Protein AF-0000000069873637 (afdb_homodimer)

Solvent-accessible surface area (backbone atoms only — not comparable to full-atom values): 20533 Å² total; per-residue (Å²): 135,78,78,73,71,72,52,74,64,57,49,46,49,50,43,53,52,44,48,54,47,45,51,54,44,47,45,51,62,30,33,38,45,63,72,49,75,40,52,61,58,36,25,50,29,31,30,46,9,25,46,30,20,36,51,9,26,47,40,33,42,54,37,34,55,67,44,35,48,47,62,102,77,61,90,72,54,60,52,54,37,27,16,4,71,36,38,50,57,42,18,47,50,44,16,49,34,11,35,32,19,33,65,33,35,69,46,53,25,49,50,47,49,50,50,47,65,64,52,45,58,59,53,51,50,52,51,49,52,53,44,38,71,75,46,41,64,63,39,51,55,47,57,74,76,29,43,61,50,69,67,37,76,89,48,51,52,80,68,55,79,62,44,61,23,13,51,59,55,33,53,54,48,42,55,64,33,44,46,43,43,40,49,36,17,51,43,44,30,46,52,26,32,40,76,67,65,74,35,69,70,80,44,68,36,102,135,79,78,73,72,73,53,72,64,57,50,45,48,51,43,51,52,43,48,53,46,43,50,55,44,46,45,50,62,31,32,37,43,64,70,50,76,40,51,60,60,36,24,50,29,32,30,47,10,24,47,30,21,37,52,9,27,48,40,33,42,56,36,34,55,69,43,35,48,47,63,101,76,61,88,72,55,59,52,55,37,27,16,3,72,35,38,49,57,41,18,47,49,45,16,49,35,11,36,31,19,33,65,32,34,69,47,53,24,51,49,46,49,49,50,47,64,64,51,47,58,59,52,51,50,54,50,50,51,53,44,38,70,74,45,39,64,62,40,51,54,47,57,74,75,30,42,60,50,69,68,37,77,89,49,51,52,81,67,54,78,62,43,62,23,14,49,59,55,34,53,54,48,42,55,65,32,42,45,45,43,39,49,36,16,51,43,44,29,47,51,26,33,39,75,68,64,76,35,69,69,79,43,69,38,104

Structure (mmCIF, N/CA/C/O backbone):
data_AF-0000000069873637-model_v1
#
loop_
_entity.id
_entity.type
_entity.pdbx_description
1 polymer 'Nickel-cobalt-cadmium resistance protein'
#
loop_
_atom_site.group_PDB
_atom_site.id
_atom_site.type_symbol
_atom_site.label_atom_id
_atom_site.label_alt_id
_atom_site.label_comp_id
_atom_site.label_asym_id
_atom_site.label_entity_id
_atom_site.label_seq_id
_atom_site.pdbx_PDB_ins_code
_atom_site.Cartn_x
_atom_site.Cartn_y
_atom_site.Cartn_z
_atom_site.occupancy
_atom_site.B_iso_or_equiv
_atom_site.auth_seq_id
_atom_site.auth_comp_id
_atom_site.auth_asym_id
_atom_site.auth_atom_id
_atom_site.pdbx_PDB_model_num
ATOM 1 N N . MET A 1 1 ? -0.072 7.797 31.969 1 28.23 1 MET A N 1
ATOM 2 C CA . MET A 1 1 ? -0.727 7.562 30.672 1 28.23 1 MET A CA 1
ATOM 3 C C . MET A 1 1 ? -1.312 6.156 30.609 1 28.23 1 MET A C 1
ATOM 5 O O . MET A 1 1 ? -0.575 5.18 30.484 1 28.23 1 MET A O 1
ATOM 9 N N . GLN A 1 2 ? -2.449 5.875 31.328 1 29.88 2 GLN A N 1
ATOM 10 C CA . GLN A 1 2 ? -3.152 4.637 31.641 1 29.88 2 GLN A CA 1
ATOM 11 C C . GLN A 1 2 ? -3.504 3.861 30.375 1 29.88 2 GLN A C 1
ATOM 13 O O . GLN A 1 2 ? -4.031 4.434 29.422 1 29.88 2 GLN A O 1
ATOM 18 N N . ALA A 1 3 ? -2.744 2.9 29.984 1 38.56 3 ALA A N 1
ATOM 19 C CA . ALA A 1 3 ? -3.064 1.921 28.953 1 38.56 3 ALA A CA 1
ATOM 20 C C . ALA A 1 3 ? -4.562 1.644 28.906 1 38.56 3 ALA A C 1
ATOM 22 O O . ALA A 1 3 ? -5.121 1.049 29.828 1 38.56 3 ALA A O 1
ATOM 23 N N . HIS A 1 4 ? -5.387 2.516 28.484 1 40.53 4 HIS A N 1
ATOM 24 C CA . HIS A 1 4 ? -6.824 2.252 28.453 1 40.53 4 HIS A CA 1
ATOM 25 C C . HIS A 1 4 ? -7.113 0.838 27.953 1 40.53 4 HIS A C 1
ATOM 27 O O . HIS A 1 4 ? -6.582 0.411 26.922 1 40.53 4 HIS A O 1
ATOM 33 N N . ALA A 1 5 ? -7.422 -0.108 28.75 1 41.56 5 ALA A N 1
ATOM 34 C CA . ALA A 1 5 ? -7.934 -1.468 28.609 1 41.56 5 ALA A CA 1
ATOM 35 C C . ALA A 1 5 ? -8.875 -1.573 27.406 1 41.56 5 ALA A C 1
ATOM 37 O O . ALA A 1 5 ? -9.891 -0.878 27.344 1 41.56 5 ALA A O 1
ATOM 38 N N . LYS A 1 6 ? -8.297 -1.95 26.281 1 45.78 6 LYS A N 1
ATOM 39 C CA . LYS A 1 6 ? -9.227 -2.145 25.172 1 45.78 6 LYS A CA 1
ATOM 40 C C . LYS A 1 6 ? -10.57 -2.658 25.672 1 45.78 6 LYS A C 1
ATOM 42 O O . LYS A 1 6 ? -10.633 -3.586 26.469 1 45.78 6 LYS A O 1
ATOM 47 N N . SER A 1 7 ? -11.703 -2.092 25.375 1 49.53 7 SER A N 1
ATOM 48 C CA . SER A 1 7 ? -13.039 -2.559 25.766 1 49.53 7 SER A CA 1
ATOM 49 C C . SER A 1 7 ? -13.266 -3.994 25.312 1 49.53 7 SER A C 1
ATOM 51 O O . SER A 1 7 ? -12.586 -4.484 24.406 1 49.53 7 SER A O 1
ATOM 53 N N . LEU A 1 8 ? -13.938 -4.91 26.094 1 47.78 8 LEU A N 1
ATOM 54 C CA . LEU A 1 8 ? -14.336 -6.289 25.844 1 47.78 8 LEU A CA 1
ATOM 55 C C . LEU A 1 8 ? -14.711 -6.492 24.375 1 47.78 8 LEU A C 1
ATOM 57 O O . LEU A 1 8 ? -14.375 -7.52 23.781 1 47.78 8 LEU A O 1
ATOM 61 N N . ASN A 1 9 ? -15.336 -5.496 23.781 1 48.88 9 ASN A N 1
ATOM 62 C CA . ASN A 1 9 ? -15.781 -5.547 22.391 1 48.88 9 ASN A CA 1
ATOM 63 C C . ASN A 1 9 ? -14.602 -5.453 21.422 1 48.88 9 ASN A C 1
ATOM 65 O O . ASN A 1 9 ? -14.586 -6.133 20.391 1 48.88 9 ASN A O 1
ATOM 69 N N . GLU A 1 10 ? -13.695 -4.594 21.781 1 50.16 10 GLU A N 1
ATOM 70 C CA . GLU A 1 10 ? -12.492 -4.508 20.953 1 50.16 10 GLU A CA 1
ATOM 71 C C . GLU A 1 10 ? -11.688 -5.801 21.016 1 50.16 10 GLU A C 1
ATOM 73 O O . GLU A 1 10 ? -11.141 -6.246 20.016 1 50.16 10 GLU A O 1
ATOM 78 N N . ARG A 1 11 ? -11.633 -6.371 22.172 1 49.88 11 ARG A N 1
ATOM 79 C CA . ARG A 1 11 ? -10.953 -7.652 22.344 1 49.88 11 ARG A CA 1
ATOM 80 C C . ARG A 1 11 ? -11.656 -8.75 21.547 1 49.88 11 ARG A C 1
ATOM 82 O O . ARG A 1 11 ? -11.008 -9.609 20.953 1 49.88 11 ARG A O 1
ATOM 89 N N . PHE A 1 12 ? -12.961 -8.719 21.672 1 48.47 12 PHE A N 1
ATOM 90 C CA . PHE A 1 12 ? -13.766 -9.711 20.969 1 48.47 12 PHE A CA 1
ATOM 91 C C . PHE A 1 12 ? -13.586 -9.57 19.453 1 48.47 12 PHE A C 1
ATOM 93 O O . PHE A 1 12 ? -13.453 -10.578 18.75 1 48.47 12 PHE A O 1
ATOM 100 N N . ARG A 1 13 ? -13.594 -8.43 19.062 1 51 13 ARG A N 1
ATOM 101 C CA . ARG A 1 13 ? -13.391 -8.188 17.641 1 51 13 ARG A CA 1
ATOM 102 C C . ARG A 1 13 ? -12 -8.641 17.203 1 51 13 ARG A C 1
ATOM 104 O O . ARG A 1 13 ? -11.844 -9.234 16.125 1 51 13 ARG A O 1
ATOM 111 N N . THR A 1 14 ? -11.156 -8.32 18.062 1 52.88 14 THR A N 1
ATOM 112 C CA . THR A 1 14 ? -9.812 -8.797 17.766 1 52.88 14 THR A CA 1
ATOM 113 C C . THR A 1 14 ? -9.773 -10.328 17.75 1 52.88 14 THR A C 1
ATOM 115 O O . THR A 1 14 ? -9.141 -10.922 16.875 1 52.88 14 THR A O 1
ATOM 118 N N . LEU A 1 15 ? -10.539 -10.844 18.672 1 49.78 15 LEU A N 1
ATOM 119 C CA . LEU A 1 15 ? -10.562 -12.297 18.766 1 49.78 15 LEU A CA 1
ATOM 120 C C . LEU A 1 15 ? -11.258 -12.906 17.547 1 49.78 15 LEU A C 1
ATOM 122 O O . LEU A 1 15 ? -10.773 -13.891 16.984 1 49.78 15 LEU A O 1
ATOM 126 N N . ILE A 1 16 ? -12.414 -12.422 17.266 1 52.53 16 ILE A N 1
ATOM 127 C CA . ILE A 1 16 ? -13.156 -12.938 16.109 1 52.53 16 ILE A CA 1
ATOM 128 C C . ILE A 1 16 ? -12.328 -12.773 14.844 1 52.53 16 ILE A C 1
ATOM 130 O O . ILE A 1 16 ? -12.266 -13.672 14.008 1 52.53 16 ILE A O 1
ATOM 134 N N . SER A 1 17 ? -11.719 -11.648 14.836 1 54.41 17 SER A N 1
ATOM 135 C CA . SER A 1 17 ? -10.828 -11.438 13.703 1 54.41 17 SER A CA 1
ATOM 136 C C . SER A 1 17 ? -9.68 -12.445 13.703 1 54.41 17 SER A C 1
ATOM 138 O O . SER A 1 17 ? -9.281 -12.938 12.648 1 54.41 17 SER A O 1
ATOM 140 N N . LEU A 1 18 ? -9.352 -12.781 14.906 1 52.91 18 LEU A N 1
ATOM 141 C CA . LEU A 1 18 ? -8.273 -13.758 15.016 1 52.91 18 LEU A CA 1
ATOM 142 C C . LEU A 1 18 ? -8.758 -15.148 14.617 1 52.91 18 LEU A C 1
ATOM 144 O O . LEU A 1 18 ? -8.062 -15.875 13.906 1 52.91 18 LEU A O 1
ATOM 148 N N . ILE A 1 19 ? -9.891 -15.492 15.133 1 54.38 19 ILE A N 1
ATOM 149 C CA . ILE A 1 19 ? -10.43 -16.812 14.852 1 54.38 19 ILE A CA 1
ATOM 150 C C . ILE A 1 19 ? -10.703 -16.953 13.359 1 54.38 19 ILE A C 1
ATOM 152 O O . ILE A 1 19 ? -10.375 -17.984 12.758 1 54.38 19 ILE A O 1
ATOM 156 N N . PHE A 1 20 ? -11.367 -16 12.883 1 57.66 20 PHE A N 1
ATOM 157 C CA . PHE A 1 20 ? -11.617 -16.016 11.445 1 57.66 20 PHE A CA 1
ATOM 158 C C . PHE A 1 20 ? -10.312 -16.094 10.664 1 57.66 20 PHE A C 1
ATOM 160 O O . PHE A 1 20 ? -10.211 -16.828 9.688 1 57.66 20 PHE A O 1
ATOM 167 N N . GLY A 1 21 ? -9.453 -15.383 11.258 1 61.31 21 GLY A N 1
ATOM 168 C CA . GLY A 1 21 ? -8.125 -15.445 10.656 1 61.31 21 GLY A CA 1
ATOM 169 C C . GLY A 1 21 ? -7.496 -16.828 10.727 1 61.31 21 GLY A C 1
ATOM 170 O O . GLY A 1 21 ? -6.922 -17.297 9.75 1 61.31 21 GLY A O 1
ATOM 171 N N . LEU A 1 22 ? -7.695 -17.391 11.836 1 58.5 22 LEU A N 1
ATOM 172 C CA . LEU A 1 22 ? -7.117 -18.719 12.039 1 58.5 22 LEU A CA 1
ATOM 173 C C . LEU A 1 22 ? -7.812 -19.75 11.172 1 58.5 22 LEU A C 1
ATOM 175 O O . LEU A 1 22 ? -7.164 -20.656 10.625 1 58.5 22 LEU A O 1
ATOM 179 N N . ALA A 1 23 ? -9.109 -19.688 11.156 1 60.34 23 ALA A N 1
ATOM 180 C CA . ALA A 1 23 ? -9.859 -20.641 10.344 1 60.34 23 ALA A CA 1
ATOM 181 C C . ALA A 1 23 ? -9.469 -20.547 8.875 1 60.34 23 ALA A C 1
ATOM 183 O O . ALA A 1 23 ? -9.273 -21.562 8.211 1 60.34 23 ALA A O 1
ATOM 184 N N . ILE A 1 24 ? -9.383 -19.422 8.438 1 64.06 24 ILE A N 1
ATOM 185 C CA . ILE A 1 24 ? -8.945 -19.203 7.062 1 64.06 24 ILE A CA 1
ATOM 186 C C . ILE A 1 24 ? -7.512 -19.703 6.891 1 64.06 24 ILE A C 1
ATOM 188 O O . ILE A 1 24 ? -7.195 -20.375 5.898 1 64.06 24 ILE A O 1
ATOM 192 N N . GLY A 1 25 ? -6.832 -19.438 8.008 1 63.53 25 GLY A N 1
ATOM 193 C CA . GLY A 1 25 ? -5.461 -19.922 7.984 1 63.53 25 GLY A CA 1
ATOM 194 C C . GLY A 1 25 ? -5.359 -21.438 7.906 1 63.53 25 GLY A C 1
ATOM 195 O O . GLY A 1 25 ? -4.602 -21.969 7.098 1 63.53 25 GLY A O 1
ATOM 196 N N . CYS A 1 26 ? -6.141 -22.047 8.734 1 60.19 26 CYS A N 1
ATOM 197 C CA . CYS A 1 26 ? -6.141 -23.5 8.742 1 60.19 26 CYS A CA 1
ATOM 198 C C . CYS A 1 26 ? -6.617 -24.062 7.41 1 60.19 26 CYS A C 1
ATOM 200 O O . CYS A 1 26 ? -6.059 -25.031 6.902 1 60.19 26 CYS A O 1
ATOM 202 N N . SER A 1 27 ? -7.648 -23.531 6.945 1 62.03 27 SER A N 1
ATOM 203 C CA . SER A 1 27 ? -8.164 -24 5.668 1 62.03 27 SER A CA 1
ATOM 204 C C . SER A 1 27 ? -7.129 -23.844 4.562 1 62.03 27 SER A C 1
ATOM 206 O O . SER A 1 27 ? -7.023 -24.703 3.68 1 62.03 27 SER A O 1
ATOM 208 N N . LEU A 1 28 ? -6.344 -22.891 4.84 1 64.12 28 LEU A N 1
ATOM 209 C CA . LEU A 1 28 ? -5.316 -22.641 3.834 1 64.12 28 LEU A CA 1
ATOM 210 C C . LEU A 1 28 ? -4.16 -23.625 3.986 1 64.12 28 LEU A C 1
ATOM 212 O O . LEU A 1 28 ? -3.621 -24.109 2.99 1 64.12 28 LEU A O 1
ATOM 216 N N . LEU A 1 29 ? -3.928 -23.891 5.273 1 62.38 29 LEU A N 1
ATOM 217 C CA . LEU A 1 29 ? -2.758 -24.719 5.527 1 62.38 29 LEU A CA 1
ATOM 218 C C . LEU A 1 29 ? -3.041 -26.172 5.18 1 62.38 29 LEU A C 1
ATOM 220 O O . LEU A 1 29 ? -2.156 -26.891 4.695 1 62.38 29 LEU A O 1
ATOM 224 N N . PHE A 1 30 ? -4.316 -26.516 5.328 1 64.06 30 PHE A N 1
ATOM 225 C CA . PHE A 1 30 ? -4.535 -27.953 5.215 1 64.06 30 PHE A CA 1
ATOM 226 C C . PHE A 1 3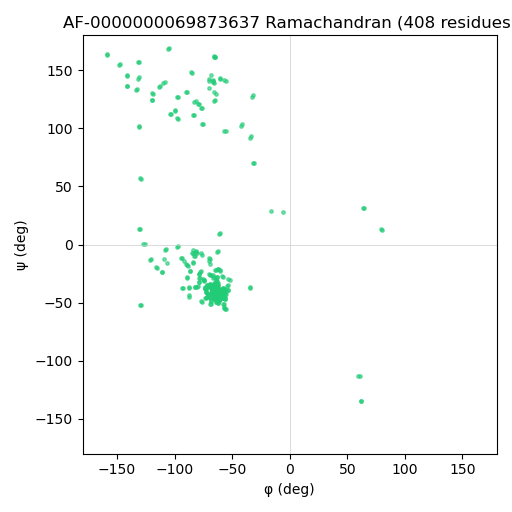0 ? -5.621 -28.266 4.191 1 64.06 30 PHE A C 1
ATOM 228 O O . PHE A 1 30 ? -5.941 -29.422 3.945 1 64.06 30 PHE A O 1
ATOM 235 N N . GLY A 1 31 ? -6.141 -27.188 3.613 1 63.03 31 GLY A N 1
ATOM 236 C CA . GLY A 1 31 ? -7.16 -27.391 2.598 1 63.03 31 GLY A CA 1
ATOM 237 C C . GLY A 1 31 ? -6.676 -27.078 1.193 1 63.03 31 GLY A C 1
ATOM 238 O O . GLY A 1 31 ? -5.727 -26.312 1.014 1 63.03 31 GLY A O 1
ATOM 239 N N . GLU A 1 32 ? -7.121 -27.969 0.164 1 64.5 32 GLU A N 1
ATOM 240 C CA . GLU A 1 32 ? -6.859 -27.688 -1.242 1 64.5 32 GLU A CA 1
ATOM 241 C C . GLU A 1 32 ? -8.156 -27.406 -1.999 1 64.5 32 GLU A C 1
ATOM 243 O O . GLU A 1 32 ? -9.195 -27.984 -1.689 1 64.5 32 GLU A O 1
ATOM 248 N N . SER A 1 33 ? -8.039 -26.328 -2.826 1 62.69 33 SER A N 1
ATOM 249 C CA . SER A 1 33 ? -9.242 -25.984 -3.582 1 62.69 33 SER A CA 1
ATOM 250 C C . SER A 1 33 ? -9.602 -27.078 -4.574 1 62.69 33 SER A C 1
ATOM 252 O O . SER A 1 33 ? -8.734 -27.609 -5.27 1 62.69 33 SER A O 1
ATOM 254 N N . ARG A 1 34 ? -10.875 -27.484 -4.559 1 59.31 34 ARG A N 1
ATOM 255 C CA . ARG A 1 34 ? -11.375 -28.453 -5.535 1 59.31 34 ARG A CA 1
ATOM 256 C C . ARG A 1 34 ? -11.336 -27.859 -6.945 1 59.31 34 ARG A C 1
ATOM 258 O O . ARG A 1 34 ? -11.188 -28.594 -7.922 1 59.31 34 ARG A O 1
ATOM 265 N N . TRP A 1 35 ? -11.57 -26.609 -7.082 1 57.97 35 TRP A N 1
ATOM 266 C CA . TRP A 1 35 ? -11.688 -25.938 -8.375 1 57.97 35 TRP A CA 1
ATOM 267 C C . TRP A 1 35 ? -10.312 -25.625 -8.953 1 57.97 35 TRP A C 1
ATOM 269 O O . TRP A 1 35 ? -10.203 -25.109 -10.07 1 57.97 35 TRP A O 1
ATOM 279 N N . GLU A 1 36 ? -9.227 -25.875 -8.109 1 57.69 36 GLU A N 1
ATOM 280 C CA . GLU A 1 36 ? -7.832 -25.5 -8.328 1 57.69 36 GLU A CA 1
ATOM 281 C C . GLU A 1 36 ? -7.273 -26.156 -9.586 1 57.69 36 GLU A C 1
ATOM 283 O O . GLU A 1 36 ? -6.238 -25.734 -10.102 1 57.69 36 GLU A O 1
ATOM 288 N N . THR A 1 37 ? -8.203 -26.766 -10.32 1 62.91 37 THR A N 1
ATOM 289 C CA . THR A 1 37 ? -7.539 -27.578 -11.328 1 62.91 37 THR A CA 1
ATOM 290 C C . THR A 1 37 ? -7.336 -26.797 -12.617 1 62.91 37 THR A C 1
ATOM 292 O O . THR A 1 37 ? -6.52 -27.172 -13.461 1 62.91 37 THR A O 1
ATOM 295 N N . SER A 1 38 ? -8.031 -25.672 -12.711 1 75.19 38 SER A N 1
ATOM 296 C CA . SER A 1 38 ? -7.785 -24.938 -13.945 1 75.19 38 SER A CA 1
ATOM 297 C C . SER A 1 38 ? -6.801 -23.797 -13.711 1 75.19 38 SER A C 1
ATOM 299 O O . SER A 1 38 ? -7.035 -22.922 -12.867 1 75.19 38 SER A O 1
ATOM 301 N N . PRO A 1 39 ? -5.66 -23.844 -14.312 1 75.06 39 PRO A N 1
ATOM 302 C CA . PRO A 1 39 ? -4.648 -22.797 -14.164 1 75.06 39 PRO A CA 1
ATOM 303 C C . PRO A 1 39 ? -5.195 -21.391 -14.469 1 75.06 39 PRO A C 1
ATOM 305 O O . PRO A 1 39 ? -4.816 -20.422 -13.812 1 75.06 39 PRO A O 1
ATOM 308 N N . LEU A 1 40 ? -6.133 -21.359 -15.32 1 80.75 40 LEU A N 1
ATOM 309 C CA . LEU A 1 40 ? -6.676 -20.062 -15.711 1 80.75 40 LEU A CA 1
ATOM 310 C C . LEU A 1 40 ? -7.508 -19.469 -14.586 1 80.75 40 LEU A C 1
ATOM 312 O O . LEU A 1 40 ? -7.441 -18.25 -14.328 1 80.75 40 LEU A O 1
ATOM 316 N N . ILE A 1 41 ? -8.266 -20.266 -13.977 1 82.94 41 ILE A N 1
ATOM 317 C CA . ILE A 1 41 ? -9.109 -19.781 -12.891 1 82.94 41 ILE A CA 1
ATOM 318 C C . ILE A 1 41 ? -8.242 -19.359 -11.711 1 82.94 41 ILE A C 1
ATOM 320 O O . ILE A 1 41 ? -8.453 -18.281 -11.133 1 82.94 41 ILE A O 1
ATOM 324 N N . GLU A 1 42 ? -7.277 -20.094 -11.406 1 82.5 42 GLU A N 1
ATOM 325 C CA . GLU A 1 42 ? -6.371 -19.812 -10.289 1 82.5 42 GLU A CA 1
ATOM 326 C C . GLU A 1 42 ? -5.648 -18.484 -10.5 1 82.5 42 GLU A C 1
ATOM 328 O O . GLU A 1 42 ? -5.629 -17.641 -9.602 1 82.5 42 GLU A O 1
ATOM 333 N N . GLU A 1 43 ? -5.176 -18.328 -11.711 1 84.19 43 GLU A N 1
ATOM 334 C CA . GLU A 1 43 ? -4.395 -17.125 -11.984 1 84.19 43 GLU A CA 1
ATOM 335 C C . GLU A 1 43 ? -5.293 -15.906 -12.094 1 84.19 43 GLU A C 1
ATOM 337 O O . GLU A 1 43 ? -4.879 -14.797 -11.75 1 84.19 43 GLU A O 1
ATOM 342 N N . SER A 1 44 ? -6.492 -16.109 -12.539 1 90.06 44 SER A N 1
ATOM 343 C CA . SER A 1 44 ? -7.445 -15 -12.594 1 90.06 44 SER A CA 1
ATOM 344 C C . SER A 1 44 ? -7.836 -14.539 -11.195 1 90.06 44 SER A C 1
ATOM 346 O O . SER A 1 44 ? -7.973 -13.344 -10.945 1 90.06 44 SER A O 1
ATOM 348 N N . LEU A 1 45 ? -8.016 -15.484 -10.344 1 90 45 LEU A N 1
ATOM 349 C CA . LEU A 1 45 ? -8.344 -15.156 -8.961 1 90 45 LEU A CA 1
ATOM 350 C C . LEU A 1 45 ? -7.18 -14.438 -8.281 1 90 45 LEU A C 1
ATOM 352 O O . LEU A 1 45 ? -7.387 -13.508 -7.496 1 90 45 LEU A O 1
ATOM 356 N N . MET A 1 46 ? -6.027 -14.883 -8.641 1 88.94 46 MET A N 1
ATOM 357 C CA . MET A 1 46 ? -4.848 -14.219 -8.094 1 88.94 46 MET A CA 1
ATOM 358 C C . MET A 1 46 ? -4.75 -12.781 -8.594 1 88.94 46 MET A C 1
ATOM 360 O O . MET A 1 46 ? -4.438 -11.867 -7.824 1 88.94 46 MET A O 1
ATOM 364 N N . LEU A 1 47 ? -4.984 -12.578 -9.797 1 92.75 47 LEU A N 1
ATOM 365 C CA . LEU A 1 47 ? -4.996 -11.234 -10.367 1 92.75 47 LEU A CA 1
ATOM 366 C C . LEU A 1 47 ? -6.031 -10.359 -9.672 1 92.75 47 LEU A C 1
ATOM 368 O O . LEU A 1 47 ? -5.734 -9.219 -9.297 1 92.75 47 LEU A O 1
ATOM 372 N N . LEU A 1 48 ? -7.152 -10.922 -9.516 1 94.88 48 LEU A N 1
ATOM 373 C CA . LEU A 1 48 ? -8.219 -10.203 -8.82 1 94.88 48 LEU A CA 1
ATOM 374 C C . LEU A 1 48 ? -7.812 -9.883 -7.383 1 94.88 48 LEU A C 1
ATOM 376 O O . LEU A 1 48 ? -8.078 -8.789 -6.891 1 94.88 48 LEU A O 1
ATOM 380 N N . ALA A 1 49 ? -7.188 -10.828 -6.746 1 94.06 49 ALA A N 1
ATOM 381 C CA . ALA A 1 49 ? -6.707 -10.641 -5.379 1 94.06 49 ALA A CA 1
ATOM 382 C C . ALA A 1 49 ? -5.777 -9.438 -5.285 1 94.06 49 ALA A C 1
ATOM 384 O O . ALA A 1 49 ? -5.961 -8.57 -4.43 1 94.06 49 ALA A O 1
ATOM 385 N N . CYS A 1 50 ? -4.844 -9.328 -6.184 1 94.75 50 CYS A N 1
ATOM 386 C CA . CYS A 1 50 ? -3.861 -8.25 -6.16 1 94.75 50 CYS A CA 1
ATOM 387 C C . CYS A 1 50 ? -4.523 -6.906 -6.434 1 94.75 50 CYS A C 1
ATOM 389 O O . CYS A 1 50 ? -4.238 -5.918 -5.754 1 94.75 50 CYS A O 1
ATOM 391 N N . PHE A 1 51 ? -5.418 -6.867 -7.344 1 95.62 51 PHE A N 1
ATOM 392 C CA . PHE A 1 51 ? -6.078 -5.613 -7.691 1 95.62 51 PHE A CA 1
ATOM 393 C C . PHE A 1 51 ? -6.965 -5.133 -6.551 1 95.62 51 PHE A C 1
ATOM 395 O O . PHE A 1 51 ? -6.879 -3.977 -6.133 1 95.62 51 PHE A O 1
ATOM 402 N N . MET A 1 52 ? -7.762 -5.996 -6.043 1 96.69 52 MET A N 1
ATOM 403 C CA . MET A 1 52 ? -8.672 -5.625 -4.969 1 96.69 52 MET A CA 1
ATOM 404 C C . MET A 1 52 ? -7.91 -5.309 -3.688 1 96.69 52 MET A C 1
ATOM 406 O O . MET A 1 52 ? -8.289 -4.398 -2.943 1 96.69 52 MET A O 1
ATOM 410 N N . ALA A 1 53 ? -6.871 -6.047 -3.418 1 93.88 53 ALA A N 1
ATOM 411 C CA . ALA A 1 53 ? -6.035 -5.75 -2.256 1 93.88 53 ALA A CA 1
ATOM 412 C C . ALA A 1 53 ? -5.402 -4.367 -2.375 1 93.88 53 ALA A C 1
ATOM 414 O O . ALA A 1 53 ? -5.324 -3.627 -1.39 1 93.88 53 ALA A O 1
ATOM 415 N N . GLY A 1 54 ? -4.941 -4.051 -3.588 1 95.44 54 GLY A N 1
ATOM 416 C CA . GLY A 1 54 ? -4.398 -2.723 -3.826 1 95.44 54 GLY A CA 1
ATOM 417 C C . GLY A 1 54 ? -5.41 -1.615 -3.602 1 95.44 54 GLY A C 1
ATOM 418 O O . GLY A 1 54 ? -5.094 -0.594 -2.986 1 95.44 54 GLY A O 1
ATOM 419 N N . ILE A 1 55 ? -6.598 -1.837 -4.059 1 96.38 55 ILE A N 1
ATOM 420 C CA . ILE A 1 55 ? -7.668 -0.861 -3.881 1 96.38 55 ILE A CA 1
ATOM 421 C C . ILE A 1 55 ? -8 -0.723 -2.396 1 96.38 55 ILE A C 1
ATOM 423 O O . ILE A 1 55 ? -8.188 0.389 -1.897 1 96.38 55 ILE A O 1
ATOM 427 N N . GLY A 1 56 ? -8.102 -1.828 -1.758 1 96.19 56 GLY A N 1
ATOM 428 C CA . GLY A 1 56 ? -8.352 -1.804 -0.325 1 96.19 56 GLY A CA 1
ATOM 429 C C . GLY A 1 56 ? -7.262 -1.091 0.458 1 96.19 56 GLY A C 1
ATOM 430 O O . GLY A 1 56 ? -7.555 -0.258 1.318 1 96.19 56 GLY A O 1
ATOM 431 N N . ALA A 1 57 ? -6.043 -1.435 0.147 1 94.69 57 ALA A N 1
ATOM 432 C CA . ALA A 1 57 ? -4.918 -0.791 0.824 1 94.69 57 ALA A CA 1
ATOM 433 C C . ALA A 1 57 ? -4.906 0.712 0.556 1 94.69 57 ALA A C 1
ATOM 435 O O . ALA A 1 57 ? -4.766 1.513 1.483 1 94.69 57 ALA A O 1
ATOM 436 N N . PHE A 1 58 ? -5.113 1.046 -0.665 1 96.12 58 PHE A N 1
ATOM 437 C CA . PHE A 1 58 ? -5.18 2.457 -1.027 1 96.12 58 PHE A CA 1
ATOM 438 C C . PHE A 1 58 ? -6.238 3.18 -0.205 1 96.12 58 PHE A C 1
ATOM 440 O O . PHE A 1 58 ? -5.961 4.211 0.41 1 96.12 58 PHE A O 1
ATOM 447 N N . GLY A 1 59 ? -7.387 2.666 -0.285 1 96.88 59 GLY A N 1
ATOM 448 C CA . GLY A 1 59 ? -8.492 3.307 0.4 1 96.88 59 GLY A CA 1
ATOM 449 C C . GLY A 1 59 ? -8.281 3.436 1.896 1 96.88 59 GLY A C 1
ATOM 450 O O . GLY A 1 59 ? -8.578 4.477 2.482 1 96.88 59 GLY A O 1
ATOM 451 N N . ARG A 1 60 ? -7.766 2.42 2.5 1 94.75 60 ARG A N 1
ATOM 452 C CA . ARG A 1 60 ? -7.547 2.453 3.941 1 94.75 60 ARG A CA 1
ATOM 453 C C . ARG A 1 60 ? -6.492 3.49 4.312 1 94.75 60 ARG A C 1
ATOM 455 O O . ARG A 1 60 ? -6.637 4.207 5.301 1 94.75 60 ARG A O 1
ATOM 462 N N . ILE A 1 61 ? -5.477 3.545 3.504 1 96 61 ILE A N 1
ATOM 463 C CA . ILE A 1 61 ? -4.426 4.523 3.762 1 96 61 ILE A CA 1
ATOM 464 C C . ILE A 1 61 ? -4.965 5.934 3.531 1 96 61 ILE A C 1
ATOM 466 O O . ILE A 1 61 ? -4.699 6.844 4.32 1 96 61 ILE A O 1
ATOM 470 N N . TRP A 1 62 ? -5.73 6.047 2.48 1 96.56 62 TRP A N 1
ATOM 471 C CA . TRP A 1 62 ? -6.383 7.32 2.178 1 96.56 62 TRP A CA 1
ATOM 472 C C . TRP A 1 62 ? -7.266 7.766 3.338 1 96.56 62 TRP A C 1
ATOM 474 O O . TRP A 1 62 ? -7.199 8.922 3.768 1 96.56 62 TRP A O 1
ATOM 484 N N . CYS A 1 63 ? -8.008 6.871 3.873 1 95.62 63 CYS A N 1
ATOM 485 C CA . CYS A 1 63 ? -8.859 7.16 5.02 1 95.62 63 CYS A CA 1
ATOM 486 C C . CYS A 1 63 ? -8.031 7.543 6.238 1 95.62 63 CYS A C 1
ATOM 488 O O . CYS A 1 63 ? -8.367 8.492 6.949 1 95.62 63 CYS A O 1
ATOM 490 N N . SER A 1 64 ? -6.988 6.828 6.422 1 94 64 SER A N 1
ATOM 491 C CA . SER A 1 64 ? -6.137 7.043 7.586 1 94 64 SER A CA 1
ATOM 492 C C . SER A 1 64 ? -5.531 8.445 7.578 1 94 64 SER A C 1
ATOM 494 O O . SER A 1 64 ? -5.34 9.055 8.633 1 94 64 SER A O 1
ATOM 496 N N . LEU A 1 65 ? -5.223 8.914 6.414 1 94.81 65 LEU A N 1
ATOM 497 C CA . LEU A 1 65 ? -4.688 10.266 6.305 1 94.81 65 LEU A CA 1
ATOM 498 C C . LEU A 1 65 ? -5.613 11.273 6.977 1 94.81 65 LEU A C 1
ATOM 500 O O . LEU A 1 65 ? -5.148 12.211 7.633 1 94.81 65 LEU A O 1
ATOM 504 N N . TYR A 1 66 ? -6.859 11.062 6.906 1 94.56 66 TYR A N 1
ATOM 505 C CA . TYR A 1 66 ? -7.824 12.078 7.312 1 94.56 66 TYR A CA 1
ATOM 506 C C . TYR A 1 66 ? -8.25 11.875 8.758 1 94.56 66 TYR A C 1
ATOM 508 O O . TYR A 1 66 ? -8.805 12.781 9.383 1 94.56 66 TYR A O 1
ATOM 516 N N . ILE A 1 67 ? -7.906 10.742 9.312 1 92.06 67 ILE A N 1
ATOM 517 C CA . ILE A 1 67 ? -8.406 10.523 10.672 1 92.06 67 ILE A CA 1
ATOM 518 C C . ILE A 1 67 ? -7.234 10.445 11.648 1 92.06 67 ILE A C 1
ATOM 520 O O . ILE A 1 67 ? -7.422 10.516 12.859 1 92.06 67 ILE A O 1
ATOM 524 N N . ALA A 1 68 ? -5.93 10.172 11.219 1 86.62 68 ALA A N 1
ATOM 525 C CA . ALA A 1 68 ? -4.766 9.984 12.078 1 86.62 68 ALA A CA 1
ATOM 526 C C . ALA A 1 68 ? -4.453 11.258 12.859 1 86.62 68 ALA A C 1
ATOM 528 O O . ALA A 1 68 ? -3.791 11.211 13.898 1 86.62 68 ALA A O 1
ATOM 529 N N . GLY A 1 69 ? -5.066 12.344 12.656 1 72.06 69 GLY A N 1
ATOM 530 C CA . GLY A 1 69 ? -4.805 13.578 13.375 1 72.06 69 GLY A CA 1
ATOM 531 C C . GLY A 1 69 ? -5.902 13.938 14.359 1 72.06 69 GLY A C 1
ATOM 532 O O . GLY A 1 69 ? -5.77 14.906 15.117 1 72.06 69 GLY A O 1
ATOM 533 N N . TYR A 1 70 ? -6.805 13.164 14.289 1 66.75 70 TYR A N 1
ATOM 534 C CA . TYR A 1 70 ? -7.977 13.641 15.016 1 66.75 70 TYR A CA 1
ATOM 535 C C . TYR A 1 70 ? -8.531 12.555 15.93 1 66.75 70 TYR A C 1
ATOM 537 O O . TYR A 1 70 ? -8.703 11.414 15.516 1 66.75 70 TYR A O 1
ATOM 545 N N . LYS A 1 71 ? -8.078 12.898 17.156 1 61.97 71 LYS A N 1
ATOM 546 C CA . LYS A 1 71 ? -8.797 12.047 18.109 1 61.97 71 LYS A CA 1
ATOM 547 C C . LYS A 1 71 ? -10.273 12.422 18.172 1 61.97 71 LYS A C 1
ATOM 549 O O . LYS A 1 71 ? -10.688 13.438 17.625 1 61.97 71 LYS A O 1
ATOM 554 N N . ASN A 1 72 ? -11.242 11.492 18.375 1 63.44 72 ASN A N 1
ATOM 555 C CA . ASN A 1 72 ? -12.688 11.625 18.516 1 63.44 72 ASN A CA 1
ATOM 556 C C . ASN A 1 72 ? -13.094 13.062 18.812 1 63.44 72 ASN A C 1
ATOM 558 O O . ASN A 1 72 ? -14.188 13.32 19.297 1 63.44 72 ASN A O 1
ATOM 562 N N . ASN A 1 73 ? -12.25 14.047 18.297 1 79.94 73 ASN A N 1
ATOM 563 C CA . ASN A 1 73 ? -12.586 15.406 18.688 1 79.94 73 ASN A CA 1
ATOM 564 C C . ASN A 1 73 ? -13.148 16.219 17.531 1 79.94 73 ASN A C 1
ATOM 566 O O . ASN A 1 73 ? -13.695 17.297 17.719 1 79.94 73 ASN A O 1
ATOM 570 N N . VAL A 1 74 ? -12.992 15.672 16.375 1 88.56 74 VAL A N 1
ATOM 571 C CA . VAL A 1 74 ? -13.484 16.391 15.203 1 88.56 74 VAL A CA 1
ATOM 572 C C . VAL A 1 74 ? -14.266 15.43 14.305 1 88.56 74 VAL A C 1
ATOM 574 O O . VAL A 1 74 ? -13.859 14.289 14.094 1 88.56 74 VAL A O 1
ATOM 577 N N . LEU A 1 75 ? -15.383 15.906 13.914 1 93.81 75 LEU A N 1
ATOM 578 C CA . LEU A 1 75 ? -16.141 15.148 12.914 1 93.81 75 LEU A CA 1
ATOM 579 C C . LEU A 1 75 ? -15.508 15.297 11.531 1 93.81 75 LEU A C 1
ATOM 581 O O . LEU A 1 75 ? -15.633 16.344 10.898 1 93.81 75 LEU A O 1
ATOM 585 N N . VAL A 1 76 ? -14.844 14.32 11.109 1 93.62 76 VAL A N 1
ATOM 586 C CA . VAL A 1 76 ? -14.141 14.344 9.828 1 93.62 76 VAL A CA 1
ATOM 587 C C . VAL A 1 76 ? -15.133 14.086 8.695 1 93.62 76 VAL A C 1
ATOM 589 O O . VAL A 1 76 ? -15.805 13.047 8.672 1 93.62 76 VAL A O 1
ATOM 592 N N . THR A 1 77 ? -15.242 15.023 7.781 1 95.25 77 THR A N 1
ATOM 593 C CA . THR A 1 77 ? -16.203 14.898 6.688 1 95.25 77 THR A CA 1
ATOM 594 C C . THR A 1 77 ? -15.523 15.164 5.348 1 95.25 77 THR A C 1
ATOM 596 O O . THR A 1 77 ? -16.203 15.359 4.332 1 95.25 77 THR A O 1
ATOM 599 N N . ASP A 1 78 ? -14.18 15.195 5.293 1 94.62 78 ASP A N 1
ATOM 600 C CA . ASP A 1 78 ? -13.414 15.477 4.082 1 94.62 78 ASP A CA 1
ATOM 601 C C . ASP A 1 78 ? -12.805 14.195 3.512 1 94.62 78 ASP A C 1
ATOM 603 O O . ASP A 1 78 ? -12.82 13.148 4.16 1 94.62 78 ASP A O 1
ATOM 607 N N . GLY A 1 79 ? -12.289 14.32 2.295 1 95.81 79 GLY A N 1
ATOM 608 C CA . GLY A 1 79 ? -11.672 13.156 1.68 1 95.81 79 GLY A CA 1
ATOM 609 C C . GLY A 1 79 ? -12.641 12.008 1.474 1 95.81 79 GLY A C 1
ATOM 610 O O . GLY A 1 79 ? -13.773 12.211 1.035 1 95.81 79 GLY A O 1
ATOM 611 N N . PRO A 1 80 ? -12.164 10.836 1.832 1 97.19 80 PRO A N 1
ATOM 612 C CA . PRO A 1 80 ? -13.039 9.672 1.651 1 97.19 80 PRO A CA 1
ATOM 613 C C . PRO A 1 80 ? -14.312 9.758 2.49 1 97.19 80 PRO A C 1
ATOM 615 O O . PRO A 1 80 ? -15.328 9.156 2.139 1 97.19 80 PRO A O 1
ATOM 618 N N . TYR A 1 81 ? -14.273 10.539 3.492 1 97.25 81 TYR A N 1
ATOM 619 C CA . TYR A 1 81 ? -15.414 10.656 4.402 1 97.25 81 TYR A CA 1
ATOM 620 C C . TYR A 1 81 ? -16.469 11.594 3.836 1 97.25 81 TYR A C 1
ATOM 622 O O . TYR A 1 81 ? -17.578 11.695 4.383 1 97.25 81 TYR A O 1
ATOM 630 N N . SER A 1 82 ? -16.156 12.219 2.766 1 97.75 82 SER A N 1
ATOM 631 C CA . SER A 1 82 ? -17.188 12.992 2.059 1 97.75 82 SER A CA 1
ATOM 632 C C . SER A 1 82 ? -18 12.102 1.134 1 97.75 82 SER A C 1
ATOM 634 O O . SER A 1 82 ? -19.094 12.477 0.706 1 97.75 82 SER A O 1
ATOM 636 N N . MET A 1 83 ? -17.5 10.875 0.854 1 98 83 MET A N 1
ATOM 637 C CA . MET A 1 83 ? -18.141 9.977 -0.102 1 98 83 MET A CA 1
ATOM 638 C C . MET A 1 83 ? -19.109 9.023 0.605 1 98 83 MET A C 1
ATOM 640 O O . MET A 1 83 ? -20.094 8.594 0.024 1 98 83 MET A O 1
ATOM 644 N N . CYS A 1 84 ? -18.719 8.609 1.756 1 97.62 84 CYS A N 1
ATOM 645 C CA . CYS A 1 84 ? -19.547 7.773 2.629 1 97.62 84 CYS A CA 1
ATOM 646 C C . CYS A 1 84 ? -19.078 7.883 4.078 1 97.62 84 CYS A C 1
ATOM 648 O O . CYS A 1 84 ? -17.969 8.344 4.344 1 97.62 84 CYS A O 1
ATOM 650 N N . ARG A 1 85 ? -19.922 7.461 4.996 1 97.12 85 ARG A N 1
ATOM 651 C CA . ARG A 1 85 ? -19.688 7.684 6.418 1 97.12 85 ARG A CA 1
ATOM 652 C C . ARG A 1 85 ? -18.672 6.691 6.973 1 97.12 85 ARG A C 1
ATOM 654 O O . ARG A 1 85 ? -18.016 6.969 7.973 1 97.12 85 ARG A O 1
ATOM 661 N N . ASN A 1 86 ? -18.562 5.48 6.289 1 96.38 86 ASN A N 1
ATOM 662 C CA . ASN A 1 86 ? -17.672 4.434 6.777 1 96.38 86 ASN A CA 1
ATOM 663 C C . ASN A 1 86 ? -16.766 3.912 5.672 1 96.38 86 ASN A C 1
ATOM 665 O O . ASN A 1 86 ? -16.688 2.703 5.449 1 96.38 86 ASN A O 1
ATOM 669 N N . PRO A 1 87 ? -16.016 4.82 5.082 1 97.12 87 PRO A N 1
ATOM 670 C CA . PRO A 1 87 ? -15.164 4.402 3.969 1 97.12 87 PRO A CA 1
ATOM 671 C C . PRO A 1 87 ? -14.07 3.428 4.398 1 97.12 87 PRO A C 1
ATOM 673 O O . PRO A 1 87 ? -13.672 2.561 3.617 1 97.12 87 PRO A O 1
ATOM 676 N N . LEU A 1 88 ? -13.594 3.598 5.602 1 94.06 88 LEU A N 1
ATOM 677 C CA . LEU A 1 88 ? -12.562 2.686 6.094 1 94.06 88 LEU A CA 1
ATOM 678 C C . LEU A 1 88 ? -13.047 1.239 6.031 1 94.06 88 LEU A C 1
ATOM 680 O O . LEU A 1 88 ? -12.305 0.357 5.582 1 94.06 88 LEU A O 1
ATOM 684 N N . TYR A 1 89 ? -14.258 1.05 6.398 1 94.12 89 TYR A N 1
ATOM 685 C CA . TYR A 1 89 ? -14.812 -0.299 6.391 1 94.12 89 TYR A CA 1
ATOM 686 C C . TYR A 1 89 ? -15.094 -0.767 4.969 1 94.12 89 TYR A C 1
ATOM 688 O O . TYR A 1 89 ? -14.953 -1.952 4.66 1 94.12 89 TYR A O 1
ATOM 696 N N . PHE A 1 90 ? -15.531 0.126 4.176 1 95.81 90 PHE A N 1
ATOM 697 C CA . PHE A 1 90 ? -15.75 -0.22 2.777 1 95.81 90 PHE A CA 1
ATOM 698 C C . PHE A 1 90 ? -14.469 -0.738 2.141 1 95.81 90 PHE A C 1
ATOM 700 O O . PHE A 1 90 ? -14.461 -1.807 1.525 1 95.81 90 PHE A O 1
ATOM 707 N N . PHE A 1 91 ? -13.414 0.012 2.293 1 96.12 91 PHE A N 1
ATOM 708 C CA . PHE A 1 91 ? -12.148 -0.371 1.671 1 96.12 91 PHE A CA 1
ATOM 709 C C . PHE A 1 91 ? -11.57 -1.609 2.344 1 96.12 91 PHE A C 1
ATOM 711 O O . PHE A 1 91 ? -10.922 -2.432 1.691 1 96.12 91 PHE A O 1
ATOM 718 N N . SER A 1 92 ? -11.789 -1.737 3.637 1 93.56 92 SER A N 1
ATOM 719 C CA . SER A 1 92 ? -11.398 -2.973 4.309 1 93.56 92 SER A CA 1
ATOM 720 C C . SER A 1 92 ? -12.133 -4.176 3.721 1 93.56 92 SER A C 1
ATOM 722 O O . SER A 1 92 ? -11.547 -5.246 3.557 1 93.56 92 SER A O 1
ATOM 724 N N . PHE A 1 93 ? -13.383 -3.943 3.434 1 93.5 93 PHE A N 1
ATOM 725 C CA . PHE A 1 93 ? -14.195 -4.98 2.811 1 93.5 93 PHE A CA 1
ATOM 726 C C . PHE A 1 93 ? -13.633 -5.367 1.448 1 93.5 93 PHE A C 1
ATOM 728 O O . PHE A 1 93 ? -13.422 -6.551 1.172 1 93.5 93 PHE A O 1
ATOM 735 N N . VAL A 1 94 ? -13.352 -4.398 0.64 1 96 94 VAL A N 1
ATOM 736 C CA . VAL A 1 94 ? -12.82 -4.625 -0.699 1 96 94 VAL A CA 1
ATOM 737 C C . VAL A 1 94 ? -11.484 -5.355 -0.604 1 96 94 VAL A C 1
ATOM 739 O O . VAL A 1 94 ? -11.266 -6.363 -1.28 1 96 94 VAL A O 1
ATOM 742 N N . GLY A 1 95 ? -10.625 -4.887 0.258 1 94.12 95 GLY A N 1
ATOM 743 C CA . GLY A 1 95 ? -9.32 -5.512 0.442 1 94.12 95 GLY A CA 1
ATOM 744 C C . GLY A 1 95 ? -9.414 -6.922 1 1 94.12 95 GLY A C 1
ATOM 745 O O . GLY A 1 95 ? -8.695 -7.816 0.553 1 94.12 95 GLY A O 1
ATOM 746 N N . GLY A 1 96 ? -10.273 -7.062 1.949 1 90.75 96 GLY A N 1
ATOM 747 C CA . GLY A 1 96 ? -10.453 -8.375 2.553 1 90.75 96 GLY A CA 1
ATOM 748 C C . GLY A 1 96 ? -10.93 -9.422 1.566 1 90.75 96 GLY A C 1
ATOM 749 O O . GLY A 1 96 ? -10.398 -10.539 1.534 1 90.75 96 GLY A O 1
ATOM 750 N N . ILE A 1 97 ? -11.883 -9.062 0.806 1 93.56 97 ILE A N 1
ATOM 751 C CA . ILE A 1 97 ? -12.359 -9.977 -0.223 1 93.56 97 ILE A CA 1
ATOM 752 C C . ILE A 1 97 ? -11.242 -10.266 -1.223 1 93.56 97 ILE A C 1
ATOM 754 O O . ILE A 1 97 ? -11.062 -11.414 -1.642 1 93.56 97 ILE A O 1
ATOM 758 N N . GLY A 1 98 ? -10.547 -9.258 -1.571 1 93.38 98 GLY A N 1
ATOM 759 C CA . GLY A 1 98 ? -9.43 -9.438 -2.484 1 93.38 98 GLY A CA 1
ATOM 760 C C . GLY A 1 98 ? -8.406 -10.438 -1.981 1 93.38 98 GLY A C 1
ATOM 761 O O . GLY A 1 98 ? -8.062 -11.398 -2.68 1 93.38 98 GLY A O 1
ATOM 762 N N . VAL A 1 99 ? -7.938 -10.219 -0.824 1 90.25 99 VAL A N 1
ATOM 763 C CA . VAL A 1 99 ? -6.934 -11.094 -0.235 1 90.25 99 VAL A CA 1
ATOM 764 C C . VAL A 1 99 ? -7.469 -12.523 -0.175 1 90.25 99 VAL A C 1
ATOM 766 O O . VAL A 1 99 ? -6.723 -13.477 -0.405 1 90.25 99 VAL A O 1
ATOM 769 N N . SER A 1 100 ? -8.742 -12.703 0.105 1 89.81 100 SER A N 1
ATOM 770 C CA . SER A 1 100 ? -9.336 -14.031 0.185 1 89.81 100 SER A CA 1
ATOM 771 C C . SER A 1 100 ? -9.344 -14.711 -1.178 1 89.81 100 SER A C 1
ATOM 773 O O . SER A 1 100 ? -9.289 -15.945 -1.26 1 89.81 100 SER A O 1
ATOM 775 N N . CYS A 1 101 ? -9.406 -13.977 -2.221 1 90 101 CYS A N 1
ATOM 776 C CA . CYS A 1 101 ? -9.344 -14.539 -3.564 1 90 101 CYS A CA 1
ATOM 777 C C . CYS A 1 101 ? -7.996 -15.195 -3.822 1 90 101 CYS A C 1
ATOM 779 O O . CYS A 1 101 ? -7.875 -16.047 -4.699 1 90 101 CYS A O 1
ATOM 781 N N . ALA A 1 102 ? -6.992 -14.828 -3.09 1 86.75 102 ALA A N 1
ATOM 782 C CA . ALA A 1 102 ? -5.656 -15.391 -3.258 1 86.75 102 ALA A CA 1
ATOM 783 C C . ALA A 1 102 ? -5.613 -16.844 -2.797 1 86.75 102 ALA A C 1
ATOM 785 O O . ALA A 1 102 ? -4.656 -17.562 -3.08 1 86.75 102 ALA A O 1
ATOM 786 N N . THR A 1 103 ? -6.625 -17.297 -2.143 1 82.94 103 THR A N 1
ATOM 787 C CA . THR A 1 103 ? -6.707 -18.703 -1.768 1 82.94 103 THR A CA 1
ATOM 788 C C . THR A 1 103 ? -7.109 -19.562 -2.965 1 82.94 103 THR A C 1
ATOM 790 O O . THR A 1 103 ? -7.164 -20.797 -2.865 1 82.94 103 THR A O 1
ATOM 793 N N . GLU A 1 104 ? -7.445 -18.875 -4.02 1 82.31 104 GLU A N 1
ATOM 794 C CA . GLU A 1 104 ? -7.762 -19.531 -5.293 1 82.31 104 GLU A CA 1
ATOM 795 C C . GLU A 1 104 ? -8.992 -20.422 -5.168 1 82.31 104 GLU A C 1
ATOM 797 O O . GLU A 1 104 ? -9.008 -21.531 -5.699 1 82.31 104 GLU A O 1
ATOM 802 N N . THR A 1 105 ? -9.875 -20.031 -4.32 1 81.75 105 THR A N 1
ATOM 803 C CA . THR A 1 105 ? -11.188 -20.641 -4.172 1 81.75 105 THR A CA 1
ATOM 804 C C . THR A 1 105 ? -12.281 -19.578 -4.152 1 81.75 105 THR A C 1
ATOM 806 O O . THR A 1 105 ? -12.023 -18.422 -3.838 1 81.75 105 THR A O 1
ATOM 809 N N . PHE A 1 106 ? -13.469 -20.016 -4.492 1 85.38 106 PHE A N 1
ATOM 810 C CA . PHE A 1 106 ? -14.609 -19.109 -4.41 1 85.38 106 PHE A CA 1
ATOM 811 C C . PHE A 1 106 ? -15.242 -19.156 -3.025 1 85.38 106 PHE A C 1
ATOM 813 O O . PHE A 1 106 ? -15.961 -18.234 -2.633 1 85.38 106 PHE A O 1
ATOM 820 N N . THR A 1 107 ? -14.953 -20.188 -2.332 1 86.19 107 THR A N 1
ATOM 821 C CA . THR A 1 107 ? -15.602 -20.422 -1.048 1 86.19 107 THR A CA 1
ATOM 822 C C . THR A 1 107 ? -15.125 -19.406 -0.006 1 86.19 107 THR A C 1
ATOM 824 O O . THR A 1 107 ? -15.945 -18.812 0.692 1 86.19 107 THR A O 1
ATOM 827 N N . ILE A 1 108 ? -13.844 -19.156 0.037 1 86.38 108 ILE A N 1
ATOM 828 C CA . ILE A 1 108 ? -13.289 -18.328 1.103 1 86.38 108 ILE A CA 1
ATOM 829 C C . ILE A 1 108 ? -13.688 -16.875 0.881 1 86.38 108 ILE A C 1
ATOM 831 O O . ILE A 1 108 ? -14.109 -16.188 1.816 1 86.38 108 ILE A O 1
ATOM 835 N N . PRO A 1 109 ? -13.586 -16.359 -0.336 1 90.31 109 PRO A N 1
ATOM 836 C CA . PRO A 1 109 ? -14.094 -15 -0.559 1 90.31 109 PRO A CA 1
ATOM 837 C C . PRO A 1 109 ? -15.57 -14.859 -0.196 1 90.31 109 PRO A C 1
ATOM 839 O O . PRO A 1 109 ? -15.977 -13.844 0.371 1 90.31 109 PRO A O 1
ATOM 842 N N . LEU A 1 110 ? -16.312 -15.828 -0.497 1 91.25 110 LEU A N 1
ATOM 843 C CA . LEU A 1 110 ? -17.734 -15.781 -0.161 1 91.25 110 LEU A CA 1
ATOM 844 C C . LEU A 1 110 ? -17.938 -15.766 1.351 1 91.25 110 LEU A C 1
ATOM 846 O O . LEU A 1 110 ? -18.75 -14.992 1.867 1 91.25 110 LEU A O 1
ATOM 850 N N . LEU A 1 111 ? -17.25 -16.609 1.989 1 87.69 111 LEU A N 1
ATOM 851 C CA . LEU A 1 111 ? -17.328 -16.656 3.445 1 87.69 111 LEU A CA 1
ATOM 852 C C . LEU A 1 111 ? -16.859 -15.344 4.062 1 87.69 111 LEU A C 1
ATOM 854 O O . LEU A 1 111 ? -17.422 -14.891 5.062 1 87.69 111 LEU A O 1
ATOM 858 N N . THR A 1 112 ? -15.805 -14.797 3.486 1 89.5 112 THR A N 1
ATOM 859 C CA . THR A 1 112 ? -15.312 -13.508 3.951 1 89.5 112 THR A CA 1
ATOM 860 C C . THR A 1 112 ? -16.375 -12.43 3.779 1 89.5 112 THR A C 1
ATOM 862 O O . THR A 1 112 ? -16.609 -11.633 4.691 1 89.5 112 THR A O 1
ATOM 865 N N . ALA A 1 113 ? -17 -12.43 2.676 1 93.06 113 ALA A N 1
ATOM 866 C CA . ALA A 1 113 ? -18.062 -11.461 2.416 1 93.06 113 ALA A CA 1
ATOM 867 C C . ALA A 1 113 ? -19.203 -11.617 3.422 1 93.06 113 ALA A C 1
ATOM 869 O O . ALA A 1 113 ? -19.703 -10.625 3.959 1 93.06 113 ALA A O 1
ATOM 870 N N . LEU A 1 114 ? -19.547 -12.812 3.68 1 92.44 114 LEU A N 1
ATOM 871 C CA . LEU A 1 114 ? -20.625 -13.094 4.629 1 92.44 114 LEU A CA 1
ATOM 872 C C . LEU A 1 114 ? -20.234 -12.656 6.035 1 92.44 114 LEU A C 1
ATOM 874 O O . LEU A 1 114 ? -21.031 -12.055 6.75 1 92.44 114 LEU A O 1
ATOM 878 N N . ALA A 1 115 ? -19.047 -12.969 6.359 1 88.19 115 ALA A N 1
ATOM 879 C CA . ALA A 1 115 ? -18.547 -12.578 7.68 1 88.19 115 ALA A CA 1
ATOM 880 C C . ALA A 1 115 ? -18.594 -11.062 7.852 1 88.19 115 ALA A C 1
ATOM 882 O O . ALA A 1 115 ? -18.984 -10.562 8.906 1 88.19 115 ALA A O 1
ATOM 883 N N . PHE A 1 116 ? -18.172 -10.359 6.832 1 90.31 116 PHE A N 1
ATOM 884 C CA . PHE A 1 116 ? -18.219 -8.898 6.867 1 90.31 116 PHE A CA 1
ATOM 885 C C . PHE A 1 116 ? -19.656 -8.406 6.984 1 90.31 116 PHE A C 1
ATOM 887 O O . PHE A 1 116 ? -19.938 -7.484 7.754 1 90.31 116 PHE A O 1
ATOM 894 N N . GLY A 1 117 ? -20.547 -9.016 6.258 1 91.69 117 GLY A N 1
ATOM 895 C CA . GLY A 1 117 ? -21.953 -8.633 6.281 1 91.69 117 GLY A CA 1
ATOM 896 C C . GLY A 1 117 ? -22.609 -8.836 7.633 1 91.69 117 GLY A C 1
ATOM 897 O O . GLY A 1 117 ? -23.547 -8.109 7.992 1 91.69 117 GLY A O 1
ATOM 898 N N . ILE A 1 118 ? -22.125 -9.734 8.336 1 90.44 118 ILE A N 1
ATOM 899 C CA . ILE A 1 118 ? -22.688 -10.047 9.641 1 90.44 118 ILE A CA 1
ATOM 900 C C . ILE A 1 118 ? -22.047 -9.156 10.703 1 90.44 118 ILE A C 1
ATOM 902 O O . ILE A 1 118 ? -22.734 -8.648 11.594 1 90.44 118 ILE A O 1
ATOM 906 N N . TYR A 1 119 ? -20.812 -8.875 10.594 1 86.5 119 TYR A N 1
ATOM 907 C CA . TYR A 1 119 ? -20.031 -8.227 11.633 1 86.5 119 TYR A CA 1
ATOM 908 C C . TYR A 1 119 ? -20.125 -6.711 11.531 1 86.5 119 TYR A C 1
ATOM 910 O O . TYR A 1 119 ? -20.375 -6.035 12.539 1 86.5 119 TYR A O 1
ATOM 918 N N . TYR A 1 120 ? -20.047 -6.113 10.43 1 89.06 120 TYR A N 1
ATOM 919 C CA . TYR A 1 120 ? -19.781 -4.688 10.281 1 89.06 120 TYR A CA 1
ATOM 920 C C . TYR A 1 120 ? -21.047 -3.865 10.547 1 89.06 120 TYR A C 1
ATOM 922 O O . TYR A 1 120 ? -20.953 -2.732 11.023 1 89.06 120 TYR A O 1
ATOM 930 N N . PRO A 1 121 ? -22.234 -4.441 10.273 1 92.25 121 PRO A N 1
ATOM 931 C CA . PRO A 1 121 ? -23.406 -3.639 10.594 1 92.25 121 PRO A CA 1
ATOM 932 C C . PRO A 1 121 ? -23.484 -3.26 12.07 1 92.25 121 PRO A C 1
ATOM 934 O O . PRO A 1 121 ? -23.828 -2.123 12.406 1 92.25 121 PRO A O 1
ATOM 937 N N . SER A 1 122 ? -23.203 -4.148 12.922 1 91.38 122 SER A N 1
ATOM 938 C CA . SER A 1 122 ? -23.219 -3.855 14.352 1 91.38 122 SER A CA 1
ATOM 939 C C . SER A 1 122 ? -22.125 -2.855 14.727 1 91.38 122 SER A C 1
ATOM 941 O O . SER A 1 122 ? -22.344 -1.957 15.539 1 91.38 122 SER A O 1
ATOM 943 N N . VAL A 1 123 ? -20.984 -2.98 14.141 1 88.5 123 VAL A N 1
ATOM 944 C CA . VAL A 1 123 ? -19.859 -2.08 14.391 1 88.5 123 VAL A CA 1
ATOM 945 C C . VAL A 1 123 ? -20.203 -0.672 13.922 1 88.5 123 VAL A C 1
ATOM 947 O O . VAL A 1 123 ? -19.984 0.304 14.641 1 88.5 123 VAL A O 1
ATOM 950 N N . ILE A 1 124 ? -20.734 -0.592 12.758 1 92.44 124 ILE A N 1
ATOM 951 C CA . ILE A 1 124 ? -21.094 0.687 12.164 1 92.44 124 ILE A CA 1
ATOM 952 C C . ILE A 1 124 ? -22.156 1.369 13.016 1 92.44 124 ILE A C 1
ATOM 954 O O . ILE A 1 124 ? -22.078 2.572 13.273 1 92.44 124 ILE A O 1
ATOM 958 N N . ARG A 1 125 ? -23.125 0.609 13.492 1 93.75 125 ARG A N 1
ATOM 959 C CA . ARG A 1 125 ? -24.203 1.153 14.32 1 93.75 125 ARG A CA 1
ATOM 960 C C . ARG A 1 125 ? -23.641 1.725 15.625 1 93.75 125 ARG A C 1
ATOM 962 O O . ARG A 1 125 ? -24.016 2.824 16.031 1 93.75 125 ARG A O 1
ATOM 969 N N . LYS A 1 126 ? -22.797 0.994 16.25 1 93.19 126 LYS A N 1
ATOM 970 C CA . LYS A 1 126 ? -22.188 1.458 17.5 1 93.19 126 LYS A CA 1
ATOM 971 C C . LYS A 1 126 ? -21.391 2.738 17.266 1 93.19 126 LYS A C 1
ATOM 973 O O . LYS A 1 126 ? -21.422 3.652 18.094 1 93.19 126 LYS A O 1
ATOM 978 N N . GLU A 1 127 ? -20.703 2.795 16.156 1 90.94 127 GLU A N 1
ATOM 979 C CA . GLU A 1 127 ? -19.922 3.984 15.812 1 90.94 127 GLU A CA 1
ATOM 980 C C . GLU A 1 127 ? -20.828 5.184 15.562 1 90.94 127 GLU A C 1
ATOM 982 O O . GLU A 1 127 ? -20.531 6.301 15.984 1 90.94 127 GLU A O 1
ATOM 987 N N . GLN A 1 128 ? -21.906 4.883 14.922 1 93.88 128 GLN A N 1
ATOM 988 C CA . GLN A 1 128 ? -22.859 5.945 14.648 1 93.88 128 GLN A CA 1
ATOM 989 C C . GLN A 1 128 ? -23.453 6.508 15.938 1 93.88 128 GLN A C 1
ATOM 991 O O . GLN A 1 128 ? -23.609 7.723 16.078 1 93.88 128 GLN A O 1
ATOM 996 N N . GLU A 1 129 ? -23.75 5.664 16.859 1 95.12 129 GLU A N 1
ATOM 997 C CA . GLU A 1 129 ? -24.297 6.094 18.141 1 95.12 129 GLU A CA 1
ATOM 998 C C . GLU A 1 129 ? -23.281 6.949 18.906 1 95.12 129 GLU A C 1
ATOM 1000 O O . GLU A 1 129 ? -23.656 7.977 19.484 1 95.12 129 GLU A O 1
ATOM 1005 N N . ARG A 1 130 ? -22.125 6.512 18.938 1 92.62 130 ARG A N 1
ATOM 1006 C CA . ARG A 1 130 ? -21.062 7.262 19.594 1 92.62 130 ARG A CA 1
ATOM 1007 C C . ARG A 1 130 ? -20.875 8.641 18.969 1 92.62 130 ARG A C 1
ATOM 1009 O O . ARG A 1 130 ? -20.781 9.641 19.688 1 92.62 130 ARG A O 1
ATOM 1016 N N . LEU A 1 131 ? -20.891 8.688 17.609 1 94.75 131 LEU A N 1
ATOM 1017 C CA . LEU A 1 131 ? -20.672 9.945 16.906 1 94.75 131 LEU A CA 1
ATOM 1018 C C . LEU A 1 131 ? -21.875 10.875 17.094 1 94.75 131 LEU A C 1
ATOM 1020 O O . LEU A 1 131 ? -21.719 12.094 17.172 1 94.75 131 LEU A O 1
ATOM 1024 N N . LEU A 1 132 ? -23.047 10.273 17.156 1 95.81 132 LEU A N 1
ATOM 1025 C CA . LEU A 1 132 ? -24.234 11.07 17.422 1 95.81 132 LEU A CA 1
ATOM 1026 C C . LEU A 1 132 ? -24.172 11.711 18.797 1 95.81 132 LEU A C 1
ATOM 1028 O O . LEU A 1 132 ? -24.562 12.867 18.969 1 95.81 132 LEU A O 1
ATOM 1032 N N . THR A 1 133 ? -23.688 10.93 19.719 1 95.69 133 THR A N 1
ATOM 1033 C CA . THR A 1 133 ? -23.547 11.43 21.078 1 95.69 133 THR A CA 1
ATOM 1034 C C . THR A 1 133 ? -22.516 12.547 21.156 1 95.69 133 THR A C 1
ATOM 1036 O O . THR A 1 133 ? -22.703 13.539 21.859 1 95.69 133 THR A O 1
ATOM 1039 N N . LEU A 1 134 ? -21.5 12.484 20.406 1 93.5 134 LEU A N 1
ATOM 1040 C CA . LEU A 1 134 ? -20.375 13.422 20.469 1 93.5 134 LEU A CA 1
ATOM 1041 C C . LEU A 1 134 ? -20.688 14.695 19.703 1 93.5 134 LEU A C 1
ATOM 1043 O O . LEU A 1 134 ? -20.328 15.789 20.125 1 93.5 134 LEU A O 1
ATOM 1047 N N . PHE A 1 135 ? -21.438 14.516 18.547 1 96.19 135 PHE A N 1
ATOM 1048 C CA . PHE A 1 135 ? -21.484 15.656 17.641 1 96.19 135 PHE A CA 1
ATOM 1049 C C . PHE A 1 135 ? -22.922 16.109 17.422 1 96.19 135 PHE A C 1
ATOM 1051 O O . PHE A 1 135 ? -23.156 17.141 16.781 1 96.19 135 PHE A O 1
ATOM 1058 N N . GLY A 1 136 ? -23.875 15.383 17.781 1 96.19 136 GLY A N 1
ATOM 1059 C CA . GLY A 1 136 ? -25.266 15.789 17.781 1 96.19 136 GLY A CA 1
ATOM 1060 C C . GLY A 1 136 ? -25.781 16.156 16.406 1 96.19 136 GLY A C 1
ATOM 1061 O O . GLY A 1 136 ? -25.719 15.352 15.477 1 96.19 136 GLY A O 1
ATOM 1062 N N . ASP A 1 137 ? -26.078 17.406 16.25 1 96.81 137 ASP A N 1
ATOM 1063 C CA . ASP A 1 137 ? -26.734 17.891 15.031 1 96.81 137 ASP A CA 1
ATOM 1064 C C . ASP A 1 137 ? -25.781 17.859 13.844 1 96.81 137 ASP A C 1
ATOM 1066 O O . ASP A 1 137 ? -26.188 17.594 12.711 1 96.81 137 ASP A O 1
ATOM 1070 N N . ALA A 1 138 ? -24.594 18.141 14.141 1 96.25 138 ALA A N 1
ATOM 1071 C CA . ALA A 1 138 ? -23.609 18.109 13.062 1 96.25 138 ALA A CA 1
ATOM 1072 C C . ALA A 1 138 ? -23.547 16.734 12.422 1 96.25 138 ALA A C 1
ATOM 1074 O O . ALA A 1 138 ? -23.484 16.609 11.195 1 96.25 138 ALA A O 1
ATOM 1075 N N . TYR A 1 139 ? -23.594 15.773 13.266 1 97 139 TYR A N 1
ATOM 1076 C CA . TYR A 1 139 ? -23.531 14.406 12.758 1 97 139 TYR A CA 1
ATOM 1077 C C . TYR A 1 139 ? -24.844 14.023 12.086 1 97 139 TYR A C 1
ATOM 1079 O O . TYR A 1 139 ? -24.844 13.312 11.078 1 97 139 TYR A O 1
ATOM 1087 N N . ARG A 1 140 ? -25.906 14.453 12.617 1 97.25 140 ARG A N 1
ATOM 1088 C CA . ARG A 1 140 ? -27.203 14.188 11.992 1 97.25 140 ARG A CA 1
ATOM 1089 C C . ARG A 1 140 ? -27.266 14.75 10.578 1 97.25 140 ARG A C 1
ATOM 1091 O O . ARG A 1 140 ? -27.75 14.094 9.656 1 97.25 140 ARG A O 1
ATOM 1098 N N . ASN A 1 141 ? -26.797 15.961 10.43 1 97.25 141 ASN A N 1
ATOM 1099 C CA . ASN A 1 141 ? -26.75 16.578 9.102 1 97.25 141 ASN A CA 1
ATOM 1100 C C . ASN A 1 141 ? -25.828 15.797 8.164 1 97.25 141 ASN A C 1
ATOM 1102 O O . ASN A 1 141 ? -26.141 15.609 6.988 1 97.25 141 ASN A O 1
ATOM 1106 N N . TYR A 1 142 ? -24.734 15.414 8.75 1 97 142 TYR A N 1
ATOM 1107 C CA . TYR A 1 142 ? -23.812 14.578 8 1 97 142 TYR A CA 1
ATOM 1108 C C . TYR A 1 142 ? -24.484 13.312 7.496 1 97 142 TYR A C 1
ATOM 1110 O O . TYR A 1 142 ? -24.344 12.945 6.328 1 97 142 TYR A O 1
ATOM 1118 N N . CYS A 1 143 ? -25.297 12.703 8.352 1 96.81 143 CYS A N 1
ATOM 1119 C CA . CYS A 1 143 ? -25.969 11.453 8.039 1 96.81 143 CYS A CA 1
ATOM 1120 C C . CYS A 1 143 ? -27.031 11.664 6.957 1 96.81 143 CYS A C 1
ATOM 1122 O O . CYS A 1 143 ? -27.297 10.766 6.16 1 96.81 143 CYS A O 1
ATOM 1124 N N . ARG A 1 144 ? -27.531 12.797 6.848 1 95.62 144 ARG A N 1
ATOM 1125 C CA . ARG A 1 144 ? -28.594 13.109 5.883 1 95.62 144 ARG A CA 1
ATOM 1126 C C . ARG A 1 144 ? -28.016 13.266 4.48 1 95.62 144 ARG A C 1
ATOM 1128 O O . ARG A 1 144 ? -28.703 12.992 3.49 1 95.62 144 ARG A O 1
ATOM 1135 N N . ASN A 1 145 ? -26.781 13.57 4.352 1 95.75 145 ASN A N 1
ATOM 1136 C CA . ASN A 1 145 ? -26.219 13.977 3.068 1 95.75 145 ASN A CA 1
ATOM 1137 C C . ASN A 1 145 ? -25.266 12.93 2.514 1 95.75 145 ASN A C 1
ATOM 1139 O O . ASN A 1 145 ? -24.969 12.922 1.316 1 95.75 145 ASN A O 1
ATOM 1143 N N . VAL A 1 146 ? -24.734 12.125 3.402 1 97.44 146 VAL A N 1
ATOM 1144 C CA . VAL A 1 146 ? -23.688 11.203 2.996 1 97.44 146 VAL A CA 1
ATOM 1145 C C . VAL A 1 146 ? -24.125 9.766 3.229 1 97.44 146 VAL A C 1
ATOM 1147 O O . VAL A 1 146 ? -24.625 9.43 4.309 1 97.44 146 VAL A O 1
ATOM 1150 N N . PRO A 1 147 ? -23.984 8.953 2.242 1 97.56 147 PRO A N 1
ATOM 1151 C CA . PRO A 1 147 ? -24.391 7.562 2.426 1 97.56 147 PRO A CA 1
ATOM 1152 C C . PRO A 1 147 ? -23.547 6.832 3.467 1 97.56 147 PRO A C 1
ATOM 1154 O O . PRO A 1 147 ? -22.438 7.262 3.781 1 97.56 147 PRO A O 1
ATOM 1157 N N . THR A 1 148 ? -24.094 5.727 3.939 1 95.75 148 THR A N 1
ATOM 1158 C CA . THR A 1 148 ? -23.469 5.027 5.059 1 95.75 148 THR A CA 1
ATOM 1159 C C . THR A 1 148 ? -22.234 4.25 4.59 1 95.75 148 THR A C 1
ATOM 1161 O O . THR A 1 148 ? -21.141 4.449 5.102 1 95.75 148 THR A O 1
ATOM 1164 N N . PHE A 1 149 ? -22.359 3.451 3.508 1 95.44 149 PHE A N 1
ATOM 1165 C CA . PHE A 1 149 ? -21.328 2.455 3.242 1 95.44 149 PHE A CA 1
ATOM 1166 C C . PHE A 1 149 ? -20.844 2.553 1.803 1 95.44 149 PHE A C 1
ATOM 1168 O O . PHE A 1 149 ? -19.641 2.682 1.559 1 95.44 149 PHE A O 1
ATOM 1175 N N . ILE A 1 150 ? -21.672 2.545 0.816 1 96.06 150 ILE A N 1
ATOM 1176 C CA . ILE A 1 150 ? -21.281 2.596 -0.586 1 96.06 150 ILE A CA 1
ATOM 1177 C C . ILE A 1 150 ? -20.875 4.023 -0.96 1 96.06 150 ILE A C 1
ATOM 1179 O O . ILE A 1 150 ? -21.719 4.934 -0.918 1 96.06 150 ILE A O 1
ATOM 1183 N N . PRO A 1 151 ? -19.641 4.129 -1.322 1 97.88 151 PRO A N 1
ATOM 1184 C CA . PRO A 1 151 ? -19.188 5.484 -1.615 1 97.88 151 PRO A CA 1
ATOM 1185 C C . PRO A 1 151 ? -19.859 6.094 -2.838 1 97.88 151 PRO A C 1
ATOM 1187 O O . PRO A 1 151 ? -20.125 5.387 -3.816 1 97.88 151 PRO A O 1
ATOM 1190 N N . SER A 1 152 ? -20.172 7.355 -2.711 1 97.5 152 SER A N 1
ATOM 1191 C CA . SER A 1 152 ? -20.641 8.156 -3.832 1 97.5 152 SER A CA 1
ATOM 1192 C C . SER A 1 152 ? -19.547 9.086 -4.352 1 97.5 152 SER A C 1
ATOM 1194 O O . SER A 1 152 ? -19.219 10.086 -3.711 1 97.5 152 SER A O 1
ATOM 1196 N N . LEU A 1 153 ? -19.078 8.844 -5.527 1 95.44 153 LEU A N 1
ATOM 1197 C CA . LEU A 1 153 ? -17.953 9.578 -6.086 1 95.44 153 LEU A CA 1
ATOM 1198 C C . LEU A 1 153 ? -18.344 11.023 -6.395 1 95.44 153 LEU A C 1
ATOM 1200 O O . LEU A 1 153 ? -17.484 11.914 -6.383 1 95.44 153 LEU A O 1
ATOM 1204 N N . SER A 1 154 ? -19.531 11.227 -6.621 1 95.62 154 SER A N 1
ATOM 1205 C CA . SER A 1 154 ? -20 12.57 -6.957 1 95.62 154 SER A CA 1
ATOM 1206 C C . SER A 1 154 ? -19.922 13.5 -5.758 1 95.62 154 SER A C 1
ATOM 1208 O O . SER A 1 154 ? -19.938 14.727 -5.914 1 95.62 154 SER A O 1
ATOM 1210 N N . ARG A 1 155 ? -19.75 12.984 -4.59 1 96.56 155 ARG A N 1
ATOM 1211 C CA . ARG A 1 155 ? -19.75 13.773 -3.367 1 96.56 155 ARG A CA 1
ATOM 1212 C C . ARG A 1 155 ? -18.328 14.086 -2.92 1 96.56 155 ARG A C 1
ATOM 1214 O O . ARG A 1 155 ? -18.125 14.812 -1.945 1 96.56 155 ARG A O 1
ATOM 1221 N N . LEU A 1 156 ? -17.375 13.602 -3.625 1 96.81 156 LEU A N 1
ATOM 1222 C CA . LEU A 1 156 ? -15.992 13.789 -3.221 1 96.81 156 LEU A CA 1
ATOM 1223 C C . LEU A 1 156 ? -15.609 15.266 -3.271 1 96.81 156 LEU A C 1
ATOM 1225 O O . LEU A 1 156 ? -15.719 15.906 -4.32 1 96.81 156 LEU A O 1
ATOM 1229 N N . LYS A 1 157 ? -15.148 15.773 -2.189 1 95.75 157 LYS A N 1
ATOM 1230 C CA . LYS A 1 157 ? -14.711 17.156 -2.092 1 95.75 157 LYS A CA 1
ATOM 1231 C C . LYS A 1 157 ? -13.258 17.312 -2.535 1 95.75 157 LYS A C 1
ATOM 1233 O O . LYS A 1 157 ? -12.461 16.391 -2.377 1 95.75 157 LYS A O 1
ATOM 1238 N N . PRO A 1 158 ? -12.945 18.469 -3.104 1 95 158 PRO A N 1
ATOM 1239 C CA . PRO A 1 158 ? -11.531 18.703 -3.408 1 95 158 PRO A CA 1
ATOM 1240 C C . PRO A 1 158 ? -10.648 18.672 -2.164 1 95 158 PRO A C 1
ATOM 1242 O O . PRO A 1 158 ? -11.062 19.109 -1.091 1 95 158 PRO A O 1
ATOM 1245 N N . PRO A 1 159 ? -9.484 18.141 -2.357 1 94.25 159 PRO A N 1
ATOM 1246 C CA . PRO A 1 159 ? -8.594 18.062 -1.199 1 94.25 159 PRO A CA 1
ATOM 1247 C C . PRO A 1 159 ? -8.141 19.438 -0.717 1 94.25 159 PRO A C 1
ATOM 1249 O O . PRO A 1 159 ? -7.91 20.328 -1.53 1 94.25 159 PRO A O 1
ATOM 1252 N N . PRO A 1 160 ? -8.078 19.531 0.576 1 92.69 160 PRO A N 1
ATOM 1253 C CA . PRO A 1 160 ? -7.512 20.781 1.103 1 92.69 160 PRO A CA 1
ATOM 1254 C C . PRO A 1 160 ? -6.031 20.938 0.759 1 92.69 160 PRO A C 1
ATOM 1256 O O . PRO A 1 160 ? -5.371 19.969 0.38 1 92.69 160 PRO A O 1
ATOM 1259 N N . ALA A 1 161 ? -5.555 22.156 0.85 1 90.81 161 ALA A N 1
ATOM 1260 C CA . ALA A 1 161 ? -4.16 22.438 0.534 1 90.81 161 ALA A CA 1
ATOM 1261 C C . ALA A 1 161 ? -3.223 21.812 1.557 1 90.81 161 ALA A C 1
ATOM 1263 O O . ALA A 1 161 ? -2.117 21.375 1.214 1 90.81 161 ALA A O 1
ATOM 1264 N N . ALA A 1 162 ? -3.68 21.812 2.795 1 91.81 162 ALA A N 1
ATOM 1265 C CA . ALA A 1 162 ? -2.904 21.219 3.887 1 91.81 162 ALA A CA 1
ATOM 1266 C C . ALA A 1 162 ? -3.809 20.484 4.871 1 91.81 162 ALA A C 1
ATOM 1268 O O . ALA A 1 162 ? -4.961 20.875 5.07 1 91.81 162 ALA A O 1
ATOM 1269 N N . TYR A 1 163 ? -3.312 19.469 5.379 1 92.19 163 TYR A N 1
ATOM 1270 C CA . TYR A 1 163 ? -4.023 18.672 6.371 1 92.19 163 TYR A CA 1
ATOM 1271 C C . TYR A 1 163 ? -3.072 18.172 7.457 1 92.19 163 TYR A C 1
ATOM 1273 O O . TYR A 1 163 ? -1.953 17.75 7.16 1 92.19 163 TYR A O 1
ATOM 1281 N N . SER A 1 164 ? -3.498 18.25 8.703 1 91.69 164 SER A N 1
ATOM 1282 C CA . SER A 1 164 ? -2.656 17.844 9.828 1 91.69 164 SER A CA 1
ATOM 1283 C C . SER A 1 164 ? -2.848 16.375 10.172 1 91.69 164 SER A C 1
ATOM 1285 O O . SER A 1 164 ? -3.98 15.898 10.281 1 91.69 164 SER A O 1
ATOM 1287 N N . VAL A 1 165 ? -1.732 15.711 10.297 1 93 165 VAL A N 1
ATOM 1288 C CA . VAL A 1 165 ? -1.776 14.273 10.57 1 93 165 VAL A CA 1
ATOM 1289 C C . VAL A 1 165 ? -0.847 13.945 11.734 1 93 165 VAL A C 1
ATOM 1291 O O . VAL A 1 165 ? 0.165 14.617 11.945 1 93 165 VAL A O 1
ATOM 1294 N N . ASN A 1 166 ? -1.253 13.016 12.539 1 94.31 166 ASN A N 1
ATOM 1295 C CA . ASN A 1 166 ? -0.34 12.414 13.5 1 94.31 166 ASN A CA 1
ATOM 1296 C C . ASN A 1 166 ? 0.473 11.281 12.875 1 94.31 166 ASN A C 1
ATOM 1298 O O . ASN A 1 166 ? -0.061 10.211 12.594 1 94.31 166 ASN A O 1
ATOM 1302 N N . PRO A 1 167 ? 1.761 11.492 12.711 1 94.69 167 PRO A N 1
ATOM 1303 C CA . PRO A 1 167 ? 2.553 10.531 11.938 1 94.69 167 PRO A CA 1
ATOM 1304 C C . PRO A 1 167 ? 2.635 9.164 12.617 1 94.69 167 PRO A C 1
ATOM 1306 O O . PRO A 1 167 ? 2.676 8.133 11.938 1 94.69 167 PRO A O 1
ATOM 1309 N N . ALA A 1 168 ? 2.648 9.125 13.883 1 93.19 168 ALA A N 1
ATOM 1310 C CA . ALA A 1 168 ? 2.736 7.848 14.578 1 93.19 168 ALA A CA 1
ATOM 1311 C C . ALA A 1 168 ? 1.507 6.984 14.305 1 93.19 168 ALA A C 1
ATOM 1313 O O . ALA A 1 168 ? 1.629 5.816 13.93 1 93.19 168 ALA A O 1
ATOM 1314 N N . THR A 1 169 ? 0.358 7.562 14.461 1 91.75 169 THR A N 1
ATOM 1315 C CA . THR A 1 169 ? -0.898 6.867 14.203 1 91.75 169 THR A CA 1
ATOM 1316 C C . THR A 1 169 ? -1.001 6.469 12.734 1 91.75 169 THR A C 1
ATOM 1318 O O . THR A 1 169 ? -1.394 5.344 12.414 1 91.75 169 THR A O 1
ATOM 1321 N N . PHE A 1 170 ? -0.622 7.391 11.922 1 94.38 170 PHE A N 1
ATOM 1322 C CA . PHE A 1 170 ? -0.691 7.156 10.484 1 94.38 170 PHE A CA 1
ATOM 1323 C C . PHE A 1 170 ? 0.198 5.988 10.078 1 94.38 170 PHE A C 1
ATOM 1325 O O . PHE A 1 170 ? -0.232 5.098 9.344 1 94.38 170 PHE A O 1
ATOM 1332 N N . THR A 1 171 ? 1.431 5.938 10.562 1 92.56 171 THR A N 1
ATOM 1333 C CA . THR A 1 171 ? 2.381 4.879 10.227 1 92.56 171 THR A CA 1
ATOM 1334 C C . THR A 1 171 ? 1.844 3.516 10.656 1 92.56 171 THR A C 1
ATOM 1336 O O . THR A 1 171 ? 1.968 2.537 9.914 1 92.56 171 THR A O 1
ATOM 1339 N N . HIS A 1 172 ? 1.264 3.471 11.75 1 89.44 172 HIS A N 1
ATOM 1340 C CA . HIS A 1 172 ? 0.659 2.225 12.203 1 89.44 172 HIS A CA 1
ATOM 1341 C C . HIS A 1 172 ? -0.451 1.774 11.258 1 89.44 172 HIS A C 1
ATOM 1343 O O . HIS A 1 172 ? -0.551 0.589 10.93 1 89.44 172 HIS A O 1
ATOM 1349 N N . ASN A 1 173 ? -1.241 2.664 10.805 1 89.94 173 ASN A N 1
ATOM 1350 C CA . ASN A 1 173 ? -2.344 2.357 9.898 1 89.94 173 ASN A CA 1
ATOM 1351 C C . ASN A 1 173 ? -1.837 1.864 8.547 1 89.94 173 ASN A C 1
ATOM 1353 O O . ASN A 1 173 ? -2.461 1.004 7.922 1 89.94 173 ASN A O 1
ATOM 1357 N N . ILE A 1 174 ? -0.738 2.41 8.117 1 91.75 174 ILE A N 1
ATOM 1358 C CA . ILE A 1 174 ? -0.149 1.964 6.855 1 91.75 174 ILE A CA 1
ATOM 1359 C C . ILE A 1 174 ? 0.232 0.488 6.961 1 91.75 174 ILE A C 1
ATOM 1361 O O . ILE A 1 174 ? -0.068 -0.302 6.062 1 91.75 174 ILE A O 1
ATOM 1365 N N . VAL A 1 175 ? 0.899 0.164 8.055 1 87.38 175 VAL A N 1
ATOM 1366 C CA . VAL A 1 175 ? 1.346 -1.212 8.242 1 87.38 175 VAL A CA 1
ATOM 1367 C C . VAL A 1 175 ? 0.142 -2.152 8.234 1 87.38 175 VAL A C 1
ATOM 1369 O O . VAL A 1 175 ? 0.168 -3.197 7.582 1 87.38 175 VAL A O 1
ATOM 1372 N N . ASP A 1 176 ? -0.899 -1.717 8.812 1 85.5 176 ASP A N 1
ATOM 1373 C CA . ASP A 1 176 ? -2.119 -2.516 8.867 1 85.5 176 ASP A CA 1
ATOM 1374 C C . ASP A 1 176 ? -2.688 -2.746 7.473 1 85.5 176 ASP A C 1
ATOM 1376 O O . ASP A 1 176 ? -3.209 -3.824 7.18 1 85.5 176 ASP A O 1
ATOM 1380 N N . ALA A 1 177 ? -2.576 -1.775 6.648 1 89.25 177 ALA A N 1
ATOM 1381 C CA . ALA A 1 177 ? -3.148 -1.848 5.309 1 89.25 177 ALA A CA 1
ATOM 1382 C C . ALA A 1 177 ? -2.27 -2.68 4.379 1 89.25 177 ALA A C 1
ATOM 1384 O O . ALA A 1 177 ? -2.775 -3.432 3.545 1 89.25 177 ALA A O 1
ATOM 1385 N N . LEU A 1 178 ? -0.995 -2.623 4.609 1 88.81 178 LEU A N 1
ATOM 1386 C CA . LEU A 1 178 ? -0.068 -3.258 3.682 1 88.81 178 LEU A CA 1
ATOM 1387 C C . LEU A 1 178 ? 0.056 -4.75 3.973 1 88.81 178 LEU A C 1
ATOM 1389 O O . LEU A 1 178 ? 0.565 -5.508 3.143 1 88.81 178 LEU A O 1
ATOM 1393 N N . TRP A 1 179 ? -0.471 -5.195 5.047 1 83.88 179 TRP A N 1
ATOM 1394 C CA . TRP A 1 179 ? -0.475 -6.621 5.363 1 83.88 179 TRP A CA 1
ATOM 1395 C C . TRP A 1 179 ? -1.232 -7.414 4.301 1 83.88 179 TRP A C 1
ATOM 1397 O O . TRP A 1 179 ? -1.013 -8.617 4.141 1 83.88 179 TRP A O 1
ATOM 1407 N N . PHE A 1 180 ? -2.109 -6.723 3.576 1 84.56 180 PHE A N 1
ATOM 1408 C CA . PHE A 1 180 ? -2.83 -7.371 2.486 1 84.56 180 PHE A CA 1
ATOM 1409 C C . PHE A 1 180 ? -1.862 -8.031 1.513 1 84.56 180 PHE A C 1
ATOM 1411 O O . PHE A 1 180 ? -2.082 -9.164 1.083 1 84.56 180 PHE A O 1
ATOM 1418 N N . ILE A 1 181 ? -0.777 -7.367 1.271 1 87.94 181 ILE A N 1
ATOM 1419 C CA . ILE A 1 181 ? 0.192 -7.832 0.284 1 87.94 181 ILE A CA 1
ATOM 1420 C C . ILE A 1 181 ? 0.942 -9.047 0.827 1 87.94 181 ILE A C 1
ATOM 1422 O O . ILE A 1 181 ? 1.161 -10.023 0.104 1 87.94 181 ILE A O 1
ATOM 1426 N N . TRP A 1 182 ? 1.243 -9.047 2.033 1 89 182 TRP A N 1
ATOM 1427 C CA . TRP A 1 182 ? 2.014 -10.125 2.641 1 89 182 TRP A CA 1
ATOM 1428 C C . TRP A 1 182 ? 1.175 -11.391 2.762 1 89 182 TRP A C 1
ATOM 1430 O O . TRP A 1 182 ? 1.678 -12.5 2.555 1 89 182 TRP A O 1
ATOM 1440 N N . PHE A 1 183 ? -0.049 -11.211 3.002 1 86.06 183 PHE A N 1
ATOM 1441 C CA . PHE A 1 183 ? -0.929 -12.367 3.084 1 86.06 183 PHE A CA 1
ATOM 1442 C C . PHE A 1 183 ? -1.067 -13.039 1.722 1 86.06 183 PHE A C 1
ATOM 1444 O O . PHE A 1 183 ? -1.105 -14.273 1.631 1 86.06 183 PHE A O 1
ATOM 1451 N N . ILE A 1 184 ? -1.161 -12.258 0.73 1 88 184 ILE A N 1
ATOM 1452 C CA . ILE A 1 184 ? -1.229 -12.82 -0.616 1 88 184 ILE A CA 1
ATOM 1453 C C . ILE A 1 184 ? -0.005 -13.695 -0.872 1 88 184 ILE A C 1
ATOM 1455 O O . ILE A 1 184 ? -0.132 -14.82 -1.354 1 88 184 ILE A O 1
ATOM 1459 N N . GLY A 1 185 ? 1.16 -13.203 -0.518 1 87.75 185 GLY A N 1
ATOM 1460 C CA . GLY A 1 185 ? 2.383 -13.969 -0.683 1 87.75 185 GLY A CA 1
ATOM 1461 C C . GLY A 1 185 ? 2.396 -15.25 0.134 1 87.75 185 GLY A C 1
ATOM 1462 O O . GLY A 1 185 ? 2.826 -16.297 -0.352 1 87.75 185 GLY A O 1
ATOM 1463 N N . ILE A 1 186 ? 1.965 -15.148 1.336 1 86.12 186 ILE A N 1
ATOM 1464 C CA . ILE A 1 186 ? 1.944 -16.297 2.234 1 86.12 186 ILE A CA 1
ATOM 1465 C C . ILE A 1 186 ? 1.001 -17.359 1.685 1 86.12 186 ILE A C 1
ATOM 1467 O O . ILE A 1 186 ? 1.341 -18.547 1.658 1 86.12 186 ILE A O 1
ATOM 1471 N N . PHE A 1 187 ? -0.167 -16.984 1.201 1 83.69 187 PHE A N 1
ATOM 1472 C CA . PHE A 1 187 ? -1.127 -17.922 0.645 1 83.69 187 PHE A CA 1
ATOM 1473 C C . PHE A 1 187 ? -0.547 -18.625 -0.576 1 83.69 187 PHE A C 1
ATOM 1475 O O . PHE A 1 187 ? -0.69 -19.844 -0.723 1 83.69 187 PHE A O 1
ATOM 1482 N N . GLU A 1 188 ? 0.081 -17.875 -1.368 1 82.75 188 GLU A N 1
ATOM 1483 C CA . GLU A 1 188 ? 0.683 -18.469 -2.561 1 82.75 188 GLU A CA 1
ATOM 1484 C C . GLU A 1 188 ? 1.788 -19.453 -2.193 1 82.75 188 GLU A C 1
ATOM 1486 O O . GLU A 1 188 ? 1.923 -20.5 -2.822 1 82.75 188 GLU A O 1
ATOM 1491 N N . PHE A 1 189 ? 2.508 -19.094 -1.25 1 84 189 PHE A N 1
ATOM 1492 C CA . PHE A 1 189 ? 3.594 -19.953 -0.815 1 84 189 PHE A CA 1
ATOM 1493 C C . PHE A 1 189 ? 3.049 -21.266 -0.268 1 84 189 PHE A C 1
ATOM 1495 O O . PHE A 1 189 ? 3.58 -22.344 -0.567 1 84 189 PHE A O 1
ATOM 1502 N N . ILE A 1 190 ? 2.047 -21.203 0.519 1 82.25 190 ILE A N 1
ATOM 1503 C CA . ILE A 1 190 ? 1.413 -22.391 1.076 1 82.25 190 ILE A CA 1
ATOM 1504 C C . ILE A 1 190 ? 0.894 -23.281 -0.055 1 82.25 190 ILE A C 1
ATOM 1506 O O . ILE A 1 190 ? 1.051 -24.5 -0.018 1 82.25 190 ILE A O 1
ATOM 1510 N N . SER A 1 191 ? 0.283 -22.672 -1.023 1 78.06 191 SER A N 1
ATOM 1511 C CA . SER A 1 191 ? -0.188 -23.422 -2.186 1 78.06 191 SER A CA 1
ATOM 1512 C C . SER A 1 191 ? 0.96 -24.141 -2.879 1 78.06 191 SER A C 1
ATOM 1514 O O . SER A 1 191 ? 0.81 -25.281 -3.305 1 78.06 191 SER A O 1
ATOM 1516 N N . GLY A 1 192 ? 2.064 -23.5 -2.979 1 77.38 192 GLY A N 1
ATOM 1517 C CA . GLY A 1 192 ? 3.236 -24.125 -3.57 1 77.38 192 GLY A CA 1
ATOM 1518 C C . GLY A 1 192 ? 3.762 -25.297 -2.76 1 77.38 192 GLY A C 1
ATOM 1519 O O . GLY A 1 192 ? 4.211 -26.297 -3.324 1 77.38 192 GLY A O 1
ATOM 1520 N N . LEU A 1 193 ? 3.686 -25.125 -1.444 1 81 193 LEU A N 1
ATOM 1521 C CA . LEU A 1 193 ? 4.113 -26.219 -0.578 1 81 193 LEU A CA 1
ATOM 1522 C C . LEU A 1 193 ? 3.227 -27.453 -0.769 1 81 193 LEU A C 1
ATOM 1524 O O . LEU A 1 193 ? 3.709 -28.578 -0.726 1 81 193 LEU A O 1
ATOM 1528 N N . HIS A 1 194 ? 1.998 -27.234 -1.014 1 79.31 194 HIS A N 1
ATOM 1529 C CA . HIS A 1 194 ? 1.081 -28.328 -1.304 1 79.31 194 HIS A CA 1
ATOM 1530 C C . HIS A 1 194 ? 1.433 -29 -2.625 1 79.31 194 HIS A C 1
ATOM 1532 O O . HIS A 1 194 ? 1.478 -30.234 -2.705 1 79.31 194 HIS A O 1
ATOM 1538 N N . GLU A 1 195 ? 1.661 -28.219 -3.594 1 75.56 195 GLU A N 1
ATOM 1539 C CA . GLU A 1 195 ? 1.979 -28.75 -4.918 1 75.56 195 GLU A CA 1
ATOM 1540 C C . GLU A 1 195 ? 3.287 -29.531 -4.898 1 75.56 195 GLU A C 1
ATOM 1542 O O . GLU A 1 195 ? 3.439 -30.516 -5.629 1 75.56 195 GLU A O 1
ATOM 1547 N N . ALA A 1 196 ? 4.16 -29.094 -3.998 1 79 196 ALA A N 1
ATOM 1548 C CA . ALA A 1 196 ? 5.457 -29.766 -3.893 1 79 196 ALA A CA 1
ATOM 1549 C C . ALA A 1 196 ? 5.371 -31 -3 1 79 196 ALA A C 1
ATOM 1551 O O . ALA A 1 196 ? 6.344 -31.734 -2.865 1 79 196 ALA A O 1
ATOM 1552 N N . GLY A 1 197 ? 4.18 -31.203 -2.33 1 79.06 197 GLY A N 1
ATOM 1553 C CA . GLY A 1 197 ? 3.969 -32.344 -1.464 1 79.06 197 GLY A CA 1
ATOM 1554 C C . GLY A 1 197 ? 4.586 -32.188 -0.088 1 79.06 197 GLY A C 1
ATOM 1555 O O . GLY A 1 197 ? 4.719 -33.156 0.662 1 79.06 197 GLY A O 1
ATOM 1556 N N . MET A 1 198 ? 4.961 -31.031 0.205 1 79.94 198 MET A N 1
ATOM 1557 C CA . MET A 1 198 ? 5.625 -30.766 1.479 1 79.94 198 MET A CA 1
ATOM 1558 C C . MET A 1 198 ? 4.605 -30.5 2.582 1 79.94 198 MET A C 1
ATOM 1560 O O . MET A 1 198 ? 4.926 -30.594 3.768 1 79.94 198 MET A O 1
ATOM 1564 N N . LEU A 1 199 ? 3.439 -30.094 2.156 1 77.31 199 LEU A N 1
ATOM 1565 C CA . LEU A 1 199 ? 2.328 -29.875 3.078 1 77.31 199 LEU A CA 1
ATOM 1566 C C . LEU A 1 199 ? 1.15 -30.781 2.725 1 77.31 199 LEU A C 1
ATOM 1568 O O . LEU A 1 199 ? 0.696 -30.797 1.578 1 77.31 199 LEU A O 1
ATOM 1572 N N . PRO A 1 200 ? 0.709 -31.594 3.752 1 75.12 200 PRO A N 1
ATOM 1573 C CA . PRO A 1 200 ? -0.397 -32.5 3.438 1 75.12 200 PRO A CA 1
ATOM 1574 C C . PRO A 1 200 ? -1.721 -31.766 3.23 1 75.12 200 PRO A C 1
ATOM 1576 O O . PRO A 1 200 ? -1.909 -30.672 3.754 1 75.12 200 PRO A O 1
ATOM 1579 N N . VAL A 1 201 ? -2.557 -32.219 2.268 1 69.38 201 VAL A N 1
ATOM 1580 C CA . VAL A 1 201 ? -3.922 -31.75 2.049 1 69.38 201 VAL A CA 1
ATOM 1581 C C . VAL A 1 201 ? -4.91 -32.688 2.711 1 69.38 201 VAL A C 1
ATOM 1583 O O . VAL A 1 201 ? -5.031 -33.875 2.303 1 69.38 201 VAL A O 1
ATOM 1586 N N . TRP A 1 202 ? -5.465 -32.094 3.809 1 69.06 202 TRP A N 1
ATOM 1587 C CA . TRP A 1 202 ? -6.336 -32.969 4.578 1 69.06 202 TRP A CA 1
ATOM 1588 C C . TRP A 1 202 ? -7.773 -32.906 4.07 1 69.06 202 TRP A C 1
ATOM 1590 O O . TRP A 1 202 ? -8.539 -33.875 4.215 1 69.06 202 TRP A O 1
ATOM 1600 N N . PHE A 1 203 ? -8.211 -31.734 3.482 1 67.44 203 PHE A N 1
ATOM 1601 C CA . PHE A 1 203 ? -9.57 -31.609 2.963 1 67.44 203 PHE A CA 1
ATOM 1602 C C . PHE A 1 203 ? -9.602 -30.688 1.758 1 67.44 203 PHE A C 1
ATOM 1604 O O . PHE A 1 203 ? -8.672 -29.906 1.539 1 67.44 203 PHE A O 1
ATOM 1611 N N . LEU A 1 204 ? -10.688 -31 0.992 1 67.88 204 LEU A N 1
ATOM 1612 C CA . LEU A 1 204 ? -10.891 -30.203 -0.204 1 67.88 204 LEU A CA 1
ATOM 1613 C C . LEU A 1 204 ? -11.914 -29.094 0.053 1 67.88 204 LEU A C 1
ATOM 1615 O O . LEU A 1 204 ? -12.961 -29.344 0.656 1 67.88 204 LEU A O 1
ATOM 1619 N N . ILE A 1 205 ? -11.516 -28.031 -0.241 1 65.5 205 ILE A N 1
ATOM 1620 C CA . ILE A 1 205 ? -12.43 -26.891 -0.143 1 65.5 205 ILE A CA 1
ATOM 1621 C C . ILE A 1 205 ? -13.281 -26.812 -1.405 1 65.5 205 ILE A C 1
ATOM 1623 O O . ILE A 1 205 ? -12.758 -26.797 -2.521 1 65.5 205 ILE A O 1
ATOM 1627 N N . PRO A 1 206 ? -14.586 -26.859 -1.182 1 65.31 206 PRO A N 1
ATOM 1628 C CA . PRO A 1 206 ? -15.445 -26.828 -2.367 1 65.31 206 PRO A CA 1
ATOM 1629 C C . PRO A 1 206 ? -15.344 -25.5 -3.123 1 65.31 206 PRO A C 1
ATOM 1631 O O . PRO A 1 206 ? -15.031 -24.469 -2.525 1 65.31 206 PRO A O 1
ATOM 1634 N N . MET B 1 1 ? -1.615 29.312 -14.586 1 27.83 1 MET B N 1
ATOM 1635 C CA . MET B 1 1 ? -0.897 28.266 -13.875 1 27.83 1 MET B CA 1
ATOM 1636 C C . MET B 1 1 ? -0.19 27.328 -14.852 1 27.83 1 MET B C 1
ATOM 1638 O O . MET B 1 1 ? -0.834 26.516 -15.516 1 27.83 1 MET B O 1
ATOM 1642 N N . GLN B 1 2 ? 0.942 27.766 -15.5 1 29.55 2 GLN B N 1
ATOM 1643 C CA . GLN B 1 2 ? 1.736 27.266 -16.609 1 29.55 2 GLN B CA 1
ATOM 1644 C C . GLN B 1 2 ? 2.229 25.844 -16.328 1 29.55 2 GLN B C 1
ATOM 1646 O O . GLN B 1 2 ? 2.781 25.578 -15.266 1 29.55 2 GLN B O 1
ATOM 1651 N N . ALA B 1 3 ? 1.585 24.844 -16.812 1 38.91 3 ALA B N 1
ATOM 1652 C CA . ALA B 1 3 ? 2.049 23.469 -16.844 1 38.91 3 ALA B CA 1
ATOM 1653 C C . ALA B 1 3 ? 3.566 23.391 -16.984 1 38.91 3 ALA B C 1
ATOM 1655 O O . ALA B 1 3 ? 4.113 23.734 -18.031 1 38.91 3 ALA B O 1
ATOM 1656 N N . HIS B 1 4 ? 4.363 23.734 -16.031 1 41.22 4 HIS B N 1
ATOM 1657 C CA . HIS B 1 4 ? 5.812 23.688 -16.156 1 41.22 4 HIS B CA 1
ATOM 1658 C C . HIS B 1 4 ? 6.262 22.422 -16.875 1 41.22 4 HIS B C 1
ATOM 1660 O O . HIS B 1 4 ? 5.82 21.328 -16.531 1 41.22 4 HIS B O 1
ATOM 1666 N N . ALA B 1 5 ? 6.645 22.438 -18.094 1 41.47 5 ALA B N 1
ATOM 1667 C CA . ALA B 1 5 ? 7.285 21.484 -19 1 41.47 5 ALA B CA 1
ATOM 1668 C C . ALA B 1 5 ? 8.273 20.594 -18.25 1 41.47 5 ALA B C 1
ATOM 1670 O O . ALA B 1 5 ? 9.234 21.094 -17.656 1 41.47 5 ALA B O 1
ATOM 1671 N N . LYS B 1 6 ? 7.785 19.453 -17.781 1 46.09 6 LYS B N 1
ATOM 1672 C CA . LYS B 1 6 ? 8.766 18.562 -17.172 1 46.09 6 LYS B CA 1
ATOM 1673 C C . LYS B 1 6 ? 10.133 18.703 -17.844 1 46.09 6 LYS B C 1
ATOM 1675 O O . LYS B 1 6 ? 10.227 18.703 -19.078 1 46.09 6 LYS B O 1
ATOM 1680 N N . SER B 1 7 ? 11.242 18.906 -17.188 1 49.41 7 SER B N 1
ATOM 1681 C CA . SER B 1 7 ? 12.586 19 -17.75 1 49.41 7 SER B CA 1
ATOM 1682 C C . SER B 1 7 ? 12.945 17.734 -18.531 1 49.41 7 SER B C 1
ATOM 1684 O O . SER B 1 7 ? 12.344 16.688 -18.328 1 49.41 7 SER B O 1
ATOM 1686 N N . LEU B 1 8 ? 13.656 17.781 -19.703 1 47.75 8 LEU B N 1
ATOM 1687 C CA . LEU B 1 8 ? 14.18 16.734 -20.578 1 47.75 8 LEU B CA 1
ATOM 1688 C C . LEU B 1 8 ? 14.625 15.523 -19.766 1 47.75 8 LEU B C 1
ATOM 1690 O O . LEU B 1 8 ? 14.406 14.383 -20.156 1 47.75 8 LEU B O 1
ATOM 1694 N N . ASN B 1 9 ? 15.203 15.773 -18.594 1 48.47 9 ASN B N 1
ATOM 1695 C CA . ASN B 1 9 ? 15.711 14.734 -17.719 1 48.47 9 ASN B CA 1
ATOM 1696 C C . ASN B 1 9 ? 14.586 13.953 -17.047 1 48.47 9 ASN B C 1
ATOM 1698 O O . ASN B 1 9 ? 14.664 12.734 -16.891 1 48.47 9 ASN B O 1
ATOM 1702 N N . GLU B 1 10 ? 13.602 14.703 -16.641 1 50.12 10 GLU B N 1
ATOM 1703 C CA . GLU B 1 10 ? 12.438 14.031 -16.078 1 50.12 10 GLU B CA 1
ATOM 1704 C C . GLU B 1 10 ? 11.727 13.172 -17.109 1 50.12 10 GLU B C 1
ATOM 1706 O O . GLU B 1 10 ? 11.266 12.07 -16.812 1 50.12 10 GLU B O 1
ATOM 1711 N N . ARG B 1 11 ? 11.656 13.672 -18.297 1 49.41 11 ARG B N 1
ATOM 1712 C CA . ARG B 1 11 ? 11.07 12.914 -19.391 1 49.41 11 ARG B CA 1
ATOM 1713 C C . ARG B 1 11 ? 11.898 11.672 -19.703 1 49.41 11 ARG B C 1
ATOM 1715 O O . ARG B 1 11 ? 11.344 10.602 -19.969 1 49.41 11 ARG B O 1
ATOM 1722 N N . PHE B 1 12 ? 13.18 11.898 -19.719 1 48.12 12 PHE B N 1
ATOM 1723 C CA . PHE B 1 12 ? 14.094 10.789 -19.984 1 48.12 12 PHE B CA 1
ATOM 1724 C C . PHE B 1 12 ? 13.977 9.719 -18.922 1 48.12 12 PHE B C 1
ATOM 1726 O O . PHE B 1 12 ? 13.961 8.523 -19.219 1 48.12 12 PHE B O 1
ATOM 1733 N N . ARG B 1 13 ? 13.93 10.148 -17.797 1 50.69 13 ARG B N 1
ATOM 1734 C CA . ARG B 1 13 ? 13.781 9.211 -16.688 1 50.69 13 ARG B CA 1
ATOM 1735 C C . ARG B 1 13 ? 12.453 8.461 -16.781 1 50.69 13 ARG B C 1
ATOM 1737 O O . ARG B 1 13 ? 12.398 7.254 -16.547 1 50.69 13 ARG B O 1
ATOM 1744 N N . THR B 1 14 ? 11.539 9.242 -17.109 1 52.25 14 THR B N 1
ATOM 1745 C CA . THR B 1 14 ? 10.25 8.586 -17.312 1 52.25 14 THR B CA 1
ATOM 1746 C C . THR B 1 14 ? 10.328 7.582 -18.453 1 52.25 14 THR B C 1
ATOM 1748 O O . THR B 1 14 ? 9.789 6.48 -18.359 1 52.25 14 THR B O 1
ATOM 1751 N N . LEU B 1 15 ? 11.078 8.023 -19.438 1 48.97 15 LEU B N 1
ATOM 1752 C CA . LEU B 1 15 ? 11.211 7.156 -20.609 1 48.97 15 LEU B CA 1
ATOM 1753 C C . LEU B 1 15 ? 12.008 5.902 -20.266 1 48.97 15 LEU B C 1
ATOM 1755 O O . LEU B 1 15 ? 11.633 4.797 -20.656 1 48.97 15 LEU B O 1
ATOM 1759 N N . ILE B 1 16 ? 13.141 6.105 -19.688 1 52.22 16 ILE B N 1
ATOM 1760 C CA . ILE B 1 16 ? 13.977 4.969 -19.312 1 52.22 16 ILE B CA 1
ATOM 1761 C C . ILE B 1 16 ? 13.203 4.035 -18.391 1 52.22 16 ILE B C 1
ATOM 1763 O O . ILE B 1 16 ? 13.258 2.812 -18.531 1 52.22 16 ILE B O 1
ATOM 1767 N N . SER B 1 17 ? 12.523 4.688 -17.531 1 53.69 17 SER B N 1
ATOM 1768 C CA . SER B 1 17 ? 11.672 3.883 -16.656 1 53.69 17 SER B CA 1
ATOM 1769 C C . SER B 1 17 ? 10.609 3.135 -17.469 1 53.69 17 SER B C 1
ATOM 1771 O O . SER B 1 17 ? 10.297 1.979 -17.156 1 53.69 17 SER B O 1
ATOM 1773 N N . LEU B 1 18 ? 10.234 3.801 -18.484 1 52.5 18 LEU B N 1
ATOM 1774 C CA . LEU B 1 18 ? 9.234 3.158 -19.328 1 52.5 18 LEU B CA 1
ATOM 1775 C C . LEU B 1 18 ? 9.852 2.008 -20.125 1 52.5 18 LEU B C 1
ATOM 1777 O O . LEU B 1 18 ? 9.25 0.935 -20.234 1 52.5 18 LEU B O 1
ATOM 1781 N N . ILE B 1 19 ? 10.977 2.277 -20.703 1 53.59 19 ILE B N 1
ATOM 1782 C CA . ILE B 1 19 ? 11.633 1.264 -21.516 1 53.59 19 ILE B CA 1
ATOM 1783 C C . ILE B 1 19 ? 11.992 0.059 -20.656 1 53.59 19 ILE B C 1
ATOM 1785 O O . ILE B 1 19 ? 11.773 -1.088 -21.047 1 53.59 19 ILE B O 1
ATOM 1789 N N . PHE B 1 20 ? 12.609 0.368 -19.609 1 56.41 20 PHE B N 1
ATOM 1790 C CA . PHE B 1 20 ? 12.938 -0.708 -18.672 1 56.41 20 PHE B CA 1
ATOM 1791 C C . PHE B 1 20 ? 11.68 -1.47 -18.266 1 56.41 20 PHE B C 1
ATOM 1793 O O . PHE B 1 20 ? 11.688 -2.701 -18.219 1 56.41 20 PHE B O 1
ATOM 1800 N N . GLY B 1 21 ? 10.734 -0.646 -18.109 1 60.53 21 GLY B N 1
ATOM 1801 C CA . GLY B 1 21 ? 9.453 -1.264 -17.812 1 60.53 21 GLY B CA 1
ATOM 1802 C C . GLY B 1 21 ? 8.938 -2.146 -18.938 1 60.53 21 GLY B C 1
ATOM 1803 O O . GLY B 1 21 ? 8.453 -3.254 -18.688 1 60.53 21 GLY B O 1
ATOM 1804 N N . LEU B 1 22 ? 9.125 -1.631 -20.078 1 57.03 22 LEU B N 1
ATOM 1805 C CA . LEU B 1 22 ? 8.641 -2.369 -21.25 1 57.03 22 LEU B CA 1
ATOM 1806 C C . LEU B 1 22 ? 9.469 -3.637 -21.453 1 57.03 22 LEU B C 1
ATOM 1808 O O . LEU B 1 22 ? 8.922 -4.684 -21.812 1 57.03 22 LEU B O 1
ATOM 1812 N N . ALA B 1 23 ? 10.75 -3.484 -21.359 1 59.03 23 ALA B N 1
ATOM 1813 C CA . ALA B 1 23 ? 11.617 -4.645 -21.562 1 59.03 23 ALA B CA 1
ATOM 1814 C C . ALA B 1 23 ? 11.297 -5.746 -20.547 1 59.03 23 ALA B C 1
ATOM 1816 O O . ALA B 1 23 ? 11.227 -6.922 -20.922 1 59.03 23 ALA B O 1
ATOM 1817 N N . ILE B 1 24 ? 11.156 -5.363 -19.406 1 63.19 24 ILE B N 1
ATOM 1818 C CA . ILE B 1 24 ? 10.781 -6.32 -18.375 1 63.19 24 ILE B CA 1
ATOM 1819 C C . ILE B 1 24 ? 9.406 -6.906 -18.703 1 63.19 24 ILE B C 1
ATOM 1821 O O . ILE B 1 24 ? 9.195 -8.117 -18.578 1 63.19 24 ILE B O 1
ATOM 1825 N N . GLY B 1 25 ? 8.641 -5.945 -19.219 1 62.41 25 GLY B N 1
ATOM 1826 C CA . GLY B 1 25 ? 7.316 -6.395 -19.609 1 62.41 25 GLY B CA 1
ATOM 1827 C C . GLY B 1 25 ? 7.344 -7.426 -20.734 1 62.41 25 GLY B C 1
ATOM 1828 O O . GLY B 1 25 ? 6.676 -8.453 -20.641 1 62.41 25 GLY B O 1
ATOM 1829 N N . CYS B 1 26 ? 8.117 -7.094 -21.719 1 58.75 26 CYS B N 1
ATOM 1830 C CA . CYS B 1 26 ? 8.242 -8.008 -22.844 1 58.75 26 CYS B CA 1
ATOM 1831 C C . CYS B 1 26 ? 8.836 -9.344 -22.422 1 58.75 26 CYS B C 1
ATOM 1833 O O . CYS B 1 26 ? 8.391 -10.398 -22.859 1 58.75 26 CYS B O 1
ATOM 1835 N N . SER B 1 27 ? 9.844 -9.266 -21.688 1 60.91 27 SER B N 1
ATOM 1836 C CA . SER B 1 27 ? 10.469 -10.5 -21.219 1 60.91 27 SER B CA 1
ATOM 1837 C C . SER B 1 27 ? 9.477 -11.359 -20.438 1 60.91 27 SER B C 1
ATOM 1839 O O . SER B 1 27 ? 9.492 -12.586 -20.531 1 60.91 27 SER B O 1
ATOM 1841 N N . LEU B 1 28 ? 8.602 -10.609 -19.891 1 63.06 28 LEU B N 1
ATOM 1842 C CA . LEU B 1 28 ? 7.617 -11.32 -19.094 1 63.06 28 LEU B CA 1
ATOM 1843 C C . LEU B 1 28 ? 6.539 -11.938 -19.984 1 63.06 28 LEU B C 1
ATOM 1845 O O . LEU B 1 28 ? 6.09 -13.055 -19.734 1 63.06 28 LEU B O 1
ATOM 1849 N N . LEU B 1 29 ? 6.273 -11.141 -21.016 1 60.91 29 LEU B N 1
ATOM 1850 C CA . LEU B 1 29 ? 5.168 -11.578 -21.859 1 60.91 29 LEU B CA 1
ATOM 1851 C C . LEU B 1 29 ? 5.59 -12.758 -22.734 1 60.91 29 LEU B C 1
ATOM 1853 O O . LEU B 1 29 ? 4.793 -13.656 -23 1 60.91 29 LEU B O 1
ATOM 1857 N N . PHE B 1 30 ? 6.879 -12.727 -23.062 1 61.44 30 PHE B N 1
ATOM 1858 C CA . PHE B 1 30 ? 7.227 -13.711 -24.078 1 61.44 30 PHE B CA 1
ATOM 1859 C C . PHE B 1 30 ? 8.375 -14.594 -23.594 1 61.44 30 PHE B C 1
ATOM 1861 O O . PHE B 1 30 ? 8.805 -15.508 -24.312 1 61.44 30 PHE B O 1
ATOM 1868 N N . GLY B 1 31 ? 8.812 -14.305 -22.375 1 61.5 31 GLY B N 1
ATOM 1869 C CA . GLY B 1 31 ? 9.883 -15.133 -21.844 1 61.5 31 GLY B CA 1
ATOM 1870 C C . GLY B 1 31 ? 9.43 -16.031 -20.719 1 61.5 31 GLY B C 1
ATOM 1871 O O . GLY B 1 31 ? 8.438 -15.75 -20.047 1 61.5 31 GLY B O 1
ATOM 1872 N N . GLU B 1 32 ? 9.953 -17.359 -20.719 1 63.72 32 GLU B N 1
ATOM 1873 C CA . GLU B 1 32 ? 9.727 -18.25 -19.594 1 63.72 32 GLU B CA 1
ATOM 1874 C C . GLU B 1 32 ? 11.023 -18.547 -18.844 1 63.72 32 GLU B C 1
ATOM 1876 O O . GLU B 1 32 ? 12.094 -18.594 -19.438 1 63.72 32 GLU B O 1
ATOM 1881 N N . SER B 1 33 ? 10.852 -18.484 -17.469 1 61.94 33 SER B N 1
ATOM 1882 C CA . SER B 1 33 ? 12.047 -18.734 -16.672 1 61.94 33 SER B CA 1
ATOM 1883 C C . SER B 1 33 ? 12.547 -20.156 -16.875 1 61.94 33 SER B C 1
ATOM 1885 O O . SER B 1 33 ? 11.758 -21.109 -16.859 1 61.94 33 SER B O 1
ATOM 1887 N N . ARG B 1 34 ? 13.82 -20.297 -17.172 1 58.78 34 ARG B N 1
ATOM 1888 C CA . ARG B 1 34 ? 14.445 -21.609 -17.25 1 58.78 34 ARG B CA 1
ATOM 1889 C C . AR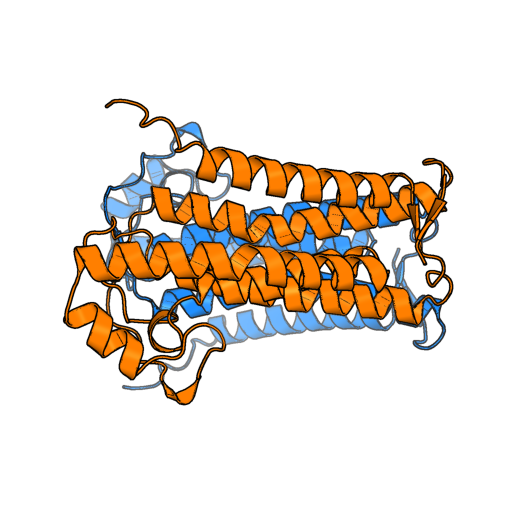G B 1 34 ? 14.422 -22.328 -15.906 1 58.78 34 ARG B C 1
ATOM 1891 O O . ARG B 1 34 ? 14.398 -23.562 -15.852 1 58.78 34 ARG B O 1
ATOM 1898 N N . TRP B 1 35 ? 14.516 -21.609 -14.852 1 57.19 35 TRP B N 1
ATOM 1899 C CA . TRP B 1 35 ? 14.641 -22.172 -13.516 1 57.19 35 TRP B CA 1
ATOM 1900 C C . TRP B 1 35 ? 13.266 -22.531 -12.953 1 57.19 35 TRP B C 1
ATOM 1902 O O . TRP B 1 35 ? 13.164 -23.016 -11.82 1 57.19 35 TRP B O 1
ATOM 1912 N N . GLU B 1 36 ? 12.219 -22.172 -13.742 1 57.62 36 GLU B N 1
ATOM 1913 C CA . GLU B 1 36 ? 10.812 -22.281 -13.367 1 57.62 36 GLU B CA 1
ATOM 1914 C C . GLU B 1 36 ? 10.422 -23.719 -13.07 1 57.62 36 GLU B C 1
ATOM 1916 O O . GLU B 1 36 ? 9.375 -23.969 -12.469 1 57.62 36 GLU B O 1
ATOM 1921 N N . THR B 1 37 ? 11.438 -24.578 -13 1 62.53 37 THR B N 1
ATOM 1922 C CA . THR B 1 37 ? 10.914 -25.938 -12.984 1 62.53 37 THR B CA 1
ATOM 1923 C C . THR B 1 37 ? 10.656 -26.391 -11.547 1 62.53 37 THR B C 1
ATOM 1925 O O . THR B 1 37 ? 9.875 -27.328 -11.32 1 62.53 37 THR B O 1
ATOM 1928 N N . SER B 1 38 ? 11.242 -25.688 -10.578 1 74.5 38 SER B N 1
ATOM 1929 C CA . SER B 1 38 ? 10.953 -26.156 -9.227 1 74.5 38 SER B CA 1
ATOM 1930 C C . SER B 1 38 ? 9.867 -25.312 -8.562 1 74.5 38 SER B C 1
ATOM 1932 O O . SER B 1 38 ? 10.008 -24.094 -8.453 1 74.5 38 SER B O 1
ATOM 1934 N N . PRO B 1 39 ? 8.75 -25.891 -8.273 1 74.94 39 PRO B N 1
ATOM 1935 C CA . PRO B 1 39 ? 7.645 -25.188 -7.617 1 74.94 39 PRO B CA 1
ATOM 1936 C C . PRO B 1 39 ? 8.086 -24.469 -6.344 1 74.94 39 PRO B C 1
ATOM 1938 O O . PRO B 1 39 ? 7.598 -23.375 -6.051 1 74.94 39 PRO B O 1
ATOM 1941 N N . LEU B 1 40 ? 9.039 -25.016 -5.73 1 80.69 40 LEU B N 1
ATOM 1942 C CA . LEU B 1 40 ? 9.484 -24.422 -4.473 1 80.69 40 LEU B CA 1
ATOM 1943 C C . LEU B 1 40 ? 10.219 -23.109 -4.711 1 80.69 40 LEU B C 1
ATOM 1945 O O . LEU B 1 40 ? 10.039 -22.141 -3.963 1 80.69 40 LEU B O 1
ATOM 1949 N N . ILE B 1 41 ? 11.031 -23.109 -5.695 1 82.81 41 ILE B N 1
ATOM 1950 C CA . ILE B 1 41 ? 11.797 -21.906 -5.992 1 82.81 41 ILE B CA 1
ATOM 1951 C C . ILE B 1 41 ? 10.852 -20.797 -6.473 1 82.81 41 ILE B C 1
ATOM 1953 O O . ILE B 1 41 ? 10.953 -19.656 -6.031 1 82.81 41 ILE B O 1
ATOM 1957 N N . GLU B 1 42 ? 9.938 -21.109 -7.27 1 82.31 42 GLU B N 1
ATOM 1958 C CA . GLU B 1 42 ? 8.969 -20.156 -7.812 1 82.31 42 GLU B CA 1
ATOM 1959 C C . GLU B 1 42 ? 8.141 -19.516 -6.699 1 82.31 42 GLU B C 1
ATOM 1961 O O . GLU B 1 42 ? 8.023 -18.297 -6.633 1 82.31 42 GLU B O 1
ATOM 1966 N N . GLU B 1 43 ? 7.703 -20.391 -5.828 1 84.12 43 GLU B N 1
ATOM 1967 C CA . GLU B 1 43 ? 6.832 -19.891 -4.766 1 84.12 43 GLU B CA 1
ATOM 1968 C C . GLU B 1 43 ? 7.625 -19.109 -3.727 1 84.12 43 GLU B C 1
ATOM 1970 O O . GLU B 1 43 ? 7.105 -18.172 -3.125 1 84.12 43 GLU B O 1
ATOM 1975 N N . SER B 1 44 ? 8.859 -19.484 -3.545 1 90.06 44 SER B N 1
ATOM 1976 C CA . SER B 1 44 ? 9.719 -18.734 -2.631 1 90.06 44 SER B CA 1
ATOM 1977 C C . SER B 1 44 ? 10.016 -17.344 -3.17 1 90.06 44 SER B C 1
ATOM 1979 O O . SER B 1 44 ? 10.031 -16.359 -2.412 1 90.06 44 SER B O 1
ATOM 1981 N N . LEU B 1 45 ? 10.242 -17.281 -4.434 1 89.75 45 LEU B N 1
ATOM 1982 C CA . LEU B 1 45 ? 10.484 -15.984 -5.062 1 89.75 45 LEU B CA 1
ATOM 1983 C C . LEU B 1 45 ? 9.234 -15.102 -5 1 89.75 45 LEU B C 1
ATOM 1985 O O . LEU B 1 45 ? 9.336 -13.891 -4.793 1 89.75 45 LEU B O 1
ATOM 1989 N N . MET B 1 46 ? 8.141 -15.758 -5.152 1 88.69 46 MET B N 1
ATOM 1990 C CA . MET B 1 46 ? 6.891 -15.016 -5.047 1 88.69 46 MET B CA 1
ATOM 1991 C C . MET B 1 46 ? 6.688 -14.484 -3.633 1 88.69 46 MET B C 1
ATOM 1993 O O . MET B 1 46 ? 6.266 -13.344 -3.449 1 88.69 46 MET B O 1
ATOM 1997 N N . LEU B 1 47 ? 6.953 -15.25 -2.697 1 92.81 47 LEU B N 1
ATOM 1998 C CA . LEU B 1 47 ? 6.871 -14.828 -1.305 1 92.81 47 LEU B CA 1
ATOM 1999 C C . LEU B 1 47 ? 7.797 -13.641 -1.042 1 92.81 47 LEU B C 1
ATOM 2001 O O . LEU B 1 47 ? 7.391 -12.656 -0.426 1 92.81 47 LEU B O 1
ATOM 2005 N N . LEU B 1 48 ? 8.961 -13.789 -1.527 1 94.75 48 LEU B N 1
ATOM 2006 C CA . LEU B 1 48 ? 9.93 -12.711 -1.388 1 94.75 48 LEU B CA 1
ATOM 2007 C C . LEU B 1 48 ? 9.445 -11.445 -2.084 1 94.75 48 LEU B C 1
ATOM 2009 O O . LEU B 1 48 ? 9.594 -10.344 -1.554 1 94.75 48 LEU B O 1
ATOM 2013 N N . ALA B 1 49 ? 8.875 -11.617 -3.242 1 93.88 49 ALA B N 1
ATOM 2014 C CA . ALA B 1 49 ? 8.328 -10.5 -4 1 93.88 49 ALA B CA 1
ATOM 2015 C C . ALA B 1 49 ? 7.297 -9.734 -3.182 1 93.88 49 ALA B C 1
ATOM 2017 O O . ALA B 1 49 ? 7.371 -8.508 -3.061 1 93.88 49 ALA B O 1
ATOM 2018 N N . CYS B 1 50 ? 6.387 -10.43 -2.557 1 94.69 50 CYS B N 1
ATOM 2019 C CA . CYS B 1 50 ? 5.316 -9.812 -1.785 1 94.69 50 CYS B CA 1
ATOM 2020 C C . CYS B 1 50 ? 5.871 -9.094 -0.557 1 94.69 50 CYS B C 1
ATOM 2022 O O . CYS B 1 50 ? 5.473 -7.973 -0.254 1 94.69 50 CYS B O 1
ATOM 2024 N N . PHE B 1 51 ? 6.801 -9.688 0.095 1 95.69 51 PHE B N 1
ATOM 2025 C CA . PHE B 1 51 ? 7.359 -9.094 1.304 1 95.69 51 PHE B CA 1
ATOM 2026 C C . PHE B 1 51 ? 8.156 -7.84 0.971 1 95.69 51 PHE B C 1
ATOM 2028 O O . PHE B 1 51 ? 7.949 -6.789 1.583 1 95.69 51 PHE B O 1
ATOM 2035 N N . MET B 1 52 ? 9 -7.93 0.019 1 96.62 52 MET B N 1
ATOM 2036 C CA . MET B 1 52 ? 9.836 -6.789 -0.353 1 96.62 52 MET B CA 1
ATOM 2037 C C . MET B 1 52 ? 8.992 -5.676 -0.969 1 96.62 52 MET B C 1
ATOM 2039 O O . MET B 1 52 ? 9.258 -4.496 -0.743 1 96.62 52 MET B O 1
ATOM 2043 N N . ALA B 1 53 ? 8.016 -6.039 -1.752 1 93.69 53 ALA B N 1
ATOM 2044 C CA . ALA B 1 53 ? 7.113 -5.039 -2.311 1 93.69 53 ALA B CA 1
ATOM 2045 C C . ALA B 1 53 ? 6.367 -4.297 -1.206 1 93.69 53 ALA B C 1
ATOM 2047 O O . ALA B 1 53 ? 6.188 -3.078 -1.28 1 93.69 53 ALA B O 1
ATOM 2048 N N . GLY B 1 54 ? 5.926 -5.059 -0.198 1 95.38 54 GLY B N 1
ATOM 2049 C CA . GLY B 1 54 ? 5.277 -4.434 0.946 1 95.38 54 GLY B CA 1
ATOM 2050 C C . GLY B 1 54 ? 6.18 -3.467 1.688 1 95.38 54 GLY B C 1
ATOM 2051 O O . GLY B 1 54 ? 5.75 -2.369 2.055 1 95.38 54 GLY B O 1
ATOM 2052 N N . ILE B 1 55 ? 7.395 -3.854 1.867 1 96.38 55 ILE B N 1
ATOM 2053 C CA . ILE B 1 55 ? 8.367 -3 2.539 1 96.38 55 ILE B CA 1
ATOM 2054 C C . ILE B 1 55 ? 8.625 -1.751 1.7 1 96.38 55 ILE B C 1
ATOM 2056 O O . ILE B 1 55 ? 8.695 -0.641 2.232 1 96.38 55 ILE B O 1
ATOM 2060 N N . GLY B 1 56 ? 8.797 -1.961 0.444 1 96.12 56 GLY B N 1
ATOM 2061 C CA . GLY B 1 56 ? 8.992 -0.833 -0.453 1 96.12 56 GLY B CA 1
ATOM 2062 C C . GLY B 1 56 ? 7.816 0.128 -0.462 1 96.12 56 GLY B C 1
ATOM 2063 O O . GLY B 1 56 ? 8 1.344 -0.371 1 96.12 56 GLY B O 1
ATOM 2064 N N . ALA B 1 57 ? 6.641 -0.434 -0.572 1 94.56 57 ALA B N 1
ATOM 2065 C CA . ALA B 1 57 ? 5.438 0.396 -0.563 1 94.56 57 ALA B CA 1
ATOM 2066 C C . ALA B 1 57 ? 5.305 1.153 0.755 1 94.56 57 ALA B C 1
ATOM 2068 O O . ALA B 1 57 ? 5.059 2.361 0.761 1 94.56 57 ALA B O 1
ATOM 2069 N N . PHE B 1 58 ? 5.523 0.448 1.812 1 96.12 58 PHE B N 1
ATOM 2070 C CA . PHE B 1 58 ? 5.48 1.081 3.125 1 96.12 58 PHE B CA 1
ATOM 2071 C C . PHE B 1 58 ? 6.441 2.26 3.189 1 96.12 58 PHE B C 1
ATOM 2073 O O . PHE B 1 58 ? 6.051 3.367 3.568 1 96.12 58 PHE B O 1
ATOM 2080 N N . GLY B 1 59 ? 7.633 1.975 2.895 1 96.88 59 GLY B N 1
ATOM 2081 C CA . GLY B 1 59 ? 8.656 3.002 2.986 1 96.88 59 GLY B CA 1
ATOM 2082 C C . GLY B 1 59 ? 8.375 4.207 2.109 1 96.88 59 GLY B C 1
ATOM 2083 O O . GLY B 1 59 ? 8.562 5.348 2.537 1 96.88 59 GLY B O 1
ATOM 2084 N N . ARG B 1 60 ? 7.938 3.969 0.921 1 94.75 60 ARG B N 1
ATOM 2085 C CA . ARG B 1 60 ? 7.66 5.07 0.005 1 94.75 60 ARG B CA 1
ATOM 2086 C C . ARG B 1 60 ? 6.504 5.926 0.511 1 94.75 60 ARG B C 1
ATOM 2088 O O . ARG B 1 60 ? 6.551 7.156 0.423 1 94.75 60 ARG B O 1
ATOM 2095 N N . ILE B 1 61 ? 5.512 5.266 1.035 1 96 61 ILE B N 1
ATOM 2096 C CA . ILE B 1 61 ? 4.371 6 1.569 1 96 61 ILE B CA 1
ATOM 2097 C C . ILE B 1 61 ? 4.797 6.777 2.814 1 96 61 ILE B C 1
ATOM 2099 O O . ILE B 1 61 ? 4.422 7.941 2.986 1 96 61 ILE B O 1
ATOM 2103 N N . TRP B 1 62 ? 5.594 6.113 3.615 1 96.56 62 TRP B N 1
ATOM 2104 C CA . TRP B 1 62 ? 6.137 6.754 4.805 1 96.56 62 TRP B CA 1
ATOM 2105 C C . TRP B 1 62 ? 6.938 8 4.438 1 96.56 62 TRP B C 1
ATOM 2107 O O . TRP B 1 62 ? 6.758 9.062 5.039 1 96.56 62 TRP B O 1
ATOM 2117 N N . CYS B 1 63 ? 7.734 7.895 3.443 1 95.62 63 CYS B N 1
ATOM 2118 C CA . CYS B 1 63 ? 8.516 9.023 2.957 1 95.62 63 CYS B CA 1
ATOM 2119 C C . CYS B 1 63 ? 7.609 10.125 2.424 1 95.62 63 CYS B C 1
ATOM 2121 O O . CYS B 1 63 ? 7.832 11.305 2.701 1 95.62 63 CYS B O 1
ATOM 2123 N N . SER B 1 64 ? 6.629 9.719 1.71 1 93.94 64 SER B N 1
ATOM 2124 C CA . SER B 1 64 ? 5.719 10.68 1.082 1 93.94 64 SER B CA 1
ATOM 2125 C C . SER B 1 64 ? 4.988 11.516 2.127 1 93.94 64 SER B C 1
ATOM 2127 O O . SER B 1 64 ? 4.707 12.695 1.9 1 93.94 64 SER B O 1
ATOM 2129 N N . LEU B 1 65 ? 4.684 10.898 3.225 1 94.75 65 LEU B N 1
ATOM 2130 C CA . LEU B 1 65 ? 4.035 11.641 4.301 1 94.75 65 LEU B CA 1
ATOM 2131 C C . LEU B 1 65 ? 4.84 12.875 4.676 1 94.75 65 LEU B C 1
ATOM 2133 O O . LEU B 1 65 ? 4.27 13.938 4.934 1 94.75 65 LEU B O 1
ATOM 2137 N N . TYR B 1 66 ? 6.102 12.789 4.625 1 94.62 66 TYR B N 1
ATOM 2138 C CA . TYR B 1 66 ? 6.957 13.836 5.18 1 94.62 66 TYR B CA 1
ATOM 2139 C C . TYR B 1 66 ? 7.344 14.844 4.109 1 94.62 66 TYR B C 1
ATOM 2141 O O . TYR B 1 66 ? 7.793 15.953 4.426 1 94.62 66 TYR B O 1
ATOM 2149 N N . ILE B 1 67 ? 7.086 14.516 2.871 1 92.06 67 ILE B N 1
ATOM 2150 C CA . ILE B 1 67 ? 7.551 15.453 1.857 1 92.06 67 ILE B CA 1
ATOM 2151 C C . ILE B 1 67 ? 6.352 16.047 1.122 1 92.06 67 ILE B C 1
ATOM 2153 O O . ILE B 1 67 ? 6.492 17.031 0.395 1 92.06 67 ILE B O 1
ATOM 2157 N N . ALA B 1 68 ? 5.082 15.43 1.117 1 86.31 68 ALA B N 1
ATOM 2158 C CA . ALA B 1 68 ? 3.904 15.867 0.372 1 86.31 68 ALA B CA 1
ATOM 2159 C C . ALA B 1 68 ? 3.457 17.25 0.821 1 86.31 68 ALA B C 1
ATOM 2161 O O . ALA B 1 68 ? 2.793 17.969 0.071 1 86.31 68 ALA B O 1
ATOM 2162 N N . GLY B 1 69 ? 3.996 17.859 1.793 1 71.94 69 GLY B N 1
ATOM 2163 C CA . GLY B 1 69 ? 3.607 19.188 2.266 1 71.94 69 GLY B CA 1
ATOM 2164 C C . GLY B 1 69 ? 4.633 20.25 1.946 1 71.94 69 GLY B C 1
ATOM 2165 O O . GLY B 1 69 ? 4.383 21.438 2.16 1 71.94 69 GLY B O 1
ATOM 2166 N N . TYR B 1 70 ? 5.598 19.781 1.452 1 66.56 70 TYR B N 1
ATOM 2167 C CA . TYR B 1 70 ? 6.691 20.75 1.406 1 66.56 70 TYR B CA 1
ATOM 2168 C C . TYR B 1 70 ? 7.305 20.812 0.013 1 66.56 70 TYR B C 1
ATOM 2170 O O . TYR B 1 70 ? 7.586 19.766 -0.594 1 66.56 70 TYR B O 1
ATOM 2178 N N . LYS B 1 71 ? 6.789 21.938 -0.535 1 61.12 71 LYS B N 1
ATOM 2179 C CA . LYS B 1 71 ? 7.516 22.219 -1.77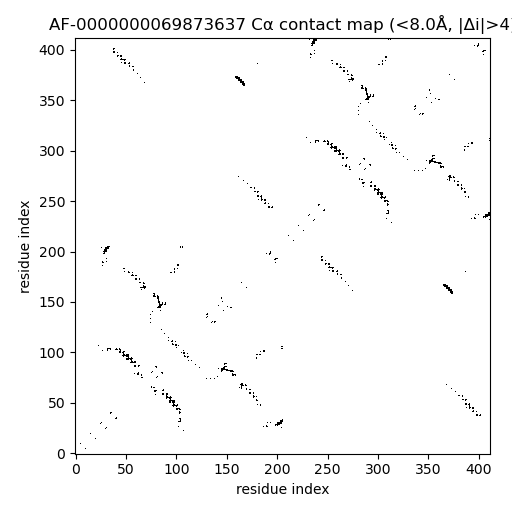1 1 61.12 71 LYS B CA 1
ATOM 2180 C C . LYS B 1 71 ? 8.945 22.672 -1.48 1 61.12 71 LYS B C 1
ATOM 2182 O O . LYS B 1 71 ? 9.258 23.062 -0.354 1 61.12 71 LYS B O 1
ATOM 2187 N N . ASN B 1 72 ? 10 22.156 -2.18 1 63.91 72 ASN B N 1
ATOM 2188 C CA . ASN B 1 72 ? 11.422 22.5 -2.105 1 63.91 72 ASN B CA 1
ATOM 2189 C C . ASN B 1 72 ? 11.656 23.688 -1.187 1 63.91 72 ASN B C 1
ATOM 2191 O O . ASN B 1 72 ? 12.695 24.344 -1.276 1 63.91 72 ASN B O 1
ATOM 2195 N N . ASN B 1 73 ? 10.758 23.875 -0.179 1 80.12 73 ASN B N 1
ATOM 2196 C CA . ASN B 1 73 ? 10.914 25.078 0.63 1 80.12 73 ASN B CA 1
ATOM 2197 C C . ASN B 1 73 ? 11.477 24.75 2.014 1 80.12 73 ASN B C 1
ATOM 2199 O O . ASN B 1 73 ? 11.953 25.641 2.719 1 80.12 73 ASN B O 1
ATOM 2203 N N . VAL B 1 74 ? 11.406 23.5 2.328 1 88.44 74 VAL B N 1
ATOM 2204 C CA . VAL B 1 74 ? 11.883 23.094 3.65 1 88.44 74 VAL B CA 1
ATOM 2205 C C . VAL B 1 74 ? 12.789 21.875 3.527 1 88.44 74 VAL B C 1
ATOM 2207 O O . VAL B 1 74 ? 12.484 20.953 2.771 1 88.44 74 VAL B O 1
ATOM 2210 N N . LEU B 1 75 ? 13.875 21.969 4.199 1 93.75 75 LEU B N 1
ATOM 2211 C CA . LEU B 1 75 ? 14.727 20.781 4.289 1 93.75 75 LEU B CA 1
ATOM 2212 C C . LEU B 1 75 ? 14.148 19.766 5.266 1 93.75 75 LEU B C 1
ATOM 2214 O O . LEU B 1 75 ? 14.211 19.953 6.48 1 93.75 75 LEU B O 1
ATOM 2218 N N . VAL B 1 76 ? 13.586 18.766 4.766 1 93.69 76 VAL B N 1
ATOM 2219 C CA . VAL B 1 76 ? 12.945 17.734 5.574 1 93.69 76 VAL B CA 1
ATOM 2220 C C . VAL B 1 76 ? 14 16.797 6.148 1 93.69 76 VAL B C 1
ATOM 2222 O O . VAL B 1 76 ? 14.758 16.172 5.406 1 93.69 76 VAL B O 1
ATOM 2225 N N . THR B 1 77 ? 14.047 16.703 7.461 1 95.25 77 THR B N 1
ATOM 2226 C CA . THR B 1 77 ? 15.055 15.883 8.109 1 95.25 77 THR B CA 1
ATOM 2227 C C . THR B 1 77 ? 14.422 14.969 9.156 1 95.25 77 THR B C 1
ATOM 2229 O O . THR B 1 77 ? 15.117 14.383 9.984 1 95.25 77 THR B O 1
ATOM 2232 N N . ASP B 1 78 ? 13.086 14.828 9.141 1 94.69 78 ASP B N 1
ATOM 2233 C CA . ASP B 1 78 ? 12.344 14.023 10.109 1 94.69 78 ASP B CA 1
ATOM 2234 C C . ASP B 1 78 ? 11.867 12.719 9.477 1 94.69 78 ASP B C 1
ATOM 2236 O O . ASP B 1 78 ? 11.953 12.539 8.258 1 94.69 78 ASP B O 1
ATOM 2240 N N . GLY B 1 79 ? 11.398 11.836 10.336 1 95.81 79 GLY B N 1
ATOM 2241 C CA . GLY B 1 79 ? 10.906 10.57 9.82 1 95.81 79 GLY B CA 1
ATOM 2242 C C . GLY B 1 79 ? 11.977 9.75 9.117 1 95.81 79 GLY B C 1
ATOM 2243 O O . GLY B 1 79 ? 13.102 9.648 9.609 1 95.81 79 GLY B O 1
ATOM 2244 N N . PRO B 1 80 ? 11.586 9.227 7.969 1 97.12 80 PRO B N 1
ATOM 2245 C CA . PRO B 1 80 ? 12.57 8.422 7.238 1 97.12 80 PRO B CA 1
ATOM 2246 C C . PRO B 1 80 ? 13.797 9.227 6.816 1 97.12 80 PRO B C 1
ATOM 2248 O O . PRO B 1 80 ? 14.875 8.656 6.625 1 97.12 80 PRO B O 1
ATOM 2251 N N . TYR B 1 81 ? 13.648 10.492 6.766 1 97.19 81 TYR B N 1
ATOM 2252 C CA . TYR B 1 81 ? 14.734 11.359 6.312 1 97.19 81 TYR B CA 1
ATOM 2253 C C . TYR B 1 81 ? 15.727 11.625 7.438 1 97.19 81 TYR B C 1
ATOM 2255 O O . TYR B 1 81 ? 16.797 12.203 7.207 1 97.19 81 TYR B O 1
ATOM 2263 N N . SER B 1 82 ? 15.414 11.172 8.586 1 97.75 82 SER B N 1
ATOM 2264 C CA . SER B 1 82 ? 16.391 11.219 9.672 1 97.75 82 SER B CA 1
ATOM 2265 C C . SER B 1 82 ? 17.328 10.023 9.617 1 97.75 82 SER B C 1
ATOM 2267 O O . SER B 1 82 ? 18.406 10.039 10.227 1 97.75 82 SER B O 1
ATOM 2269 N N . MET B 1 83 ? 16.953 8.977 8.852 1 98 83 MET B N 1
ATOM 2270 C CA . MET B 1 83 ? 17.703 7.73 8.812 1 98 83 MET B CA 1
ATOM 2271 C C . MET B 1 83 ? 18.719 7.742 7.668 1 98 83 MET B C 1
ATOM 2273 O O . MET B 1 83 ? 19.766 7.109 7.754 1 98 83 MET B O 1
ATOM 2277 N N . CYS B 1 84 ? 18.328 8.32 6.598 1 97.56 84 CYS B N 1
ATOM 2278 C CA . CYS B 1 84 ? 19.172 8.523 5.43 1 97.56 84 CYS B CA 1
ATOM 2279 C C . CYS B 1 84 ? 18.641 9.656 4.559 1 97.56 84 CYS B C 1
ATOM 2281 O O . CYS B 1 84 ? 17.484 10.055 4.691 1 97.56 84 CYS B O 1
ATOM 2283 N N . ARG B 1 85 ? 19.484 10.156 3.686 1 97.06 85 ARG B N 1
ATOM 2284 C CA . ARG B 1 85 ? 19.172 11.359 2.93 1 97.06 85 ARG B CA 1
ATOM 2285 C C . ARG B 1 85 ? 18.234 11.062 1.771 1 97.06 85 ARG B C 1
ATOM 2287 O O . ARG B 1 85 ? 17.5 11.945 1.305 1 97.06 85 ARG B O 1
ATOM 2294 N N . ASN B 1 86 ? 18.266 9.766 1.277 1 96.31 86 ASN B N 1
ATOM 2295 C CA . ASN B 1 86 ? 17.453 9.391 0.125 1 96.31 86 ASN B CA 1
ATOM 2296 C C . ASN B 1 86 ? 16.625 8.133 0.402 1 96.31 86 ASN B C 1
ATOM 2298 O O . ASN B 1 86 ? 16.672 7.18 -0.378 1 96.31 86 ASN B O 1
ATOM 2302 N N . PRO B 1 87 ? 15.836 8.195 1.441 1 97.12 87 PRO B N 1
ATOM 2303 C CA . PRO B 1 87 ? 15.062 7.004 1.804 1 97.12 87 PRO B CA 1
ATOM 2304 C C . PRO B 1 87 ? 14.047 6.613 0.735 1 97.12 87 PRO B C 1
ATOM 2306 O O . PRO B 1 87 ? 13.75 5.426 0.559 1 97.12 87 PRO B O 1
ATOM 2309 N N . LEU B 1 88 ? 13.5 7.598 0.083 1 94.06 88 LEU B N 1
ATOM 2310 C CA . LEU B 1 88 ? 12.539 7.305 -0.975 1 94.06 88 LEU B CA 1
ATOM 2311 C C . LEU B 1 88 ? 13.148 6.371 -2.018 1 94.06 88 LEU B C 1
ATOM 2313 O O . LEU B 1 88 ? 12.516 5.398 -2.434 1 94.06 88 LEU B O 1
ATOM 2317 N N . TYR B 1 89 ? 14.359 6.645 -2.357 1 94.19 89 TYR B N 1
ATOM 2318 C CA . TYR B 1 89 ? 15.031 5.824 -3.357 1 94.19 89 TYR B CA 1
ATOM 2319 C C . TYR B 1 89 ? 15.406 4.461 -2.785 1 94.19 89 TYR B C 1
ATOM 2321 O O . TYR B 1 89 ? 15.383 3.455 -3.496 1 94.19 89 TYR B O 1
ATOM 2329 N N . PHE B 1 90 ? 15.797 4.469 -1.577 1 95.88 90 PHE B N 1
ATOM 2330 C CA . PHE B 1 90 ? 16.109 3.197 -0.93 1 95.88 90 PHE B CA 1
ATOM 2331 C C . PHE B 1 90 ? 14.898 2.268 -0.968 1 95.88 90 PHE B C 1
ATOM 2333 O O . PHE B 1 90 ? 15.008 1.114 -1.387 1 95.88 90 PHE B O 1
ATOM 2340 N N . PHE B 1 91 ? 13.781 2.764 -0.547 1 96.06 91 PHE B N 1
ATOM 2341 C CA . PHE B 1 91 ? 12.578 1.932 -0.491 1 96.06 91 PHE B CA 1
ATOM 2342 C C . PHE B 1 91 ? 12.086 1.603 -1.895 1 96.06 91 PHE B C 1
ATOM 2344 O O . PHE B 1 91 ? 11.539 0.521 -2.129 1 96.06 91 PHE B O 1
ATOM 2351 N N . SER B 1 92 ? 12.258 2.527 -2.816 1 93.44 92 SER B N 1
ATOM 2352 C CA . SER B 1 92 ? 11.953 2.217 -4.211 1 93.44 92 SER B CA 1
ATOM 2353 C C . SER B 1 92 ? 12.812 1.061 -4.715 1 93.44 92 SER B C 1
ATOM 2355 O O . SER B 1 92 ? 12.328 0.198 -5.449 1 93.44 92 SER B O 1
ATOM 2357 N N . PHE B 1 93 ? 14.047 1.1 -4.297 1 93.56 93 PHE B N 1
ATOM 2358 C CA . PHE B 1 93 ? 14.977 0.033 -4.652 1 93.56 93 PHE B CA 1
ATOM 2359 C C . PHE B 1 93 ? 14.508 -1.304 -4.094 1 93.56 93 PHE B C 1
ATOM 2361 O O . PHE B 1 93 ? 14.406 -2.289 -4.824 1 93.56 93 PHE B O 1
ATOM 2368 N N . VAL B 1 94 ? 14.172 -1.322 -2.84 1 96.06 94 VAL B N 1
ATOM 2369 C CA . VAL B 1 94 ? 13.719 -2.537 -2.174 1 96.06 94 VAL B CA 1
ATOM 2370 C C . VAL B 1 94 ? 12.445 -3.049 -2.846 1 96.06 94 VAL B C 1
ATOM 2372 O O . VAL B 1 94 ? 12.352 -4.23 -3.189 1 96.06 94 VAL B O 1
ATOM 2375 N N . GLY B 1 95 ? 11.516 -2.17 -3.08 1 94.06 95 GLY B N 1
ATOM 2376 C CA . GLY B 1 95 ? 10.266 -2.543 -3.729 1 94.06 95 GLY B CA 1
ATOM 2377 C C . GLY B 1 95 ? 10.453 -3.014 -5.16 1 94.06 95 GLY B C 1
ATOM 2378 O O . GLY B 1 95 ? 9.836 -3.994 -5.582 1 94.06 95 GLY B O 1
ATOM 2379 N N . GLY B 1 96 ? 11.281 -2.303 -5.848 1 90.69 96 GLY B N 1
ATOM 2380 C CA . GLY B 1 96 ? 11.547 -2.668 -7.227 1 90.69 96 GLY B CA 1
ATOM 2381 C C . GLY B 1 96 ? 12.148 -4.051 -7.375 1 90.69 96 GLY B C 1
ATOM 2382 O O . GLY B 1 96 ? 11.719 -4.836 -8.219 1 90.69 96 GLY B O 1
ATOM 2383 N N . ILE B 1 97 ? 13.109 -4.316 -6.574 1 93.44 97 ILE B N 1
ATOM 2384 C CA . ILE B 1 97 ? 13.711 -5.645 -6.59 1 93.44 97 ILE B CA 1
ATOM 2385 C C . ILE B 1 97 ? 12.664 -6.691 -6.207 1 93.44 97 ILE B C 1
ATOM 2387 O O . ILE B 1 97 ? 12.602 -7.758 -6.82 1 93.44 97 ILE B O 1
ATOM 2391 N N . GLY B 1 98 ? 11.898 -6.375 -5.246 1 93.25 98 GLY B N 1
ATOM 2392 C CA . GLY B 1 98 ? 10.844 -7.285 -4.836 1 93.25 98 GLY B CA 1
ATOM 2393 C C . GLY B 1 98 ? 9.883 -7.633 -5.957 1 93.25 98 GLY B C 1
ATOM 2394 O O . GLY B 1 98 ? 9.664 -8.805 -6.25 1 93.25 98 GLY B O 1
ATOM 2395 N N . VAL B 1 99 ? 9.359 -6.652 -6.555 1 90 99 VAL B N 1
ATOM 2396 C CA . VAL B 1 99 ? 8.406 -6.852 -7.641 1 90 99 VAL B CA 1
ATOM 2397 C C . VAL B 1 99 ? 9.055 -7.676 -8.75 1 90 99 VAL B C 1
ATOM 2399 O O . VAL B 1 99 ? 8.398 -8.523 -9.367 1 90 99 VAL B O 1
ATOM 2402 N N . SER B 1 100 ? 10.32 -7.453 -9.016 1 89.5 100 SER B N 1
ATOM 2403 C CA . SER B 1 100 ? 11.023 -8.195 -10.055 1 89.5 100 SER B CA 1
ATOM 2404 C C . SER B 1 100 ? 11.148 -9.672 -9.703 1 89.5 100 SER B C 1
ATOM 2406 O O . SER B 1 100 ? 11.203 -10.523 -10.586 1 89.5 100 SER B O 1
ATOM 2408 N N . CYS B 1 101 ? 11.18 -9.984 -8.461 1 89.69 101 CYS B N 1
ATOM 2409 C CA . CYS B 1 101 ? 11.227 -11.383 -8.023 1 89.69 101 CYS B CA 1
ATOM 2410 C C . CYS B 1 101 ? 9.953 -12.117 -8.414 1 89.69 101 CYS B C 1
ATOM 2412 O O . CYS B 1 101 ? 9.938 -13.344 -8.5 1 89.69 101 CYS B O 1
ATOM 2414 N N . ALA B 1 102 ? 8.891 -11.414 -8.641 1 86.44 102 ALA B N 1
ATOM 2415 C CA . ALA B 1 102 ? 7.613 -12.016 -9.023 1 86.44 102 ALA B CA 1
ATOM 2416 C C . ALA B 1 102 ? 7.68 -12.609 -10.43 1 86.44 102 ALA B C 1
ATOM 2418 O O . ALA B 1 102 ? 6.801 -13.367 -10.828 1 86.44 102 ALA B O 1
ATOM 2419 N N . THR B 1 103 ? 8.695 -12.305 -11.164 1 82.62 103 THR B N 1
ATOM 2420 C CA . THR B 1 103 ? 8.891 -12.914 -12.477 1 82.62 103 THR B CA 1
ATOM 2421 C C . THR B 1 103 ? 9.406 -14.344 -12.336 1 82.62 103 THR B C 1
ATOM 2423 O O . THR B 1 103 ? 9.562 -15.055 -13.328 1 82.62 103 THR B O 1
ATOM 2426 N N . GLU B 1 104 ? 9.734 -14.672 -11.117 1 82.12 104 GLU B N 1
ATOM 2427 C CA . GLU B 1 104 ? 10.156 -16.031 -10.773 1 82.12 104 GLU B CA 1
ATOM 2428 C C . GLU B 1 104 ? 11.453 -16.391 -11.477 1 82.12 104 GLU B C 1
ATOM 2430 O O . GLU B 1 104 ? 11.602 -17.516 -11.969 1 82.12 104 GLU B O 1
ATOM 2435 N N . THR B 1 105 ? 12.258 -15.422 -11.695 1 81.56 105 THR B N 1
ATOM 2436 C CA . THR B 1 105 ? 13.617 -15.586 -12.211 1 81.56 105 THR B CA 1
ATOM 2437 C C . THR B 1 105 ? 14.609 -14.797 -11.367 1 81.56 105 THR B C 1
ATOM 2439 O O . THR B 1 105 ? 14.234 -13.828 -10.703 1 81.56 105 THR B O 1
ATOM 2442 N N . PHE B 1 106 ? 15.844 -15.242 -11.445 1 85 106 PHE B N 1
ATOM 2443 C CA . PHE B 1 106 ? 16.891 -14.492 -10.758 1 85 106 PHE B CA 1
ATOM 2444 C C . PHE B 1 106 ? 17.469 -13.414 -11.664 1 85 106 PHE B C 1
ATOM 2446 O O . PHE B 1 106 ? 18.078 -12.461 -11.18 1 85 106 PHE B O 1
ATOM 2453 N N . THR B 1 107 ? 17.234 -13.562 -12.898 1 85.94 107 THR B N 1
ATOM 2454 C CA . THR B 1 107 ? 17.859 -12.688 -13.883 1 85.94 107 THR B CA 1
ATOM 2455 C C . THR B 1 107 ? 17.25 -11.281 -13.805 1 85.94 107 THR B C 1
ATOM 2457 O O . THR B 1 107 ? 17.984 -10.289 -13.758 1 85.94 107 THR B O 1
ATOM 2460 N N . ILE B 1 108 ? 15.961 -11.195 -13.688 1 86.19 108 ILE B N 1
ATOM 2461 C CA . ILE B 1 108 ? 15.289 -9.898 -13.758 1 86.19 108 ILE B CA 1
ATOM 2462 C C . ILE B 1 108 ? 15.57 -9.102 -12.492 1 86.19 108 ILE B C 1
ATOM 2464 O O . ILE B 1 108 ? 15.891 -7.91 -12.555 1 86.19 108 ILE B O 1
ATOM 2468 N N . PRO B 1 109 ? 15.477 -9.711 -11.312 1 90.12 109 PRO B N 1
ATOM 2469 C CA . PRO B 1 109 ? 15.875 -8.969 -10.117 1 90.12 109 PRO B CA 1
ATOM 2470 C C . PRO B 1 109 ? 17.328 -8.477 -10.188 1 90.12 109 PRO B C 1
ATOM 2472 O O . PRO B 1 109 ? 17.609 -7.352 -9.758 1 90.12 109 PRO B O 1
ATOM 2475 N N . LEU B 1 110 ? 18.156 -9.25 -10.703 1 91.06 110 LEU B N 1
ATOM 2476 C CA . LEU B 1 110 ? 19.547 -8.844 -10.828 1 91.06 110 LEU B CA 1
ATOM 2477 C C . LEU B 1 110 ? 19.688 -7.664 -11.789 1 91.06 110 LEU B C 1
ATOM 2479 O O . LEU B 1 110 ? 20.406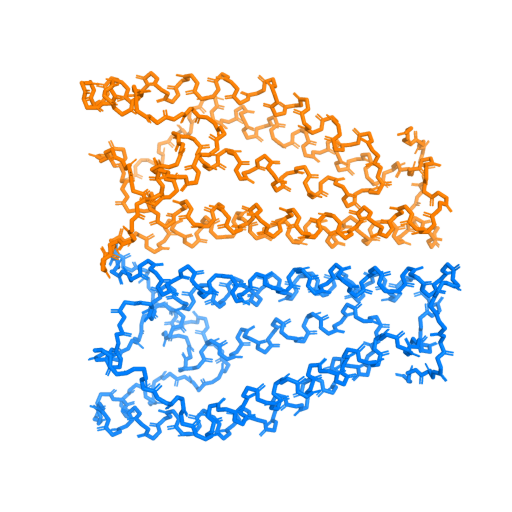 -6.703 -11.5 1 91.06 110 LEU B O 1
ATOM 2483 N N . LEU B 1 111 ? 19.047 -7.773 -12.867 1 87.62 111 LEU B N 1
ATOM 2484 C CA . LEU B 1 111 ? 19.078 -6.691 -13.844 1 87.62 111 LEU B CA 1
ATOM 2485 C C . LEU B 1 111 ? 18.469 -5.418 -13.258 1 87.62 111 LEU B C 1
ATOM 2487 O O . LEU B 1 111 ? 18.953 -4.316 -13.531 1 87.62 111 LEU B O 1
ATOM 2491 N N . THR B 1 112 ? 17.391 -5.598 -12.5 1 89.44 112 THR B N 1
ATOM 2492 C CA . THR B 1 112 ? 16.766 -4.461 -11.836 1 89.44 112 THR B CA 1
ATOM 2493 C C . THR B 1 112 ? 17.734 -3.805 -10.859 1 89.44 112 THR B C 1
ATOM 2495 O O . THR B 1 112 ? 17.875 -2.578 -10.828 1 89.44 112 THR B O 1
ATOM 2498 N N . ALA B 1 113 ? 18.406 -4.598 -10.133 1 92.88 113 ALA B N 1
ATOM 2499 C CA . ALA B 1 113 ? 19.391 -4.086 -9.188 1 92.88 113 ALA B CA 1
ATOM 2500 C C . ALA B 1 113 ? 20.5 -3.314 -9.906 1 92.88 113 ALA B C 1
ATOM 2502 O O . ALA B 1 113 ? 20.891 -2.229 -9.477 1 92.88 113 ALA B O 1
ATOM 2503 N N . LEU B 1 114 ? 20.938 -3.85 -10.969 1 92.44 114 LEU B N 1
ATOM 2504 C CA . LEU B 1 114 ? 21.984 -3.213 -11.758 1 92.44 114 LEU B CA 1
ATOM 2505 C C . LEU B 1 114 ? 21.5 -1.894 -12.344 1 92.44 114 LEU B C 1
ATOM 2507 O O . LEU B 1 114 ? 22.219 -0.893 -12.312 1 92.44 114 LEU B O 1
ATOM 2511 N N . ALA B 1 115 ? 20.328 -1.941 -12.836 1 88.25 115 ALA B N 1
ATOM 2512 C CA . ALA B 1 115 ? 19.75 -0.727 -13.406 1 88.25 115 ALA B CA 1
ATOM 2513 C C . ALA B 1 115 ? 19.656 0.378 -12.359 1 88.25 115 ALA B C 1
ATOM 2515 O O . ALA B 1 115 ? 19.969 1.537 -12.633 1 88.25 115 ALA B O 1
ATOM 2516 N N . PHE B 1 116 ? 19.234 0.007 -11.18 1 90.12 116 PHE B N 1
ATOM 2517 C CA . PHE B 1 116 ? 19.141 0.966 -10.086 1 90.12 116 PHE B CA 1
ATOM 2518 C C . PHE B 1 116 ? 20.531 1.503 -9.734 1 90.12 116 PHE B C 1
ATOM 2520 O O . PHE B 1 116 ? 20.688 2.705 -9.516 1 90.12 116 PHE B O 1
ATOM 2527 N N . GLY B 1 117 ? 21.5 0.642 -9.695 1 91.62 117 GLY B N 1
ATOM 2528 C CA . GLY B 1 117 ? 22.875 1.026 -9.367 1 91.62 117 GLY B CA 1
ATOM 2529 C C . GLY B 1 117 ? 23.484 1.986 -10.375 1 91.62 117 GLY B C 1
ATOM 2530 O O . GLY B 1 117 ? 24.328 2.809 -10.016 1 91.62 117 GLY B O 1
ATOM 2531 N N . ILE B 1 118 ? 23.047 1.907 -11.531 1 90.38 118 ILE B N 1
ATOM 2532 C CA . ILE B 1 118 ? 23.578 2.756 -12.594 1 90.38 118 ILE B CA 1
ATOM 2533 C C . ILE B 1 118 ? 22.812 4.078 -12.625 1 90.38 118 ILE B C 1
ATOM 2535 O O . ILE B 1 118 ? 23.406 5.145 -12.781 1 90.38 118 ILE B O 1
ATOM 2539 N N . TYR B 1 119 ? 21.578 4.062 -12.375 1 86.56 119 TYR B N 1
ATOM 2540 C CA . TYR B 1 119 ? 20.688 5.203 -12.578 1 86.56 119 TYR B CA 1
ATOM 2541 C C . TYR B 1 119 ? 20.672 6.105 -11.352 1 86.56 119 TYR B C 1
ATOM 2543 O O . TYR B 1 119 ? 20.797 7.328 -11.469 1 86.56 119 TYR B O 1
ATOM 2551 N N . TYR B 1 120 ? 20.578 5.629 -10.18 1 89.25 120 TYR B N 1
ATOM 2552 C CA . TYR B 1 120 ? 20.203 6.398 -9.008 1 89.25 120 TYR B CA 1
ATOM 2553 C C . TYR B 1 120 ? 21.359 7.238 -8.5 1 89.25 120 TYR B C 1
ATOM 2555 O O . TYR B 1 120 ? 21.172 8.32 -7.945 1 89.25 120 TYR B O 1
ATOM 2563 N N . PRO B 1 121 ? 22.609 6.773 -8.727 1 92.19 121 PRO B N 1
ATOM 2564 C CA . PRO B 1 121 ? 23.703 7.641 -8.266 1 92.19 121 PRO B CA 1
ATOM 2565 C C . PRO B 1 121 ? 23.672 9.016 -8.922 1 92.19 121 PRO B C 1
ATOM 2567 O O . PRO B 1 121 ? 23.906 10.031 -8.258 1 92.19 121 PRO B O 1
ATOM 2570 N N . SER B 1 122 ? 23.422 9.07 -10.156 1 91.38 122 SER B N 1
ATOM 2571 C CA . SER B 1 122 ? 23.359 10.359 -10.852 1 91.38 122 SER B CA 1
ATOM 2572 C C . SER B 1 122 ? 22.172 11.18 -10.375 1 91.38 122 SER B C 1
ATOM 2574 O O . SER B 1 122 ? 22.281 12.398 -10.195 1 91.38 122 SER B O 1
ATOM 2576 N N . VAL B 1 123 ? 21.062 10.547 -10.141 1 88.56 123 VAL B N 1
ATOM 2577 C CA . VAL B 1 123 ? 19.859 11.211 -9.664 1 88.56 123 VAL B CA 1
ATOM 2578 C C . VAL B 1 123 ? 20.109 11.781 -8.266 1 88.56 123 VAL B C 1
ATOM 2580 O O . VAL B 1 123 ? 19.766 12.938 -7.992 1 88.56 123 VAL B O 1
ATOM 2583 N N . ILE B 1 124 ? 20.672 11 -7.438 1 92.5 124 ILE B N 1
ATOM 2584 C CA . ILE B 1 124 ? 20.953 11.398 -6.062 1 92.5 124 ILE B CA 1
ATOM 2585 C C . ILE B 1 124 ? 21.922 12.578 -6.051 1 92.5 124 ILE B C 1
ATOM 2587 O O . ILE B 1 124 ? 21.719 13.539 -5.301 1 92.5 124 ILE B O 1
ATOM 2591 N N . ARG B 1 125 ? 22.922 12.531 -6.906 1 93.75 125 ARG B N 1
ATOM 2592 C CA . ARG B 1 125 ? 23.906 13.609 -6.984 1 93.75 125 ARG B CA 1
ATOM 2593 C C . ARG B 1 125 ? 23.25 14.922 -7.406 1 93.75 125 ARG B C 1
ATOM 2595 O O . ARG B 1 125 ? 23.5 15.969 -6.812 1 93.75 125 ARG B O 1
ATOM 2602 N N . LYS B 1 126 ? 22.438 14.859 -8.391 1 93.12 126 LYS B N 1
ATOM 2603 C CA . LYS B 1 126 ? 21.75 16.047 -8.859 1 93.12 126 LYS B CA 1
ATOM 2604 C C . LYS B 1 126 ? 20.844 16.625 -7.766 1 93.12 126 LYS B C 1
ATOM 2606 O O . LYS B 1 126 ? 20.766 17.844 -7.598 1 93.12 126 LYS B O 1
ATOM 2611 N N . GLU B 1 127 ? 20.203 15.758 -7.035 1 90.94 127 GLU B N 1
ATOM 2612 C CA . GLU B 1 127 ? 19.344 16.188 -5.941 1 90.94 127 GLU B CA 1
ATOM 2613 C C . GLU B 1 127 ? 20.156 16.844 -4.824 1 90.94 127 GLU B C 1
ATOM 2615 O O . GLU B 1 127 ? 19.75 17.859 -4.262 1 90.94 127 GLU B O 1
ATOM 2620 N N . GLN B 1 128 ? 21.266 16.266 -4.602 1 93.75 128 GLN B N 1
ATOM 2621 C CA . GLN B 1 128 ? 22.156 16.812 -3.572 1 93.75 128 GLN B CA 1
ATOM 2622 C C . GLN B 1 128 ? 22.641 18.203 -3.957 1 93.75 128 GLN B C 1
ATOM 2624 O O . GLN B 1 128 ? 22.688 19.109 -3.115 1 93.75 128 GLN B O 1
ATOM 2629 N N . GLU B 1 129 ? 22.969 18.391 -5.184 1 95.06 129 GLU B N 1
ATOM 2630 C CA . GLU B 1 129 ? 23.406 19.703 -5.668 1 95.06 129 GLU B CA 1
ATOM 2631 C C . GLU B 1 129 ? 22.312 20.75 -5.547 1 95.06 129 GLU B C 1
ATOM 2633 O O . GLU B 1 129 ? 22.562 21.875 -5.117 1 95.06 129 GLU B O 1
ATOM 2638 N N . ARG B 1 130 ? 21.188 20.375 -5.93 1 92.69 130 ARG B N 1
ATOM 2639 C CA . ARG B 1 130 ? 20.047 21.281 -5.836 1 92.69 130 ARG B CA 1
ATOM 2640 C C . ARG B 1 130 ? 19.781 21.672 -4.387 1 92.69 130 ARG B C 1
ATOM 2642 O O . ARG B 1 130 ? 19.562 22.844 -4.086 1 92.69 130 ARG B O 1
ATOM 2649 N N . LEU B 1 131 ? 19.828 20.656 -3.479 1 94.81 131 LEU B N 1
ATOM 2650 C CA . LEU B 1 131 ? 19.547 20.922 -2.07 1 94.81 131 LEU B CA 1
ATOM 2651 C C . LEU B 1 131 ? 20.641 21.75 -1.434 1 94.81 131 LEU B C 1
ATOM 2653 O O . LEU B 1 131 ? 20.375 22.578 -0.555 1 94.81 131 LEU B O 1
ATOM 2657 N N . LEU B 1 132 ? 21.859 21.516 -1.88 1 95.75 132 LEU B N 1
ATOM 2658 C CA . LEU B 1 132 ? 22.969 22.328 -1.393 1 95.75 132 LEU B CA 1
ATOM 2659 C C . LEU B 1 132 ? 22.781 23.797 -1.798 1 95.75 132 LEU B C 1
ATOM 2661 O O . LEU B 1 132 ? 23.078 24.688 -1.011 1 95.75 132 LEU B O 1
ATOM 2665 N N . THR B 1 133 ? 22.328 23.953 -3.008 1 95.69 133 THR B N 1
ATOM 2666 C CA . THR B 1 133 ? 22.094 25.297 -3.512 1 95.69 133 THR B CA 1
ATOM 2667 C C . THR B 1 133 ? 20.953 25.984 -2.744 1 95.69 133 THR B C 1
ATOM 2669 O O . THR B 1 133 ? 21.031 27.172 -2.434 1 95.69 133 THR B O 1
ATOM 2672 N N . LEU B 1 134 ? 20 25.281 -2.355 1 93.62 134 LEU B N 1
ATOM 2673 C CA . LEU B 1 134 ? 18.797 25.828 -1.729 1 93.62 134 LEU B CA 1
ATOM 2674 C C . LEU B 1 134 ? 19.031 26.078 -0.243 1 93.62 134 LEU B C 1
ATOM 2676 O O . LEU B 1 134 ? 18.562 27.078 0.301 1 93.62 134 LEU B O 1
ATOM 2680 N N . PHE B 1 135 ? 19.828 25.141 0.39 1 96.31 135 PHE B N 1
ATOM 2681 C CA . PHE B 1 135 ? 19.797 25.188 1.848 1 96.31 135 PHE B CA 1
ATOM 2682 C C . PHE B 1 135 ? 21.203 25.438 2.4 1 96.31 135 PHE B C 1
ATOM 2684 O O . PHE B 1 135 ? 21.375 25.625 3.605 1 96.31 135 PHE B O 1
ATOM 2691 N N . GLY B 1 136 ? 22.203 25.328 1.631 1 96.25 136 GLY B N 1
ATOM 2692 C CA . GLY B 1 136 ? 23.562 25.703 2.006 1 96.25 136 GLY B CA 1
ATOM 2693 C C . GLY B 1 136 ? 24.078 24.938 3.203 1 96.25 136 GLY B C 1
ATOM 2694 O O . GLY B 1 136 ? 24.141 23.703 3.182 1 96.25 136 GLY B O 1
ATOM 2695 N N . ASP B 1 137 ? 24.281 25.656 4.266 1 96.81 137 ASP B N 1
ATOM 2696 C CA . ASP B 1 137 ? 24.938 25.094 5.438 1 96.81 137 ASP B CA 1
ATOM 2697 C C . ASP B 1 137 ? 24.031 24.078 6.145 1 96.81 137 ASP B C 1
ATOM 2699 O O . ASP B 1 137 ? 24.516 23.094 6.691 1 96.81 137 ASP B O 1
ATOM 2703 N N . ALA B 1 138 ? 22.844 24.391 6.133 1 96.25 138 ALA B N 1
ATOM 2704 C CA . ALA B 1 138 ? 21.906 23.453 6.758 1 96.25 138 ALA B CA 1
ATOM 2705 C C . ALA B 1 138 ? 21.984 22.078 6.113 1 96.25 138 ALA B C 1
ATOM 2707 O O . ALA B 1 138 ? 21.984 21.062 6.809 1 96.25 138 ALA B O 1
ATOM 2708 N N . TYR B 1 139 ? 22.078 22.109 4.836 1 97 139 TYR B N 1
ATOM 2709 C CA . TYR B 1 139 ? 22.156 20.844 4.117 1 97 139 TYR B CA 1
ATOM 2710 C C . TYR B 1 139 ? 23.516 20.203 4.309 1 97 139 TYR B C 1
ATOM 2712 O O . TYR B 1 139 ? 23.625 18.969 4.422 1 97 139 TYR B O 1
ATOM 2720 N N . ARG B 1 140 ? 24.531 20.953 4.359 1 97.25 140 ARG B N 1
ATOM 2721 C CA . ARG B 1 140 ? 25.859 20.422 4.605 1 97.25 140 ARG B CA 1
ATOM 2722 C C . ARG B 1 140 ? 25.922 19.703 5.953 1 97.25 140 ARG B C 1
ATOM 2724 O O . ARG B 1 140 ? 26.516 18.625 6.062 1 97.25 140 ARG B O 1
ATOM 2731 N N . ASN B 1 141 ? 25.359 20.328 6.969 1 97.19 141 ASN B N 1
ATOM 2732 C CA . ASN B 1 141 ? 25.297 19.719 8.289 1 97.19 141 ASN B CA 1
ATOM 2733 C C . ASN B 1 141 ? 24.5 18.422 8.266 1 97.19 141 ASN B C 1
ATOM 2735 O O . ASN B 1 141 ? 24.875 17.438 8.906 1 97.19 141 ASN B O 1
ATOM 2739 N N . TYR B 1 142 ? 23.422 18.516 7.574 1 97.06 142 TYR B N 1
ATOM 2740 C CA . TYR B 1 142 ? 22.594 17.328 7.383 1 97.06 142 TYR B CA 1
ATOM 2741 C C . TYR B 1 142 ? 23.406 16.203 6.77 1 97.06 142 TYR B C 1
ATOM 2743 O O . TYR B 1 142 ? 23.359 15.062 7.242 1 97.06 142 TYR B O 1
ATOM 2751 N N . CYS B 1 143 ? 24.219 16.531 5.75 1 96.69 143 CYS B N 1
ATOM 2752 C CA . CYS B 1 143 ? 25.016 15.547 5.027 1 96.69 143 CYS B CA 1
ATOM 2753 C C . CYS B 1 143 ? 26.094 14.953 5.926 1 96.69 143 CYS B C 1
ATOM 2755 O O . CYS B 1 143 ? 26.469 13.789 5.762 1 96.69 143 CYS B O 1
ATOM 2757 N N . ARG B 1 144 ? 26.516 15.648 6.891 1 95.5 144 ARG B N 1
ATOM 2758 C CA . ARG B 1 144 ? 27.578 15.203 7.793 1 95.5 144 ARG B CA 1
ATOM 2759 C C . ARG B 1 144 ? 27.047 14.18 8.797 1 95.5 144 ARG B C 1
ATOM 2761 O O . ARG B 1 144 ? 27.797 13.312 9.258 1 95.5 144 ARG B O 1
ATOM 2768 N N . ASN B 1 145 ? 25.797 14.172 9.039 1 95.69 145 ASN B N 1
ATOM 2769 C CA . ASN B 1 145 ? 25.25 13.406 10.148 1 95.69 145 ASN B CA 1
ATOM 2770 C C . ASN B 1 145 ? 24.422 12.227 9.664 1 95.69 145 ASN B C 1
ATOM 2772 O O . ASN B 1 145 ? 24.172 11.281 10.422 1 95.69 145 ASN B O 1
ATOM 2776 N N . VAL B 1 146 ? 23.938 12.344 8.461 1 97.38 146 VAL B N 1
ATOM 2777 C CA . VAL B 1 146 ? 22.984 11.352 7.98 1 97.38 146 VAL B CA 1
ATOM 2778 C C . VAL B 1 146 ? 23.547 10.648 6.746 1 97.38 146 VAL B C 1
ATOM 2780 O O . VAL B 1 146 ? 24.016 11.305 5.812 1 97.38 146 VAL B O 1
ATOM 2783 N N . PRO B 1 147 ? 23.5 9.367 6.758 1 97.5 147 PRO B N 1
ATOM 2784 C CA . PRO B 1 147 ? 24.031 8.656 5.594 1 97.5 147 PRO B CA 1
ATOM 2785 C C . PRO B 1 147 ? 23.219 8.906 4.328 1 97.5 147 PRO B C 1
ATOM 2787 O O . PRO B 1 147 ? 22.062 9.32 4.41 1 97.5 147 PRO B O 1
ATOM 2790 N N . THR B 1 148 ? 23.828 8.609 3.199 1 95.62 148 THR B N 1
ATOM 2791 C CA . THR B 1 148 ? 23.219 8.961 1.92 1 95.62 148 THR B CA 1
ATOM 2792 C C . THR B 1 148 ? 22.094 7.996 1.58 1 95.62 148 THR B C 1
ATOM 2794 O O . THR B 1 148 ? 20.953 8.422 1.354 1 95.62 148 THR B O 1
ATOM 2797 N N . PHE B 1 149 ? 22.328 6.672 1.688 1 95.38 149 PHE B N 1
ATOM 2798 C CA . PHE B 1 149 ? 21.406 5.738 1.057 1 95.38 149 PHE B CA 1
ATOM 2799 C C . PHE B 1 149 ? 20.969 4.66 2.041 1 95.38 149 PHE B C 1
ATOM 2801 O O . PHE B 1 149 ? 19.766 4.449 2.246 1 95.38 149 PHE B O 1
ATOM 2808 N N . ILE B 1 150 ? 21.828 3.979 2.699 1 96.06 150 ILE B N 1
ATOM 2809 C CA . ILE B 1 150 ? 21.484 2.906 3.627 1 96.06 150 ILE B CA 1
ATOM 2810 C C . ILE B 1 150 ? 20.984 3.5 4.941 1 96.06 150 ILE B C 1
ATOM 2812 O O . ILE B 1 150 ? 21.734 4.188 5.641 1 96.06 150 ILE B O 1
ATOM 2816 N N . PRO B 1 151 ? 19.75 3.178 5.207 1 97.81 151 PRO B N 1
ATOM 2817 C CA . PRO B 1 151 ? 19.188 3.783 6.414 1 97.81 151 PRO B CA 1
ATOM 2818 C C . PRO B 1 151 ? 19.859 3.299 7.695 1 97.81 151 PRO B C 1
ATOM 2820 O O . PRO B 1 151 ? 20.219 2.123 7.801 1 97.81 151 PRO B O 1
ATOM 2823 N N . SER B 1 152 ? 20.062 4.238 8.586 1 97.5 152 SER B N 1
ATOM 2824 C CA . SER B 1 152 ? 20.5 3.938 9.945 1 97.5 152 SER B CA 1
ATOM 2825 C C . SER B 1 152 ? 19.359 4.039 10.938 1 97.5 152 SER B C 1
ATOM 2827 O O . SER B 1 152 ? 18.906 5.141 11.273 1 97.5 152 SER B O 1
ATOM 2829 N N . LEU B 1 153 ? 18.953 2.953 11.5 1 95.44 153 LEU B N 1
ATOM 2830 C CA . LEU B 1 153 ? 17.781 2.893 12.367 1 95.44 153 LEU B CA 1
ATOM 2831 C C . LEU B 1 153 ? 18.047 3.613 13.688 1 95.44 153 LEU B C 1
ATOM 2833 O O . LEU B 1 153 ? 17.125 4.113 14.32 1 95.44 153 LEU B O 1
ATOM 2837 N N . SER B 1 154 ? 19.234 3.68 14.031 1 95.62 154 SER B N 1
ATOM 2838 C CA . SER B 1 154 ? 19.609 4.324 15.289 1 95.62 154 SER B CA 1
ATOM 2839 C C . SER B 1 154 ? 19.375 5.832 15.227 1 95.62 154 SER B C 1
ATOM 2841 O O . SER B 1 154 ? 19.297 6.496 16.266 1 95.62 154 SER B O 1
ATOM 2843 N N . ARG B 1 155 ? 19.219 6.371 14.07 1 96.56 155 ARG B N 1
ATOM 2844 C CA . ARG B 1 155 ? 19.094 7.812 13.891 1 96.56 155 ARG B CA 1
ATOM 2845 C C . ARG B 1 155 ? 17.625 8.227 13.781 1 96.56 155 ARG B C 1
ATOM 2847 O O . ARG B 1 155 ? 17.312 9.414 13.695 1 96.56 155 ARG B O 1
ATOM 2854 N N . LEU B 1 156 ? 16.75 7.297 13.836 1 96.75 156 LEU B N 1
ATOM 2855 C CA . LEU B 1 156 ? 15.336 7.605 13.664 1 96.75 156 LEU B CA 1
ATOM 2856 C C . LEU B 1 156 ? 14.828 8.477 14.805 1 96.75 156 LEU B C 1
ATOM 2858 O O . LEU B 1 156 ? 14.93 8.102 15.969 1 96.75 156 LEU B O 1
ATOM 2862 N N . LYS B 1 157 ? 14.289 9.594 14.469 1 95.81 157 LYS B N 1
ATOM 2863 C CA . LYS B 1 157 ? 13.727 10.523 15.438 1 95.81 157 LYS B CA 1
ATOM 2864 C C . LYS B 1 157 ? 12.281 10.156 15.781 1 95.81 157 LYS B C 1
ATOM 2866 O O . LYS B 1 157 ? 11.562 9.609 14.945 1 95.81 157 LYS B O 1
ATOM 2871 N N . PRO B 1 158 ? 11.898 10.438 17.016 1 95.06 158 PRO B N 1
ATOM 2872 C CA . PRO B 1 158 ? 10.484 10.234 17.328 1 95.06 158 PRO B CA 1
ATOM 2873 C C . PRO B 1 158 ? 9.562 11.086 16.469 1 95.06 158 PRO B C 1
ATOM 2875 O O . PRO B 1 158 ? 9.898 12.219 16.125 1 95.06 158 PRO B O 1
ATOM 2878 N N . PRO B 1 159 ? 8.461 10.492 16.125 1 94.31 159 PRO B N 1
ATOM 2879 C CA . PRO B 1 159 ? 7.531 11.258 15.281 1 94.31 159 PRO B CA 1
ATOM 2880 C C . PRO B 1 159 ? 6.934 12.461 16 1 94.31 159 PRO B C 1
ATOM 2882 O O . PRO B 1 159 ? 6.66 12.398 17.203 1 94.31 159 PRO B O 1
ATOM 2885 N N . PRO B 1 160 ? 6.82 13.508 15.234 1 92.75 160 PRO B N 1
ATOM 2886 C CA . PRO B 1 160 ? 6.121 14.656 15.82 1 92.75 160 PRO B CA 1
ATOM 2887 C C . PRO B 1 160 ? 4.652 14.367 16.109 1 92.75 160 PRO B C 1
ATOM 2889 O O . PRO B 1 160 ? 4.094 13.398 15.586 1 92.75 160 PRO B O 1
ATOM 2892 N N . ALA B 1 161 ? 4.059 15.172 16.953 1 90.94 161 ALA B N 1
ATOM 2893 C CA . ALA B 1 161 ? 2.656 14.992 17.328 1 90.94 161 ALA B CA 1
ATOM 2894 C C . ALA B 1 161 ? 1.739 15.289 16.141 1 90.94 161 ALA B C 1
ATOM 2896 O O . ALA B 1 161 ? 0.688 14.664 15.992 1 90.94 161 ALA B O 1
ATOM 2897 N N . ALA B 1 162 ? 2.148 16.281 15.359 1 91.88 162 ALA B N 1
ATOM 2898 C CA . ALA B 1 162 ? 1.381 16.672 14.18 1 91.88 162 ALA B CA 1
ATOM 2899 C C . ALA B 1 162 ? 2.305 17.031 13.023 1 91.88 162 ALA B C 1
ATOM 2901 O O . ALA B 1 162 ? 3.412 17.531 13.234 1 91.88 162 ALA B O 1
ATOM 2902 N N . TYR B 1 163 ? 1.892 16.734 11.898 1 92.31 163 TYR B N 1
ATOM 2903 C CA . TYR B 1 163 ? 2.629 17.031 10.68 1 92.31 163 TYR B CA 1
ATOM 2904 C C . TYR B 1 163 ? 1.686 17.453 9.562 1 92.31 163 TYR B C 1
ATOM 2906 O O . TYR B 1 163 ? 0.623 16.859 9.375 1 92.31 163 TYR B O 1
ATOM 2914 N N . SER B 1 164 ? 2.051 18.5 8.82 1 91.62 164 SER B N 1
ATOM 2915 C CA . SER B 1 164 ? 1.207 19.031 7.754 1 91.62 164 SER B CA 1
ATOM 2916 C C . SER B 1 164 ? 1.51 18.344 6.418 1 91.62 164 SER B C 1
ATOM 2918 O O . SER B 1 164 ? 2.672 18.219 6.027 1 91.62 164 SER B O 1
ATOM 2920 N N . VAL B 1 165 ? 0.451 17.938 5.793 1 93 165 VAL B N 1
ATOM 2921 C CA . VAL B 1 165 ? 0.603 17.219 4.531 1 93 165 VAL B CA 1
ATOM 2922 C C . VAL B 1 165 ? -0.341 17.812 3.484 1 93 165 VAL B C 1
ATOM 2924 O O . VAL B 1 165 ? -1.419 18.297 3.82 1 93 165 VAL B O 1
ATOM 2927 N N . ASN B 1 166 ? 0.127 17.875 2.275 1 94.31 166 ASN B N 1
ATOM 2928 C CA . ASN B 1 166 ? -0.768 18.141 1.155 1 94.31 166 ASN B CA 1
ATOM 2929 C C . ASN B 1 166 ? -1.456 16.875 0.666 1 94.31 166 ASN B C 1
ATOM 2931 O O . ASN B 1 166 ? -0.82 16.016 0.046 1 94.31 166 ASN B O 1
ATOM 2935 N N . PRO B 1 167 ? -2.76 16.766 0.872 1 94.69 167 PRO B N 1
ATOM 2936 C CA . PRO B 1 167 ? -3.436 15.492 0.597 1 94.69 167 PRO B CA 1
ATOM 2937 C C . PRO B 1 167 ? -3.42 15.125 -0.885 1 94.69 167 PRO B C 1
ATOM 2939 O O . PRO B 1 167 ? -3.338 13.945 -1.23 1 94.69 167 PRO B O 1
ATOM 2942 N N . ALA B 1 168 ? -3.484 16.062 -1.73 1 93.12 168 ALA B N 1
ATOM 2943 C CA . ALA B 1 168 ? -3.486 15.766 -3.16 1 93.12 168 ALA B CA 1
ATOM 2944 C C . ALA B 1 168 ? -2.174 15.117 -3.586 1 93.12 168 ALA B C 1
ATOM 2946 O O . ALA B 1 168 ? -2.176 14.07 -4.238 1 93.12 168 ALA B O 1
ATOM 2947 N N . THR B 1 169 ? -1.094 15.703 -3.201 1 91.75 169 THR B N 1
ATOM 2948 C CA . THR B 1 169 ? 0.229 15.172 -3.512 1 91.75 169 THR B CA 1
ATOM 2949 C C . THR B 1 169 ? 0.428 13.805 -2.863 1 91.75 169 THR B C 1
ATOM 2951 O O . THR B 1 169 ? 0.932 12.875 -3.502 1 91.75 169 THR B O 1
ATOM 2954 N N . PHE B 1 170 ? -0.003 13.75 -1.661 1 94.25 170 PHE B N 1
ATOM 2955 C CA . PHE B 1 170 ? 0.151 12.508 -0.91 1 94.25 170 PHE B CA 1
ATOM 2956 C C . PHE B 1 170 ? -0.619 11.375 -1.574 1 94.25 170 PHE B C 1
ATOM 2958 O O . PHE B 1 170 ? -0.086 10.281 -1.755 1 94.25 170 PHE B O 1
ATOM 2965 N N . THR B 1 171 ? -1.848 11.594 -1.963 1 92.56 171 THR B N 1
ATOM 2966 C CA . THR B 1 171 ? -2.691 10.586 -2.59 1 92.56 171 THR B CA 1
ATOM 2967 C C . THR B 1 171 ? -2.059 10.078 -3.883 1 92.56 171 THR B C 1
ATOM 2969 O O . THR B 1 171 ? -2.068 8.875 -4.156 1 92.56 171 THR B O 1
ATOM 2972 N N . HIS B 1 172 ? -1.522 10.922 -4.602 1 89.31 172 HIS B N 1
ATOM 2973 C CA . HIS B 1 172 ? -0.832 10.523 -5.824 1 89.31 172 HIS B CA 1
ATOM 2974 C C . HIS B 1 172 ? 0.351 9.609 -5.512 1 89.31 172 HIS B C 1
ATOM 2976 O O . HIS B 1 172 ? 0.565 8.609 -6.199 1 89.31 172 HIS B O 1
ATOM 2982 N N . ASN B 1 173 ? 1.073 9.906 -4.504 1 89.94 173 ASN B N 1
ATOM 2983 C CA . ASN B 1 173 ? 2.234 9.117 -4.109 1 89.94 173 ASN B CA 1
ATOM 2984 C C . ASN B 1 173 ? 1.827 7.723 -3.633 1 89.94 173 ASN B C 1
ATOM 2986 O O . ASN B 1 173 ? 2.549 6.75 -3.857 1 89.94 173 ASN B O 1
ATOM 2990 N N . ILE B 1 174 ? 0.704 7.656 -2.988 1 91.81 174 ILE B N 1
ATOM 2991 C CA . ILE B 1 174 ? 0.204 6.359 -2.543 1 91.81 174 ILE B CA 1
ATOM 2992 C C . ILE B 1 174 ? -0.045 5.461 -3.75 1 91.81 174 ILE B C 1
ATOM 2994 O O . ILE B 1 174 ? 0.354 4.293 -3.756 1 91.81 174 ILE B O 1
ATOM 2998 N N . VAL B 1 175 ? -0.717 6.031 -4.73 1 87.38 175 VAL B N 1
ATOM 2999 C CA . VAL B 1 175 ? -1.043 5.258 -5.926 1 87.38 175 VAL B CA 1
ATOM 3000 C C . VAL B 1 175 ? 0.24 4.754 -6.582 1 87.38 175 VAL B C 1
ATOM 3002 O O . VAL B 1 175 ? 0.332 3.582 -6.961 1 87.38 175 VAL B O 1
ATOM 3005 N N . ASP B 1 176 ? 1.218 5.566 -6.574 1 85.44 176 ASP B N 1
ATOM 3006 C CA . ASP B 1 176 ? 2.504 5.203 -7.164 1 85.44 176 ASP B CA 1
ATOM 3007 C C . ASP B 1 176 ? 3.139 4.035 -6.41 1 85.44 176 ASP B C 1
ATOM 3009 O O . ASP B 1 176 ? 3.766 3.166 -7.016 1 85.44 176 ASP B O 1
ATOM 3013 N N . ALA B 1 177 ? 2.963 4.023 -5.145 1 89.25 177 ALA B N 1
ATOM 3014 C CA . ALA B 1 177 ? 3.586 3.002 -4.305 1 89.25 177 ALA B CA 1
ATOM 3015 C C . ALA B 1 177 ? 2.82 1.685 -4.383 1 89.25 177 ALA B C 1
ATOM 3017 O O . ALA B 1 177 ? 3.422 0.608 -4.391 1 89.25 177 ALA B O 1
ATOM 3018 N N . LEU B 1 178 ? 1.544 1.781 -4.555 1 88.94 178 LEU B N 1
ATOM 3019 C CA . LEU B 1 178 ? 0.714 0.584 -4.484 1 88.94 178 LEU B CA 1
ATOM 3020 C C . LEU B 1 178 ? 0.714 -0.158 -5.816 1 88.94 178 LEU B C 1
ATOM 3022 O O . LEU B 1 178 ? 0.305 -1.319 -5.883 1 88.94 178 LEU B O 1
ATOM 3026 N N . TRP B 1 179 ? 1.238 0.425 -6.824 1 84 179 TRP B N 1
ATOM 3027 C CA . TRP B 1 179 ? 1.363 -0.243 -8.117 1 84 179 TRP B CA 1
ATOM 3028 C C . TRP B 1 179 ? 2.223 -1.497 -8 1 84 179 TRP B C 1
ATOM 3030 O O . TRP B 1 179 ? 2.107 -2.414 -8.812 1 84 179 TRP B O 1
ATOM 3040 N N . PHE B 1 180 ? 3.066 -1.541 -6.973 1 84.25 180 PHE B N 1
ATOM 3041 C CA . PHE B 1 180 ? 3.881 -2.725 -6.727 1 84.25 180 PHE B CA 1
ATOM 3042 C C . PHE B 1 180 ? 3.012 -3.973 -6.637 1 84.25 180 PHE B C 1
ATOM 3044 O O . PHE B 1 180 ? 3.342 -5.012 -7.215 1 84.25 180 PHE B O 1
ATOM 3051 N N . ILE B 1 181 ? 1.879 -3.826 -6.027 1 87.62 181 ILE B N 1
ATOM 3052 C CA . ILE B 1 181 ? 0.992 -4.957 -5.777 1 87.62 181 ILE B CA 1
ATOM 3053 C C . ILE B 1 181 ? 0.323 -5.387 -7.082 1 87.62 181 ILE B C 1
ATOM 3055 O O . ILE B 1 181 ? 0.214 -6.582 -7.367 1 87.62 181 ILE B O 1
ATOM 3059 N N . TRP B 1 182 ? -0.018 -4.492 -7.863 1 88.81 182 TRP B N 1
ATOM 3060 C CA . TRP B 1 182 ? -0.72 -4.789 -9.109 1 88.81 182 TRP B CA 1
ATOM 3061 C C . TRP B 1 182 ? 0.216 -5.438 -10.125 1 88.81 182 TRP B C 1
ATOM 3063 O O . TRP B 1 182 ? -0.183 -6.352 -10.852 1 88.81 182 TRP B O 1
ATOM 3073 N N . PHE B 1 183 ? 1.407 -5.031 -10.094 1 85.69 183 PHE B N 1
ATOM 3074 C CA . PHE B 1 183 ? 2.377 -5.641 -11 1 85.69 183 PHE B CA 1
ATOM 3075 C C . PHE B 1 183 ? 2.623 -7.098 -10.625 1 85.69 183 PHE B C 1
ATOM 3077 O O . PHE B 1 183 ? 2.768 -7.953 -11.5 1 85.69 183 PHE B O 1
ATOM 3084 N N . ILE B 1 184 ? 2.693 -7.348 -9.391 1 87.44 184 ILE B N 1
ATOM 3085 C CA . ILE B 1 184 ?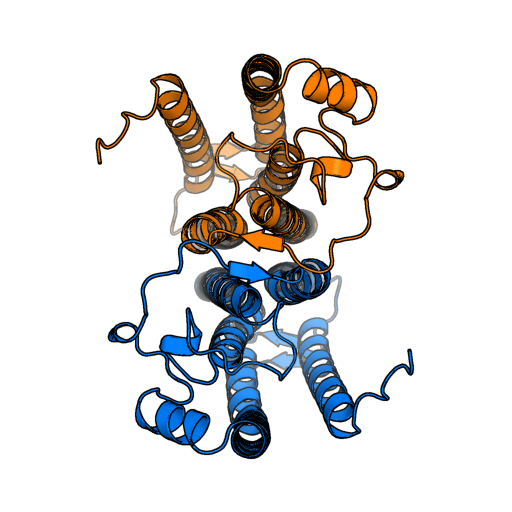 2.861 -8.727 -8.945 1 87.44 184 ILE B CA 1
ATOM 3086 C C . ILE B 1 184 ? 1.728 -9.586 -9.5 1 87.44 184 ILE B C 1
ATOM 3088 O O . ILE B 1 184 ? 1.969 -10.672 -10.047 1 87.44 184 ILE B O 1
ATOM 3092 N N . GLY B 1 185 ? 0.503 -9.102 -9.391 1 87.38 185 GLY B N 1
ATOM 3093 C CA . GLY B 1 185 ? -0.641 -9.82 -9.922 1 87.38 185 GLY B CA 1
ATOM 3094 C C . GLY B 1 185 ? -0.576 -10.023 -11.422 1 87.38 185 GLY B C 1
ATOM 3095 O O . GLY B 1 185 ? -0.893 -11.102 -11.93 1 87.38 185 GLY B O 1
ATOM 3096 N N . ILE B 1 186 ? -0.203 -9 -12.109 1 85.75 186 ILE B N 1
ATOM 3097 C CA . ILE B 1 186 ? -0.118 -9.055 -13.562 1 85.75 186 ILE B CA 1
ATOM 3098 C C . ILE B 1 186 ? 0.937 -10.07 -13.984 1 85.75 186 ILE B C 1
ATOM 3100 O O . ILE B 1 186 ? 0.704 -10.883 -14.883 1 85.75 186 ILE B O 1
ATOM 3104 N N . PHE B 1 187 ? 2.096 -10.086 -13.336 1 83.38 187 PHE B N 1
ATOM 3105 C CA . PHE B 1 187 ? 3.158 -11.039 -13.656 1 83.38 187 PHE B CA 1
ATOM 3106 C C . PHE B 1 187 ? 2.693 -12.469 -13.422 1 83.38 187 PHE B C 1
ATOM 3108 O O . PHE B 1 187 ? 2.945 -13.352 -14.25 1 83.38 187 PHE B O 1
ATOM 3115 N N . GLU B 1 188 ? 2.027 -12.648 -12.359 1 82.38 188 GLU B N 1
ATOM 3116 C CA . GLU B 1 188 ? 1.53 -13.984 -12.062 1 82.38 188 GLU B CA 1
ATOM 3117 C C . GLU B 1 188 ? 0.499 -14.438 -13.094 1 82.38 188 GLU B C 1
ATOM 3119 O O . GLU B 1 188 ? 0.48 -15.602 -13.492 1 82.38 188 GLU B O 1
ATOM 3124 N N . PHE B 1 189 ? -0.287 -13.555 -13.461 1 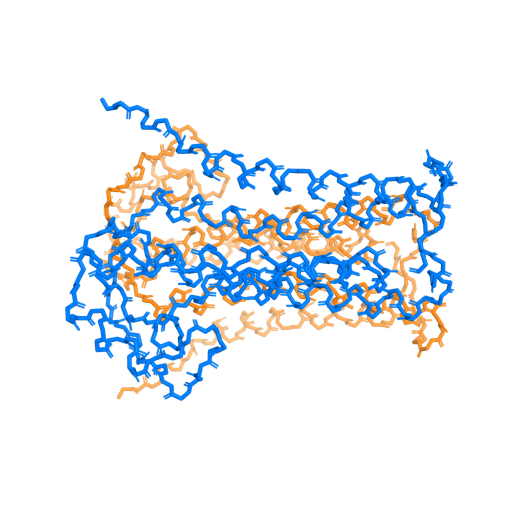83.5 189 PHE B N 1
ATOM 3125 C CA . PHE B 1 189 ? -1.31 -13.875 -14.453 1 83.5 189 PHE B CA 1
ATOM 3126 C C . PHE B 1 189 ? -0.675 -14.25 -15.781 1 83.5 189 PHE B C 1
ATOM 3128 O O . PHE B 1 189 ? -1.098 -15.211 -16.422 1 83.5 189 PHE B O 1
ATOM 3135 N N . ILE B 1 190 ? 0.274 -13.516 -16.203 1 81.56 190 ILE B N 1
ATOM 3136 C CA . ILE B 1 190 ? 0.985 -13.797 -17.438 1 81.56 190 ILE B CA 1
ATOM 3137 C C . ILE B 1 190 ? 1.626 -15.18 -17.375 1 81.56 190 ILE B C 1
ATOM 3139 O O . ILE B 1 190 ? 1.57 -15.953 -18.328 1 81.56 190 ILE B O 1
ATOM 3143 N N . SER B 1 191 ? 2.229 -15.477 -16.25 1 77.81 191 SER B N 1
ATOM 3144 C CA . SER B 1 191 ? 2.811 -16.797 -16.047 1 77.81 191 SER B CA 1
ATOM 3145 C C . SER B 1 191 ? 1.758 -17.891 -16.203 1 77.81 191 SER B C 1
ATOM 3147 O O . SER B 1 191 ? 2.023 -18.938 -16.797 1 77.81 191 SER B O 1
ATOM 3149 N N . GLY B 1 192 ? 0.604 -17.656 -15.688 1 77.06 192 GLY B N 1
ATOM 3150 C CA . GLY B 1 192 ? -0.484 -18.609 -15.828 1 77.06 192 GLY B CA 1
ATOM 3151 C C . GLY B 1 192 ? -0.942 -18.781 -17.266 1 77.06 192 GLY B C 1
ATOM 3152 O O . GLY B 1 192 ? -1.281 -19.891 -17.672 1 77.06 192 GLY B O 1
ATOM 3153 N N . LEU B 1 193 ? -0.933 -17.672 -17.984 1 80.31 193 LEU B N 1
ATOM 3154 C CA . LEU B 1 193 ? -1.304 -17.75 -19.391 1 80.31 193 LEU B CA 1
ATOM 3155 C C . LEU B 1 193 ? -0.307 -18.594 -20.172 1 80.31 193 LEU B C 1
ATOM 3157 O O . LEU B 1 193 ? -0.692 -19.344 -21.078 1 80.31 193 LEU B O 1
ATOM 3161 N N . HIS B 1 194 ? 0.907 -18.531 -19.797 1 78.5 194 HIS B N 1
ATOM 3162 C CA . HIS B 1 194 ? 1.925 -19.391 -20.422 1 78.5 194 HIS B CA 1
ATOM 3163 C C . HIS B 1 194 ? 1.688 -20.859 -20.094 1 78.5 194 HIS B C 1
ATOM 3165 O O . HIS B 1 194 ? 1.748 -21.703 -20.984 1 78.5 194 HIS B O 1
ATOM 3171 N N . GLU B 1 195 ? 1.431 -21.109 -18.875 1 75.25 195 GLU B N 1
ATOM 3172 C CA . GLU B 1 195 ? 1.217 -22.484 -18.438 1 75.25 195 GLU B CA 1
ATOM 3173 C C . GLU B 1 195 ? -0.02 -23.094 -19.094 1 75.25 195 GLU B C 1
ATOM 3175 O O . GLU B 1 195 ? -0.056 -24.297 -19.375 1 75.25 195 GLU B O 1
ATOM 3180 N N . ALA B 1 19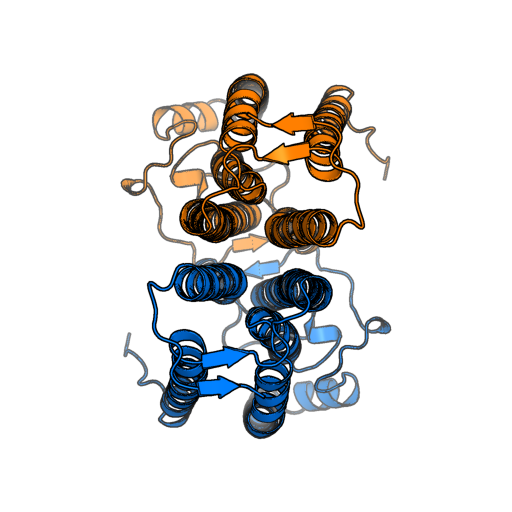6 ? -0.965 -22.219 -19.391 1 78.69 196 ALA B N 1
ATOM 3181 C CA . ALA B 1 196 ? -2.205 -22.672 -20 1 78.69 196 ALA B CA 1
ATOM 3182 C C . ALA B 1 196 ? -2.053 -22.781 -21.516 1 78.69 196 ALA B C 1
ATOM 3184 O O . ALA B 1 196 ? -2.967 -23.234 -22.203 1 78.69 196 ALA B O 1
ATOM 3185 N N . GLY B 1 197 ? -0.876 -22.297 -22.078 1 78.62 197 GLY B N 1
ATOM 3186 C CA . GLY B 1 197 ? -0.605 -22.359 -23.5 1 78.62 197 GLY B CA 1
ATOM 3187 C C . GLY B 1 197 ? -1.288 -21.25 -24.281 1 78.62 197 GLY B C 1
ATOM 3188 O O . GLY B 1 197 ? -1.369 -21.312 -25.516 1 78.62 197 GLY B O 1
ATOM 3189 N N . MET B 1 198 ? -1.772 -20.328 -23.594 1 79.19 198 MET B N 1
ATOM 3190 C CA . MET B 1 198 ? -2.508 -19.25 -24.25 1 79.19 198 MET B CA 1
ATOM 3191 C C . MET B 1 198 ? -1.559 -18.141 -24.719 1 79.19 198 MET B C 1
ATOM 3193 O O . MET B 1 198 ? -1.922 -17.328 -25.562 1 79.19 198 MET B O 1
ATOM 3197 N N . LEU B 1 199 ? -0.419 -18.109 -24.078 1 76.38 199 LEU B N 1
ATOM 3198 C CA . LEU B 1 199 ? 0.631 -17.172 -24.469 1 76.38 199 LEU B CA 1
ATOM 3199 C C . LEU B 1 199 ? 1.896 -17.922 -24.891 1 76.38 199 LEU B C 1
ATOM 3201 O O . LEU B 1 199 ? 2.393 -18.766 -24.141 1 76.38 199 LEU B O 1
ATOM 3205 N N . PRO B 1 200 ? 2.369 -17.625 -26.156 1 74.25 200 PRO B N 1
ATOM 3206 C CA . PRO B 1 200 ? 3.562 -18.359 -26.609 1 74.25 200 PRO B CA 1
ATOM 3207 C C . PRO B 1 200 ? 4.824 -17.938 -25.859 1 74.25 200 PRO B C 1
ATOM 3209 O O . PRO B 1 200 ? 4.895 -16.812 -25.344 1 74.25 200 PRO B O 1
ATOM 3212 N N . VAL B 1 201 ? 5.719 -18.875 -25.516 1 67.81 201 VAL B N 1
ATOM 3213 C CA . VAL B 1 201 ? 7.043 -18.625 -24.953 1 67.81 201 VAL B CA 1
ATOM 3214 C C . VAL B 1 201 ? 8.086 -18.656 -26.062 1 67.81 201 VAL B C 1
ATOM 3216 O O . VAL B 1 201 ? 8.32 -19.703 -26.672 1 67.81 201 VAL B O 1
ATOM 3219 N N . TRP B 1 202 ? 8.539 -17.375 -26.297 1 68.06 202 TRP B N 1
ATOM 3220 C CA . TRP B 1 202 ? 9.453 -17.297 -27.438 1 68.06 202 TRP B CA 1
ATOM 3221 C C . TRP B 1 202 ? 10.898 -17.516 -26.984 1 68.06 202 TRP B C 1
ATOM 3223 O O . TRP B 1 202 ? 11.734 -17.953 -27.781 1 68.06 202 TRP B O 1
ATOM 3233 N N . PHE B 1 203 ? 11.258 -17.172 -25.703 1 66.19 203 PHE B N 1
ATOM 3234 C CA . PHE B 1 203 ? 12.617 -17.375 -25.219 1 66.19 203 PHE B CA 1
ATOM 3235 C C . PHE B 1 203 ? 12.617 -17.688 -23.719 1 66.19 203 PHE B C 1
ATOM 3237 O O . PHE B 1 203 ? 11.633 -17.422 -23.031 1 66.19 203 PHE B O 1
ATOM 3244 N N . LEU B 1 204 ? 13.742 -18.406 -23.422 1 66.56 204 LEU B N 1
ATOM 3245 C CA . LEU B 1 204 ? 13.914 -18.766 -22.016 1 66.56 204 LEU B CA 1
ATOM 3246 C C . LEU B 1 204 ? 14.836 -17.781 -21.312 1 66.56 204 LEU B C 1
ATOM 3248 O O . LEU B 1 204 ? 15.883 -17.406 -21.859 1 66.56 204 LEU B O 1
ATOM 3252 N N . ILE B 1 205 ? 14.367 -17.328 -20.344 1 64.69 205 ILE B N 1
ATOM 3253 C CA . ILE B 1 205 ? 15.18 -16.453 -19.516 1 64.69 205 ILE B CA 1
ATOM 3254 C C . ILE B 1 205 ? 16.078 -17.297 -18.609 1 64.69 205 ILE B C 1
ATOM 3256 O O . ILE B 1 205 ? 15.602 -18.188 -17.891 1 64.69 205 ILE B O 1
ATOM 3260 N N . PRO B 1 206 ? 17.375 -17.047 -18.734 1 63.97 206 PRO B N 1
ATOM 3261 C CA . PRO B 1 206 ? 18.266 -17.859 -17.906 1 63.97 206 PRO B CA 1
ATOM 3262 C C . PRO B 1 206 ? 18.094 -17.594 -16.406 1 63.97 206 PRO B C 1
ATOM 3264 O O . PRO B 1 206 ? 17.672 -16.5 -16.016 1 63.97 206 PRO B O 1
#

Organism: Akkermansia muciniphila (strain ATCC BAA-835 / DSM 22959 / JCM 33894 / BCRC 81048 / CCUG 64013 / CIP 107961 / Muc) (NCBI:txid349741)

Secondary structure (DSSP, 8-state):
-------HHHHHHHHHHHHHHHHHHHHHHHEEEGGGG-HHHHHHHHHHHHHHHHHHHHHHHHHHHHHTT--TTS---SGGGGT-S-HHHHHHHHHHHHHHHTTS-SHHHHHHHHHHHHHHHHHHHHHHHHHHHHHTHHHHHHHHHS-SSS--GGGPPPPPS-EEE-HHHHHHHHHHHHHHHHHHHHHHHHHHHHHTTSS---EEE-/-------HHHHHHHHHHHHHHHHHHHHHHHEEEGGGG-HHHHHHHHHHHHHHHHHHHHHHHHHHHHHTT--TTS---SGGGGT-S-HHHHHHHHHHHHHHHTTS-SHHHHHHHHHHHHHHHHHHHHHHHHHHHHHTHHHHHHHHHS-SSS--GGGPPPPPS-EEE-HHHHHHHHHHHHHHHHHHHHHHHHHHHHHTTSS---EEE-

InterPro domains:
  IPR007318 Phospho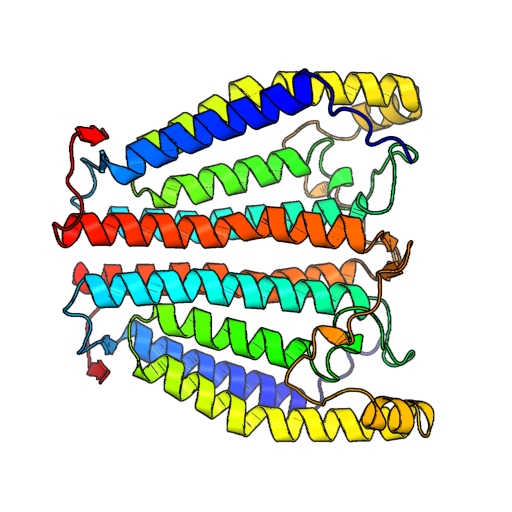lipid methyltransferase [PF04191] (71-137)

Foldseek 3Di:
DPPPDDPPVSVVVVVVVVVLVVVLVVCLQAAAAPVVPDPVLLVVLLVQLVVLLVQLLVQLLQVQQQPQFDDLQDDGCAGQNQFAPCSNLLSVLSNQLSLQSLLSYPVRSVVSNVVSVVPVVVVLVVVLVVNCVNPPPVSVVSPVNHHHHDTDPVRHDDDDPDDDHDVVSSVVSSVVSCVSVVSSVVSVVSVVCVVVVNGHHPYYDD/DPPPDDPPVSVVVVVVVVVLVVVLVVCLQAAAAPVVPDPVLLVVLLVQLVVLLVQLLVQLLQVQQQPQFDDLQDDGCAGQNQFAPCSNLLSVLSNQLSLQSLLSYPVRSVVSNVVSVVPVVVVLVVVLVVNCVNPPPVSVVSPVNHHHHDTDPVRHDDDDPDDDHDVVSSVVSSVVSCVSVVSSVVSVVSVVCVVVVNGHHPYYDD

pLDDT: mean 83.12, std 16.14, range [27.83, 98.0]

Nearest PDB structures (foldseek):
  5v7p-assembly1_A  TM=6.367E-01  e=4.928E-03  Tribolium castaneum
  5vg9-assembly1_A  TM=6.213E-01  e=3.987E-03  Tribolium castaneum
  4a2n-assembly1_B  TM=5.302E-01  e=6.773E-03  Methanosarcina acetivorans
  5v7p-assembly1_A  TM=6.360E-01  e=4.928E-03  Tribolium castaneum
  5vg9-assembly1_A  TM=6.213E-01  e=3.987E-03  Tribolium castaneum

Radius of gyration: 22.94 Å; Cα contacts (8 Å, |Δi|>4): 617; chains: 2; bounding box: 56×61×59 Å

Sequence (412 aa):
MQAHAKSLNERFRTLISLIFGLAIGCSLLFGESRWETSPLIEESLMLLACFMAGIGAFGRIWCSLYIAGYKNNVLVTDGPYSMCRNPLYFFSFVGGIGVSCATETFTIPLLTALAFGIYYPSVIRKEQERLLTLFGDAYRNYCRNVPTFIPSLSRLKPPPAAYSVNPATFTHNIVDALWFIWFIGIFEFISGLHEAGMLPVWFLIPMQAHAKSLNERFRTLISLIFGLAIGCSLLFGESRWETSPLIEESLMLLACFMAGIGAFGRIWCSLYIAGYKNNVLVTDGPYSMCRNPLYFFSFVGGIGVSCATETFTIPLLTALAFGIYYPSVIRKEQERLLTLFGDAYRNYCRNVPTFIPSLSRLKPPPAAYSVNPATFTHNIVDALWFIWFIGIFEFISGLHEAGMLPVWFLIP